Protein AF-0000000069053719 (afdb_homodimer)

InterPro domains:
  IPR019347 Axonemal dynein light chain [PF10211] (59-243)
  IPR019347 Axonemal dynein light chain [PTHR13183] (14-250)

pLDDT: mean 83.42, std 17.86, range [26.47, 97.5]

Radius of gyration: 55.02 Å; Cα contacts (8 Å, |Δi|>4): 361; chains: 2; bounding box: 78×182×108 Å

Solvent-accessible surface area (backbone atoms only — not comparable to full-atom values): 27873 Å² total; per-residue (Å²): 128,55,69,65,55,51,36,51,49,42,64,72,72,52,76,70,50,63,60,39,80,68,40,78,52,70,79,76,65,72,69,57,74,83,62,78,66,74,75,68,74,77,67,84,68,89,60,63,69,61,52,57,54,46,52,54,34,50,51,49,49,41,68,72,48,69,65,49,71,50,76,56,97,91,39,38,34,38,28,42,66,46,88,68,75,65,53,71,68,53,51,52,48,50,53,51,53,49,54,50,50,41,59,74,68,67,43,62,91,70,67,84,37,60,58,44,48,50,53,48,49,35,47,48,50,30,50,39,50,44,42,22,69,76,35,46,68,60,21,48,51,50,51,51,50,50,51,50,51,50,47,36,45,50,40,44,52,49,50,35,53,51,51,53,52,53,44,52,52,53,50,54,51,49,51,50,50,42,50,52,49,51,52,51,38,51,51,40,50,52,51,39,51,51,51,52,50,50,46,52,50,51,52,53,51,50,51,50,51,54,50,50,50,50,50,50,50,52,48,51,53,49,50,53,52,50,51,51,50,50,51,51,50,49,50,52,49,53,49,52,54,53,54,54,65,70,53,63,73,84,117,129,55,70,64,55,52,36,52,50,43,63,73,73,52,76,70,51,63,60,39,78,68,39,78,52,72,78,76,69,70,69,58,79,82,62,80,69,74,75,70,73,78,69,85,69,88,62,64,67,60,53,57,54,46,53,54,33,51,53,50,51,41,67,73,50,67,64,49,70,51,75,58,99,89,39,39,33,38,28,44,68,45,87,70,75,64,52,72,69,54,51,53,50,50,53,50,52,48,54,50,49,42,59,74,68,65,44,62,89,70,68,84,38,61,55,44,49,51,54,49,50,34,48,48,50,30,51,40,51,44,41,25,68,75,35,44,69,59,22,48,51,51,51,53,49,51,50,50,50,51,49,38,46,50,41,43,52,49,52,36,53,50,52,53,52,53,43,52,53,53,50,53,52,50,50,50,51,42,50,51,48,50,51,50,38,53,51,39,50,52,50,39,52,50,50,53,50,50,48,52,51,51,51,53,51,52,53,49,50,54,51,50,50,51,51,50,50,53,48,49,54,49,49,51,51,49,51,52,51,49,52,50,51,49,51,51,49,52,50,54,53,52,55,54,64,70,55,63,73,84,116

Foldseek 3Di:
DDLVVLLVVCVVPDFLFAKDDKDWDDPPPPDPVVPPPVPPDPPVDPCPVVVVLVVLLQVLQCLLPHWDWDDDPNIIITMGGDLDADDPVNLVVSVVVLVVQCVVSVADPDDDHSSNVSSVSSSLSRVLNNVCSVPVVVSNVSSVVVVVVVVVVVVVVVVVVVVVVVVVVVVVVVVVVVVVVVVVVVVVVVVVVVVVVVVVVVVVVVVVVVVVVVVVVVVVVVVVVVVVVVVVVVVVVVVVVVVCVPDPPPD/DDLVVLLVVCVVPDFLFAKDDKDWDDPPPPDDVVPPPVPPDPPVDPCPVVVVLVVLLQVLQCLLPHWDWDDDPRIIITMGGDLDADDPVNLVVSVVVLVVQCVVSVFDPDDDHSNNVSSVSSSLSRVLSNVCSVPVVVSNVSSVVVVVVVVVVVVVVVVVVVVVVVVVVVVVVVVVVVVVVVVVVVVVVVVVVVVVVVVVVVVVVVVVVVVVVVVVVVVVVVVVVVVVVVVVVVVVVVVVVVVCVPDPPPD

Secondary structure (DSSP, 8-state):
--HHHHHHHHHHH---S-BPPPEEE-GGGGTTTTT----------S-HHHHHHHHHHHHHHHHHSPPEEEEETTEEEEE-B------HHHHHHHHHHHHHHHHHTT--SSS--HHHHHHHHHHHHHHHHHHHHH-HHHHHHHHHHHHHHHHHHHHHHHHHHHHHHHHHHHHHHHHHHHHHHHHHHHHHHHHHHHHHHHHHHHHHHHHHHHHHHHHHHHHHHHHHHHHHHHHHHHHHHHHHHHHHHHS----/--HHHHHHHHHHH---S-BPPPEEE-SGGGSSTTT----------S-HHHHHHHHHHHHHHHHHSPPEEEEETTEEEEE-B------HHHHHHHHHHHHHHHHHTT--SSS--HHHHHHHHHHHHHHHHHHHHH-HHHHHHHHHHHHHHHHHHHHHHHHHHHHHHHHHHHHHHHHHHHHHHHHHHHHHHHHHHHHHHHHHHHHHHHHHHHHHHHHHHHHHHHHHHHHHHHHHHHHHHHHHHHHHHHS----

Nearest PDB structures (foldseek):
  8glv-assembly1_La  TM=7.550E-01  e=1.058E-15  Chlamydomonas reinhardtii
  8j07-assembly1_e9  TM=7.300E-01  e=3.451E-15  Homo sapiens
  8glv-assembly1_JF  TM=7.088E-01  e=2.231E-14  Chlamydomonas reinhardtii
  8j07-assembly1_e8  TM=6.381E-01  e=8.246E-15  Homo sapiens
  8glv-assembly1_Kn  TM=6.336E-01  e=1.444E-14  Chlamydomonas reinhardtii

Structure (mmCIF, N/CA/C/O backbone):
data_AF-0000000069053719-model_v1
#
loop_
_entity.id
_entity.type
_entity.pdbx_description
1 polymer 'Uncharacterized protein'
#
loop_
_atom_site.group_PDB
_atom_site.id
_atom_site.type_symbol
_atom_site.label_atom_id
_atom_site.label_alt_id
_atom_site.label_comp_id
_atom_site.label_asym_id
_atom_site.label_entity_id
_atom_site.label_seq_id
_atom_site.pdbx_PDB_ins_code
_atom_site.Cartn_x
_atom_site.Cartn_y
_atom_site.Cartn_z
_atom_site.occupancy
_atom_site.B_iso_or_equiv
_atom_site.auth_seq_id
_atom_site.auth_comp_id
_atom_site.auth_asym_id
_atom_site.auth_atom_id
_atom_site.pdbx_PDB_model_num
ATOM 1 N N . MET A 1 1 ? 10.5 12.672 -16.844 1 67.12 1 MET A N 1
ATOM 2 C CA . MET A 1 1 ? 11.188 12.914 -15.578 1 67.12 1 MET A CA 1
ATOM 3 C C . MET A 1 1 ? 10.539 12.133 -14.445 1 67.12 1 MET A C 1
ATOM 5 O O . MET A 1 1 ? 9.312 12.094 -14.328 1 67.12 1 MET A O 1
ATOM 9 N N . SER A 1 2 ? 11.375 11.398 -13.719 1 76.81 2 SER A N 1
ATOM 10 C CA . SER A 1 2 ? 10.891 10.586 -12.602 1 76.81 2 SER A CA 1
ATOM 11 C C . SER A 1 2 ? 10.297 11.461 -11.5 1 76.81 2 SER A C 1
ATOM 13 O O . SER A 1 2 ? 10.609 12.648 -11.414 1 76.81 2 SER A O 1
ATOM 15 N N . ALA A 1 3 ? 9.219 11 -10.828 1 77.44 3 ALA A N 1
ATOM 16 C CA . ALA A 1 3 ? 8.586 11.719 -9.727 1 77.44 3 ALA A CA 1
ATOM 17 C C . ALA A 1 3 ? 9.633 12.281 -8.766 1 77.44 3 ALA A C 1
ATOM 19 O O . ALA A 1 3 ? 9.508 13.414 -8.297 1 77.44 3 ALA A O 1
ATOM 20 N N . ASP A 1 4 ? 10.695 11.617 -8.633 1 80.12 4 ASP A N 1
ATOM 21 C CA . ASP A 1 4 ? 11.742 12.047 -7.715 1 80.12 4 ASP A CA 1
ATOM 22 C C . ASP A 1 4 ? 12.547 13.203 -8.297 1 80.12 4 ASP A C 1
ATOM 24 O O . ASP A 1 4 ? 12.961 14.109 -7.57 1 80.12 4 ASP A O 1
ATOM 28 N N . GLU A 1 5 ? 12.75 13.117 -9.594 1 82.88 5 GLU A N 1
ATOM 29 C CA . GLU A 1 5 ? 13.492 14.195 -10.25 1 82.88 5 GLU A CA 1
ATOM 30 C C . GLU A 1 5 ? 12.711 15.508 -10.203 1 82.88 5 GLU A C 1
ATOM 32 O O . GLU A 1 5 ? 13.297 16.578 -10.016 1 82.88 5 GLU A O 1
ATOM 37 N N . LYS A 1 6 ? 11.414 15.367 -10.32 1 83.94 6 LYS A N 1
ATOM 38 C CA . LYS A 1 6 ? 10.578 16.562 -10.258 1 83.94 6 LYS A CA 1
ATOM 39 C C . LYS A 1 6 ? 10.602 17.172 -8.867 1 83.94 6 LYS A C 1
ATOM 41 O O . LYS A 1 6 ? 10.641 18.406 -8.727 1 83.94 6 LYS A O 1
ATOM 46 N N . VAL A 1 7 ? 10.594 16.359 -7.883 1 87.38 7 VAL A N 1
ATOM 47 C CA . VAL A 1 7 ? 10.609 16.844 -6.504 1 87.38 7 VAL A CA 1
ATOM 48 C C . VAL A 1 7 ? 11.945 17.531 -6.215 1 87.38 7 VAL A C 1
ATOM 50 O O . VAL A 1 7 ? 11.984 18.562 -5.547 1 87.38 7 VAL A O 1
ATOM 53 N N . LEU A 1 8 ? 12.977 16.938 -6.734 1 85.88 8 LEU A N 1
ATOM 54 C CA . LEU A 1 8 ? 14.297 17.531 -6.535 1 85.88 8 LEU A CA 1
ATOM 55 C C . LEU A 1 8 ? 14.391 18.891 -7.23 1 85.88 8 LEU A C 1
ATOM 57 O O . LEU A 1 8 ? 15.016 19.812 -6.707 1 85.88 8 LEU A O 1
ATOM 61 N N . LEU A 1 9 ? 13.812 18.969 -8.383 1 84.62 9 LEU A N 1
ATOM 62 C CA . LEU A 1 9 ? 13.805 20.234 -9.117 1 84.62 9 LEU A CA 1
ATOM 63 C C . LEU A 1 9 ? 13.055 21.312 -8.344 1 84.62 9 LEU A C 1
ATOM 65 O O . LEU A 1 9 ? 13.508 22.453 -8.258 1 84.62 9 LEU A O 1
ATOM 69 N N . ILE A 1 10 ? 12 20.969 -7.762 1 86.38 10 ILE A N 1
ATOM 70 C CA . ILE A 1 10 ? 11.195 21.922 -7.016 1 86.38 10 ILE A CA 1
ATOM 71 C C . ILE A 1 10 ? 11.938 22.359 -5.758 1 86.38 10 ILE A C 1
ATOM 73 O O . ILE A 1 10 ? 11.922 23.531 -5.391 1 86.38 10 ILE A O 1
ATOM 77 N N . ARG A 1 11 ? 12.555 21.406 -5.098 1 86.56 11 ARG A N 1
ATOM 78 C CA . ARG A 1 11 ? 13.281 21.719 -3.869 1 86.56 11 ARG A CA 1
ATOM 79 C C . ARG A 1 11 ? 14.422 22.688 -4.137 1 86.56 11 ARG A C 1
ATOM 81 O O . ARG A 1 11 ? 14.758 23.516 -3.285 1 86.56 11 ARG A O 1
ATOM 88 N N . SER A 1 12 ? 14.945 22.641 -5.359 1 86.19 12 SER A N 1
ATOM 89 C CA . SER A 1 12 ? 16.078 23.5 -5.703 1 86.19 12 SER A CA 1
ATOM 90 C C . SER A 1 12 ? 15.602 24.859 -6.191 1 86.19 12 SER A C 1
ATOM 92 O O . SER A 1 12 ? 16.266 25.875 -5.961 1 86.19 12 SER A O 1
ATOM 94 N N . LYS A 1 13 ? 14.406 24.953 -6.676 1 86.44 13 LYS A N 1
ATOM 95 C CA . LYS A 1 13 ? 13.977 26.188 -7.332 1 86.44 13 LYS A CA 1
ATOM 96 C C . LYS A 1 13 ? 12.984 26.953 -6.461 1 86.44 13 LYS A C 1
ATOM 98 O O . LYS A 1 13 ? 12.898 28.188 -6.547 1 86.44 13 LYS A O 1
ATOM 103 N N . VAL A 1 14 ? 12.305 26.203 -5.684 1 87.81 14 VAL A N 1
ATOM 104 C CA . VAL A 1 14 ? 11.203 26.859 -4.973 1 87.81 14 VAL A CA 1
ATOM 105 C C . VAL A 1 14 ? 11.414 26.719 -3.467 1 87.81 14 VAL A C 1
ATOM 107 O O . VAL A 1 14 ? 11.727 25.625 -2.975 1 87.81 14 VAL A O 1
ATOM 110 N N . ASN A 1 15 ? 11.406 27.828 -2.742 1 88.81 15 ASN A N 1
ATOM 111 C CA . ASN A 1 15 ? 11.406 27.859 -1.283 1 88.81 15 ASN A CA 1
ATOM 112 C C . ASN A 1 15 ? 10.32 28.781 -0.742 1 88.81 15 ASN A C 1
ATOM 114 O O . ASN A 1 15 ? 10.383 30 -0.925 1 88.81 15 ASN A O 1
ATOM 118 N N . LEU A 1 16 ? 9.344 28.188 -0.037 1 91.44 16 LEU A N 1
ATOM 119 C CA . LEU A 1 16 ? 8.219 28.969 0.472 1 91.44 16 LEU A CA 1
ATOM 120 C C . LEU A 1 16 ? 8.477 29.422 1.905 1 91.44 16 LEU A C 1
ATOM 122 O O . LEU A 1 16 ? 7.766 30.281 2.428 1 91.44 16 LEU A O 1
ATOM 126 N N . VAL A 1 17 ? 9.523 28.875 2.508 1 92.25 17 VAL A N 1
ATOM 127 C CA . VAL A 1 17 ? 9.82 29.219 3.893 1 92.25 17 VAL A CA 1
ATOM 128 C C . VAL A 1 17 ? 10.727 30.453 3.932 1 92.25 17 VAL A C 1
ATOM 130 O O . VAL A 1 17 ? 11.688 30.547 3.164 1 92.25 17 VAL A O 1
ATOM 133 N N . GLN A 1 18 ? 10.391 31.375 4.777 1 91.38 18 GLN A N 1
ATOM 134 C CA . GLN A 1 18 ? 11.156 32.625 4.902 1 91.38 18 GLN A CA 1
ATOM 135 C C . GLN A 1 18 ? 12.406 32.406 5.758 1 91.38 18 GLN A C 1
ATOM 137 O O . GLN A 1 18 ? 12.32 31.875 6.867 1 91.38 18 GLN A O 1
ATOM 142 N N . PHE A 1 19 ? 13.508 32.812 5.227 1 90.31 19 PHE A N 1
ATOM 143 C CA . PHE A 1 19 ? 14.773 32.688 5.941 1 90.31 19 PHE A CA 1
ATOM 144 C C . PHE A 1 19 ? 15.352 34.062 6.246 1 90.31 19 PHE A C 1
ATOM 146 O O . PHE A 1 19 ? 15.023 35.062 5.578 1 90.31 19 PHE A O 1
ATOM 153 N N . GLU A 1 20 ? 16.172 34.094 7.285 1 89.12 20 GLU A N 1
ATOM 154 C CA . GLU A 1 20 ? 16.906 35.312 7.609 1 89.12 20 GLU A CA 1
ATOM 155 C C . GLU A 1 20 ? 18.156 35.469 6.75 1 89.12 20 GLU A C 1
ATOM 157 O O . GLU A 1 20 ? 18.547 34.531 6.059 1 89.12 20 GLU A O 1
ATOM 162 N N . ASN A 1 21 ? 18.609 36.719 6.73 1 88.25 21 ASN A N 1
ATOM 163 C CA . ASN A 1 21 ? 19.859 36.938 6 1 88.25 21 ASN A CA 1
ATOM 164 C C . ASN A 1 21 ? 21 36.125 6.59 1 88.25 21 ASN A C 1
ATOM 166 O O . ASN A 1 21 ? 21.094 35.938 7.805 1 88.25 21 ASN A O 1
ATOM 170 N N . PRO A 1 22 ? 21.812 35.562 5.777 1 89.94 22 PRO A N 1
ATOM 171 C CA . PRO A 1 22 ? 22.922 34.719 6.246 1 89.94 22 PRO A CA 1
ATOM 172 C C . PRO A 1 22 ? 23.891 35.469 7.152 1 89.94 22 PRO A C 1
ATOM 174 O O . PRO A 1 22 ? 24.125 36.688 6.945 1 89.94 22 PRO A O 1
ATOM 177 N N . VAL A 1 23 ? 24.344 34.781 8.164 1 89.19 23 VAL A N 1
ATOM 178 C CA . VAL A 1 23 ? 25.266 35.375 9.125 1 89.19 23 VAL A CA 1
ATOM 179 C C . VAL A 1 23 ? 26.641 34.688 9.016 1 89.19 23 VAL A C 1
ATOM 181 O O . VAL A 1 23 ? 26.719 33.469 8.828 1 89.19 23 VAL A O 1
ATOM 184 N N . LEU A 1 24 ? 27.672 35.469 8.93 1 88.69 24 LEU A N 1
ATOM 185 C CA . LEU A 1 24 ? 29.031 34.938 8.883 1 88.69 24 LEU A CA 1
ATOM 186 C C . LEU A 1 24 ? 29.438 34.344 10.219 1 88.69 24 LEU A C 1
ATOM 188 O O . LEU A 1 24 ? 29.281 34.969 11.266 1 88.69 24 LEU A O 1
ATOM 192 N N . ILE A 1 25 ? 29.703 33.031 10.234 1 82.88 25 ILE A N 1
ATOM 193 C CA . ILE A 1 25 ? 30.156 32.375 11.445 1 82.88 25 ILE A CA 1
ATOM 194 C C . ILE A 1 25 ? 31.688 32.438 11.539 1 82.88 25 ILE A C 1
ATOM 196 O O . ILE A 1 25 ? 32.375 32.031 10.617 1 82.88 25 ILE A O 1
ATOM 200 N N . SER A 1 26 ? 32.406 33.438 12.133 1 68.81 26 SER A N 1
ATOM 201 C CA . SER A 1 26 ? 33.844 33.562 12.328 1 68.81 26 SER A CA 1
ATOM 202 C C . SER A 1 26 ? 34.406 32.375 13.086 1 68.81 26 SER A C 1
ATOM 204 O O . SER A 1 26 ? 33.75 31.828 13.977 1 68.81 26 SER A O 1
ATOM 206 N N . ASN A 1 27 ? 35.25 31.594 12.555 1 55.22 27 ASN A N 1
ATOM 207 C CA . ASN A 1 27 ? 36.031 30.484 13.094 1 55.22 27 ASN A CA 1
ATOM 208 C C . ASN A 1 27 ? 36.562 30.812 14.484 1 55.22 27 ASN A C 1
ATOM 210 O O . ASN A 1 27 ? 37.312 30.016 15.062 1 55.22 27 ASN A O 1
ATOM 214 N N . GLN A 1 28 ? 36.875 32.062 14.961 1 47.19 28 GLN A N 1
ATOM 215 C CA . GLN A 1 28 ? 37.594 32.094 16.234 1 47.19 28 GLN A CA 1
ATOM 216 C C . GLN A 1 28 ? 36.781 31.406 17.328 1 47.19 28 GLN A C 1
ATOM 218 O O . GLN A 1 28 ? 37.344 30.906 18.312 1 47.19 28 GLN A O 1
ATOM 223 N N . ALA A 1 29 ? 35.531 31.844 17.641 1 42.81 29 ALA A N 1
ATOM 224 C CA . ALA A 1 29 ? 34.875 31.484 18.891 1 42.81 29 ALA A CA 1
ATOM 225 C C . ALA A 1 29 ? 34.438 30.016 18.906 1 42.81 29 ALA A C 1
ATOM 227 O O . ALA A 1 29 ? 33.469 29.656 19.547 1 42.81 29 ALA A O 1
ATOM 228 N N . LYS A 1 30 ? 34.844 29.234 17.969 1 42.16 30 LYS A N 1
ATOM 229 C CA . LYS A 1 30 ? 34.375 27.906 18.281 1 42.16 30 LYS A CA 1
ATOM 230 C C . LYS A 1 30 ? 34.688 27.531 19.719 1 42.16 30 LYS A C 1
ATOM 232 O O . LYS A 1 30 ? 34.438 26.391 20.141 1 42.16 30 LYS A O 1
ATOM 237 N N . GLN A 1 31 ? 35.812 28.172 20.188 1 35.41 31 GLN A N 1
ATOM 238 C CA .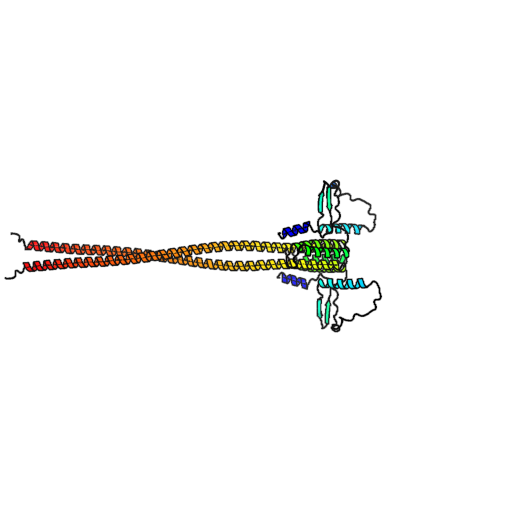 GLN A 1 31 ? 36.125 27.609 21.5 1 35.41 31 GLN A CA 1
ATOM 239 C C . GLN A 1 31 ? 34.938 27.734 22.453 1 35.41 31 GLN A C 1
ATOM 241 O O . GLN A 1 31 ? 34.531 26.75 23.062 1 35.41 31 GLN A O 1
ATOM 246 N N . ASP A 1 32 ? 35.031 28.906 23.406 1 32.91 32 ASP A N 1
ATOM 247 C CA . ASP A 1 32 ? 34.562 29.078 24.781 1 32.91 32 ASP A CA 1
ATOM 248 C C . ASP A 1 32 ? 33.062 29.359 24.828 1 32.91 32 ASP A C 1
ATOM 250 O O . ASP A 1 32 ? 32.562 29.797 25.859 1 32.91 32 ASP A O 1
ATOM 254 N N . THR A 1 33 ? 32.406 29.641 23.75 1 32.53 33 THR A N 1
ATOM 255 C CA . THR A 1 33 ? 31.125 30.25 24.125 1 32.53 33 THR A CA 1
ATOM 256 C C . THR A 1 33 ? 30.281 29.266 24.938 1 32.53 33 THR A C 1
ATOM 258 O O . THR A 1 33 ? 29.062 29.406 25 1 32.53 33 THR A O 1
ATOM 261 N N . TYR A 1 34 ? 30.797 28.094 25.359 1 31.55 34 TYR A N 1
ATOM 262 C CA . TYR A 1 34 ? 29.906 27.625 26.422 1 31.55 34 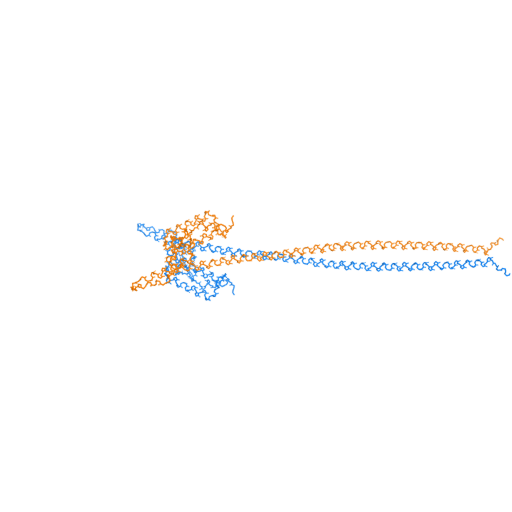TYR A CA 1
ATOM 263 C C . TYR A 1 34 ? 29.828 28.641 27.547 1 31.55 34 TYR A C 1
ATOM 265 O O . TYR A 1 34 ? 28.828 28.688 28.281 1 31.55 34 TYR A O 1
ATOM 273 N N . SER A 1 35 ? 31.078 29.188 28.094 1 28.98 35 SER A N 1
ATOM 274 C CA . SER A 1 35 ? 31.188 29.75 29.438 1 28.98 35 SER A CA 1
ATOM 275 C C . SER A 1 35 ? 30.641 31.172 29.484 1 28.98 35 SER A C 1
ATOM 277 O O . SER A 1 35 ? 30.625 31.797 30.531 1 28.98 35 SER A O 1
ATOM 279 N N . ALA A 1 36 ? 30.859 32.062 28.562 1 29.77 36 ALA A N 1
ATOM 280 C CA . ALA A 1 36 ? 30.719 33.469 29 1 29.77 36 ALA A CA 1
ATOM 281 C C . ALA A 1 36 ? 29.281 33.75 29.438 1 29.77 36 ALA A C 1
ATOM 283 O O . ALA A 1 36 ? 28.391 33.938 28.594 1 29.77 36 ALA A O 1
ATOM 284 N N . LYS A 1 37 ? 28.891 33 30.562 1 30.39 37 LYS A N 1
ATOM 285 C CA . LYS A 1 37 ? 27.906 33.5 31.516 1 30.39 37 LYS A CA 1
ATOM 286 C C . LYS A 1 37 ? 28.188 34.969 31.875 1 30.39 37 LYS A C 1
ATOM 288 O O . LYS A 1 37 ? 29.156 35.25 32.594 1 30.39 37 LYS A O 1
ATOM 293 N N . ASN A 1 38 ? 28.281 35.875 30.953 1 26.56 38 ASN A N 1
ATOM 294 C CA . ASN A 1 38 ? 28.297 37.219 31.5 1 26.56 38 ASN A CA 1
ATOM 295 C C . ASN A 1 38 ? 27.453 37.312 32.781 1 26.56 38 ASN A C 1
ATOM 297 O O . ASN A 1 38 ? 26.281 36.938 32.781 1 26.56 38 ASN A O 1
ATOM 301 N N . ASN A 1 39 ? 28.078 37.281 33.938 1 27.27 39 ASN A N 1
ATOM 302 C CA . ASN A 1 39 ? 27.719 37.656 35.281 1 27.27 39 ASN A CA 1
ATOM 303 C C . ASN A 1 39 ? 26.984 39 35.344 1 27.27 39 ASN A C 1
ATOM 305 O O . ASN A 1 39 ? 27.484 39.969 35.906 1 27.27 39 ASN A O 1
ATOM 309 N N . ALA A 1 40 ? 26.594 39.656 34.25 1 30.06 40 ALA A N 1
ATOM 310 C CA . ALA A 1 40 ? 25.953 40.906 34.656 1 30.06 40 ALA A CA 1
ATOM 311 C C . ALA A 1 40 ? 24.906 40.688 35.719 1 30.06 40 ALA A C 1
ATOM 313 O O . ALA A 1 40 ? 24.312 39.594 35.812 1 30.06 40 ALA A O 1
ATOM 314 N N . HIS A 1 41 ? 25.141 41.344 36.844 1 30.17 41 HIS A N 1
ATOM 315 C CA . HIS A 1 41 ? 24.25 41.469 38 1 30.17 41 HIS A CA 1
ATOM 316 C C . HIS A 1 41 ? 22.781 41.438 37.562 1 30.17 41 HIS A C 1
ATOM 318 O O . HIS A 1 41 ? 22.422 42 36.531 1 30.17 41 HIS A O 1
ATOM 324 N N . PRO A 1 42 ? 22.094 40.469 38.156 1 30.33 42 PRO A N 1
ATOM 325 C CA . PRO A 1 42 ? 20.625 40.375 38.062 1 30.33 42 PRO A CA 1
ATOM 326 C C . PRO A 1 42 ? 19.953 41.719 38.312 1 30.33 42 PRO A C 1
ATOM 328 O O . PRO A 1 42 ? 19.875 42.188 39.469 1 30.33 42 PRO A O 1
ATOM 331 N N . MET A 1 43 ? 20.453 42.844 37.781 1 30.34 43 MET A N 1
ATOM 332 C CA . MET A 1 43 ? 19.406 43.781 38.156 1 30.34 43 MET A CA 1
ATOM 333 C C . MET A 1 43 ? 18.031 43.188 37.969 1 30.34 43 MET A C 1
ATOM 335 O O . MET A 1 43 ? 17.797 42.438 37.031 1 30.34 43 MET A O 1
ATOM 339 N N . GLU A 1 44 ? 17.156 43.094 38.969 1 33.97 44 GLU A N 1
ATOM 340 C CA . GLU A 1 44 ? 15.844 42.562 39.312 1 33.97 44 GLU A CA 1
ATOM 341 C C . GLU A 1 44 ? 14.859 42.719 38.156 1 33.97 44 GLU A C 1
ATOM 343 O O . GLU A 1 44 ? 13.656 42.531 38.312 1 33.97 44 GLU A O 1
ATOM 348 N N . SER A 1 45 ? 15.203 43.562 37.094 1 35.12 45 SER A N 1
ATOM 349 C CA . SER A 1 45 ? 14.031 44 36.344 1 35.12 45 SER A CA 1
ATOM 350 C C . SER A 1 45 ? 13.367 42.844 35.594 1 35.12 45 SER A C 1
ATOM 352 O O . SER A 1 45 ? 14.016 41.844 35.312 1 35.12 45 SER A O 1
ATOM 354 N N . GLY A 1 46 ? 11.984 42.75 35.219 1 38.66 46 GLY A N 1
ATOM 355 C CA . GLY A 1 46 ? 10.883 42 34.625 1 38.66 46 GLY A CA 1
ATOM 356 C C . GLY A 1 46 ? 11.25 41.406 33.281 1 38.66 46 GLY A C 1
ATOM 357 O O . GLY A 1 46 ? 10.383 40.938 32.531 1 38.66 46 GLY A O 1
ATOM 358 N N . ASP A 1 47 ? 12.43 41.5 32.656 1 39 47 ASP A N 1
ATOM 359 C CA . ASP A 1 47 ? 12.883 41.156 31.312 1 39 47 ASP A CA 1
ATOM 360 C C . ASP A 1 47 ? 13.219 39.656 31.203 1 39 47 ASP A C 1
ATOM 362 O O . ASP A 1 47 ? 13.711 39.219 30.172 1 39 47 ASP A O 1
ATOM 366 N N . ASP A 1 48 ? 13.438 38.875 32.094 1 43.62 48 ASP A N 1
ATOM 367 C CA . ASP A 1 48 ? 13.867 37.469 32.031 1 43.62 48 ASP A CA 1
ATOM 368 C C . ASP A 1 48 ? 12.828 36.594 31.297 1 43.62 48 ASP A C 1
ATOM 370 O O . ASP A 1 48 ? 13.164 35.562 30.766 1 43.62 48 ASP A O 1
ATOM 374 N N . VAL A 1 49 ? 11.508 36.75 31.516 1 48.84 49 VAL A N 1
ATOM 375 C CA . VAL A 1 49 ? 10.453 35.969 30.875 1 48.84 49 VAL A CA 1
ATOM 376 C C . VAL A 1 49 ? 10.539 36.125 29.359 1 48.84 49 VAL A C 1
ATOM 378 O O . VAL A 1 49 ? 10.344 35.156 28.609 1 48.84 49 VAL A O 1
ATOM 381 N N . ASP A 1 50 ? 11.008 37.281 28.828 1 52.47 50 ASP A N 1
ATOM 382 C CA . ASP A 1 50 ? 11.062 37.562 27.406 1 52.47 50 ASP A CA 1
ATOM 383 C C . ASP A 1 50 ? 12.195 36.781 26.734 1 52.47 50 ASP A C 1
ATOM 385 O O . ASP A 1 50 ? 12.039 36.281 25.625 1 52.47 50 ASP A O 1
ATOM 389 N N . GLU A 1 51 ? 13.383 36.562 27.453 1 53.25 51 GLU A N 1
ATOM 390 C CA . GLU A 1 51 ? 14.523 35.875 26.875 1 53.25 51 GLU A CA 1
ATOM 391 C C . GLU A 1 51 ? 14.266 34.375 26.766 1 53.25 51 GLU A C 1
ATOM 393 O O . GLU A 1 51 ? 14.625 33.75 25.766 1 53.25 51 GLU A O 1
ATOM 398 N N . CYS A 1 52 ? 13.781 33.688 27.844 1 51.72 52 CYS A N 1
ATOM 399 C CA . CYS A 1 52 ? 13.461 32.25 27.828 1 51.72 52 CYS A CA 1
ATOM 400 C C . CYS A 1 52 ? 12.445 31.922 26.75 1 51.72 52 CYS A C 1
ATOM 402 O O . CYS A 1 52 ? 12.562 30.906 26.062 1 51.72 52 CYS A O 1
ATOM 404 N N . ASP A 1 53 ? 11.578 32.875 26.578 1 66.69 53 ASP A N 1
ATOM 405 C CA . ASP A 1 53 ? 10.531 32.656 25.578 1 66.69 53 ASP A CA 1
ATOM 406 C C . ASP A 1 53 ? 11.102 32.781 24.172 1 66.69 53 ASP A C 1
ATOM 408 O O . ASP A 1 53 ? 10.68 32.062 23.266 1 66.69 53 ASP A O 1
ATOM 412 N N . ARG A 1 54 ? 12.32 33.5 24.141 1 74.81 54 ARG A N 1
ATOM 413 C CA . ARG A 1 54 ? 12.945 33.656 22.844 1 74.81 54 ARG A CA 1
ATOM 414 C C . ARG A 1 54 ? 13.75 32.438 22.453 1 74.81 54 ARG A C 1
ATOM 416 O O . ARG A 1 54 ? 13.742 32 21.297 1 74.81 54 ARG A O 1
ATOM 423 N N . GLN A 1 55 ? 14.445 31.859 23.516 1 79.19 55 GLN A N 1
ATOM 424 C CA . GLN A 1 55 ? 15.219 30.656 23.25 1 79.19 55 GLN A CA 1
ATOM 425 C C . GLN A 1 55 ? 14.312 29.484 22.859 1 79.19 55 GLN A C 1
ATOM 427 O O . GLN A 1 55 ? 14.633 28.719 21.969 1 79.19 55 GLN A O 1
ATOM 432 N N . SER A 1 56 ? 13.266 29.406 23.609 1 84 56 SER A N 1
ATOM 433 C CA . SER A 1 56 ? 12.32 28.344 23.297 1 84 56 SER A CA 1
ATOM 434 C C . SER A 1 56 ? 11.758 28.5 21.891 1 84 56 SER A C 1
ATOM 436 O O . SER A 1 56 ? 11.625 27.516 21.156 1 84 56 SER A O 1
ATOM 438 N N . CYS A 1 57 ? 11.523 29.719 21.547 1 88 57 CYS A N 1
ATOM 439 C CA . CYS A 1 57 ? 11 30 20.203 1 88 57 CYS A CA 1
ATOM 440 C C . CYS A 1 57 ? 12.016 29.625 19.141 1 88 57 CYS A C 1
ATOM 442 O O . CYS A 1 57 ? 11.664 29.016 18.125 1 88 57 CYS A O 1
ATOM 444 N N . ASP A 1 58 ? 13.32 29.938 19.438 1 89.12 58 ASP A N 1
ATOM 445 C CA . ASP A 1 58 ? 14.367 29.641 18.469 1 89.12 58 ASP A CA 1
ATOM 446 C C . ASP A 1 58 ? 14.547 28.125 18.312 1 89.12 58 ASP A C 1
ATOM 448 O O . ASP A 1 58 ? 14.812 27.656 17.203 1 89.12 58 ASP A O 1
ATOM 452 N N . ASP A 1 59 ? 14.43 27.422 19.344 1 90.25 59 ASP A N 1
ATOM 453 C CA . ASP A 1 59 ? 14.539 25.969 19.281 1 90.25 59 ASP A CA 1
ATOM 454 C C . ASP A 1 59 ? 13.414 25.359 18.438 1 90.25 59 ASP A C 1
ATOM 456 O O . ASP A 1 59 ? 13.641 24.438 17.672 1 90.25 59 ASP A O 1
ATOM 460 N N . VAL A 1 60 ? 12.227 25.859 18.609 1 92.44 60 VAL A N 1
ATOM 461 C CA . VAL A 1 60 ? 11.078 25.375 17.859 1 92.44 60 VAL A CA 1
ATOM 462 C C . VAL A 1 60 ? 11.242 25.703 16.375 1 92.44 60 VAL A C 1
ATOM 464 O O . VAL A 1 60 ? 10.969 24.875 15.508 1 92.44 60 VAL A O 1
ATOM 467 N N . LEU A 1 61 ? 11.734 26.938 16.156 1 92.44 61 LEU A N 1
ATOM 468 C CA . LEU A 1 61 ? 11.953 27.359 14.773 1 92.44 61 LEU A CA 1
ATOM 469 C C . LEU A 1 61 ? 12.992 26.469 14.102 1 92.44 61 LEU A C 1
ATOM 471 O O . LEU A 1 61 ? 12.82 26.062 12.945 1 92.44 61 LEU A O 1
ATOM 475 N N . ASN A 1 62 ? 13.984 26.078 14.844 1 91.94 62 ASN A N 1
ATOM 476 C CA . ASN A 1 62 ? 15.047 25.219 14.305 1 91.94 62 ASN A CA 1
ATOM 477 C C . ASN A 1 62 ? 14.555 23.797 14.094 1 91.94 62 ASN A C 1
ATOM 479 O O . ASN A 1 62 ? 15.195 23.016 13.375 1 91.94 62 ASN A O 1
ATOM 483 N N . SER A 1 63 ? 13.531 23.422 14.773 1 92.25 63 SER A N 1
ATOM 484 C CA . SER A 1 63 ? 12.977 22.078 14.609 1 92.25 63 SER A CA 1
ATOM 485 C C . SER A 1 63 ? 12.172 21.969 13.32 1 92.25 63 SER A C 1
ATOM 487 O O . SER A 1 63 ? 11.891 20.859 12.844 1 92.25 63 SER A O 1
ATOM 489 N N . ILE A 1 64 ? 11.719 23.109 12.797 1 92.19 64 ILE A N 1
ATOM 490 C CA . ILE A 1 64 ? 11.016 23.094 11.516 1 92.19 64 ILE A CA 1
ATOM 491 C C . ILE A 1 64 ? 11.992 22.719 10.398 1 92.19 64 ILE A C 1
ATOM 493 O O . ILE A 1 64 ? 11.758 21.75 9.656 1 92.19 64 ILE A O 1
ATOM 497 N N . LEU A 1 65 ? 13.016 23.5 10.258 1 90.31 65 LEU A N 1
ATOM 498 C CA . LEU A 1 65 ? 14.109 23.266 9.328 1 90.31 65 LEU A CA 1
ATOM 499 C C . LEU A 1 65 ? 15.453 23.625 9.961 1 90.31 65 LEU A C 1
ATOM 501 O O . LEU A 1 65 ? 15.602 24.703 10.539 1 90.31 65 LEU A O 1
ATOM 505 N N . PRO A 1 66 ? 16.281 22.75 9.891 1 89.12 66 PRO A N 1
ATOM 506 C CA . PRO A 1 66 ? 17.609 23.078 10.438 1 89.12 66 PRO A CA 1
ATOM 507 C C . PRO A 1 66 ? 18.281 24.234 9.695 1 89.12 66 PRO A C 1
ATOM 509 O O . PRO A 1 66 ? 17.969 24.484 8.523 1 89.12 66 PRO A O 1
ATOM 512 N N . PRO A 1 67 ? 19.156 24.953 10.414 1 90.19 67 PRO A N 1
ATOM 513 C CA . PRO A 1 67 ? 19.844 26.062 9.758 1 90.19 67 PRO A CA 1
ATOM 514 C C . PRO A 1 67 ? 20.719 25.594 8.594 1 90.19 67 PRO A C 1
ATOM 516 O O . PRO A 1 67 ? 21.312 24.516 8.648 1 90.19 67 PRO A O 1
ATOM 519 N N . ARG A 1 68 ? 20.75 26.422 7.566 1 88.12 68 ARG A N 1
ATOM 520 C CA . ARG A 1 68 ? 21.547 26.125 6.387 1 88.12 68 ARG A CA 1
ATOM 521 C C . ARG A 1 68 ? 22.953 26.703 6.523 1 88.12 68 ARG A C 1
ATOM 523 O O . ARG A 1 68 ? 23.125 27.859 6.93 1 88.12 68 ARG A O 1
ATOM 530 N N . GLU A 1 69 ? 23.969 25.844 6.348 1 90.56 69 GLU A N 1
ATOM 531 C CA . GLU A 1 69 ? 25.359 26.281 6.449 1 90.56 69 GLU A CA 1
ATOM 532 C C . GLU A 1 69 ? 26.125 25.984 5.172 1 90.56 69 GLU A C 1
ATOM 534 O O . GLU A 1 69 ? 25.969 24.906 4.586 1 90.56 69 GLU A O 1
ATOM 539 N N . TRP A 1 70 ? 26.766 26.969 4.66 1 89.62 70 TRP A N 1
ATOM 540 C CA . TRP A 1 70 ? 27.609 26.734 3.5 1 89.62 70 TRP A CA 1
ATOM 541 C C . TRP A 1 70 ? 28.891 27.562 3.582 1 89.62 70 TRP A C 1
ATOM 543 O O . TRP A 1 70 ? 28.969 28.516 4.363 1 89.62 70 TRP A O 1
ATOM 553 N N . GLU A 1 71 ? 29.875 27.062 2.932 1 91.12 71 GLU A N 1
ATOM 554 C CA . GLU A 1 71 ? 31.172 27.719 2.924 1 91.12 71 GLU A CA 1
ATOM 555 C C . GLU A 1 71 ? 31.422 28.438 1.599 1 91.12 71 GLU A C 1
ATOM 557 O O . GLU A 1 71 ? 31.219 27.859 0.529 1 91.12 71 GLU A O 1
ATOM 562 N N . LYS A 1 72 ? 31.594 29.719 1.701 1 87.12 72 LYS A N 1
ATOM 563 C CA . LYS A 1 72 ? 31.953 30.5 0.524 1 87.12 72 LYS A CA 1
ATOM 564 C C . LYS A 1 72 ? 33.219 31.328 0.78 1 87.12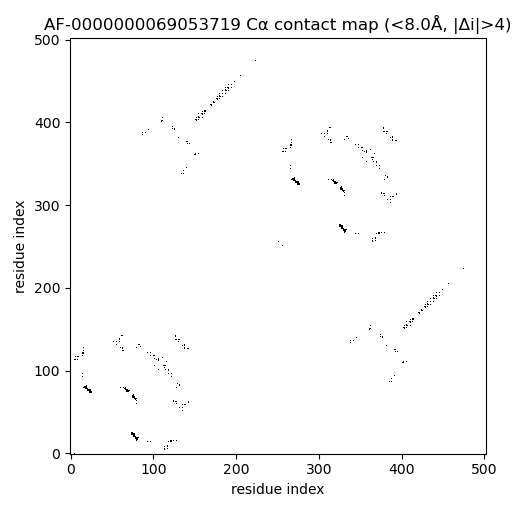 72 LYS A C 1
ATOM 566 O O . LYS A 1 72 ? 33.281 32.094 1.739 1 87.12 72 LYS A O 1
ATOM 571 N N . ASP A 1 73 ? 34.25 31.234 -0.133 1 89.06 73 ASP A N 1
ATOM 572 C CA . ASP A 1 73 ? 35.469 32 -0.102 1 89.06 73 ASP A CA 1
ATOM 573 C C . ASP A 1 73 ? 36.156 31.875 1.253 1 89.06 73 ASP A C 1
ATOM 575 O O . ASP A 1 73 ? 36.625 32.875 1.814 1 89.06 73 ASP A O 1
ATOM 579 N N . GLY A 1 74 ? 36.062 30.734 1.957 1 84.44 74 GLY A N 1
ATOM 580 C CA . GLY A 1 74 ? 36.75 30.453 3.205 1 84.44 74 GLY A CA 1
ATOM 581 C C . GLY A 1 74 ? 35.969 30.875 4.43 1 84.44 74 GLY A C 1
ATOM 582 O O . GLY A 1 74 ? 36.438 30.766 5.559 1 84.44 74 GLY A O 1
ATOM 583 N N . LYS A 1 75 ? 34.844 31.469 4.207 1 89.38 75 LYS A N 1
ATOM 584 C CA . LYS A 1 75 ? 34 31.875 5.332 1 89.38 75 LYS A CA 1
ATOM 585 C C . LYS A 1 75 ? 32.75 31 5.434 1 89.38 75 LYS A C 1
ATOM 587 O O . LYS A 1 75 ? 32.188 30.578 4.414 1 89.38 75 LYS A O 1
ATOM 592 N N . THR A 1 76 ? 32.438 30.703 6.652 1 91.62 76 THR A N 1
ATOM 593 C CA . THR A 1 76 ? 31.266 29.875 6.887 1 91.62 76 THR A CA 1
ATOM 594 C C . THR A 1 76 ? 30.047 30.75 7.129 1 91.62 76 THR A C 1
ATOM 596 O O . THR A 1 76 ? 30.062 31.641 7.984 1 91.62 76 THR A O 1
ATOM 599 N N . PHE A 1 77 ? 29.031 30.531 6.328 1 91.94 77 PHE A N 1
ATOM 600 C CA . PHE A 1 77 ? 27.766 31.266 6.449 1 91.94 77 PHE A CA 1
ATOM 601 C C . PHE A 1 77 ? 26.672 30.375 7.02 1 91.94 77 PHE A C 1
ATOM 603 O O . PHE A 1 77 ? 26.641 29.172 6.758 1 91.94 77 PHE A O 1
ATOM 610 N N . ARG A 1 78 ? 25.922 30.953 7.965 1 91 78 ARG A N 1
ATOM 611 C CA . ARG A 1 78 ? 24.766 30.234 8.523 1 91 78 ARG A CA 1
ATOM 612 C C . ARG A 1 78 ? 23.484 31.016 8.289 1 91 78 ARG A C 1
ATOM 614 O O . ARG A 1 78 ? 23.453 32.25 8.398 1 91 78 ARG A O 1
ATOM 621 N N . GLN A 1 79 ? 22.531 30.359 7.84 1 90.81 79 GLN A N 1
ATOM 622 C CA . GLN A 1 79 ? 21.219 30.953 7.605 1 90.81 79 GLN A CA 1
ATOM 623 C C . GLN A 1 79 ? 20.141 30.234 8.398 1 90.81 79 GLN A C 1
ATOM 625 O O . GLN A 1 79 ? 19.984 29 8.297 1 90.81 79 GLN A O 1
ATOM 630 N N . CYS A 1 80 ? 19.422 31.047 9.273 1 90.12 80 CYS A N 1
ATOM 631 C CA . CYS A 1 80 ? 18.359 30.484 10.086 1 90.12 80 CYS A CA 1
ATOM 632 C C . CYS A 1 80 ? 16.984 30.938 9.578 1 90.12 80 CYS A C 1
ATOM 634 O O . CYS A 1 80 ? 16.906 31.828 8.734 1 90.12 80 CYS A O 1
ATOM 636 N N . ILE A 1 81 ? 16.016 30.297 10.055 1 92.38 81 ILE A N 1
ATOM 637 C CA . ILE A 1 81 ? 14.648 30.656 9.695 1 92.38 81 ILE A CA 1
ATOM 638 C C . ILE A 1 81 ? 14.328 32.062 10.234 1 92.38 81 ILE A C 1
ATOM 640 O O . ILE A 1 81 ? 14.789 32.438 11.312 1 92.38 81 ILE A O 1
ATOM 644 N N . SER A 1 82 ? 13.531 32.781 9.5 1 91.69 82 SER A N 1
ATOM 645 C CA . SER A 1 82 ? 13.219 34.156 9.852 1 91.69 82 SER A CA 1
ATOM 646 C C . SER A 1 82 ? 12.406 34.25 11.133 1 91.69 82 SER A C 1
ATOM 648 O O . SER A 1 82 ? 11.516 33.438 11.367 1 91.69 82 SER A O 1
ATOM 650 N N . ASN A 1 83 ? 12.742 35.219 12.008 1 90.88 83 ASN A N 1
ATOM 651 C CA . ASN A 1 83 ? 11.984 35.438 13.234 1 90.88 83 ASN A CA 1
ATOM 652 C C . ASN A 1 83 ? 11.055 36.656 13.102 1 90.88 83 ASN A C 1
ATOM 654 O O . ASN A 1 83 ? 10.586 37.188 14.109 1 90.88 83 ASN A O 1
ATOM 658 N N . LYS A 1 84 ? 10.82 37.062 11.852 1 90.62 84 LYS A N 1
ATOM 659 C CA . LYS A 1 84 ? 9.922 38.188 11.609 1 90.62 84 LYS A CA 1
ATOM 660 C C . LYS A 1 84 ? 8.469 37.719 11.594 1 90.62 84 LYS A C 1
ATOM 662 O O . LYS A 1 84 ? 8.117 36.781 10.883 1 90.62 84 LYS A O 1
ATOM 667 N N . PRO A 1 85 ? 7.723 38.344 12.461 1 91.25 85 PRO A N 1
ATOM 668 C CA . PRO A 1 85 ? 6.309 37.969 12.461 1 91.25 85 PRO A CA 1
ATOM 669 C C . PRO A 1 85 ? 5.629 38.219 11.117 1 91.25 85 PRO A C 1
ATOM 671 O O . PRO A 1 85 ? 6.098 39.031 10.328 1 91.25 85 PRO A O 1
ATOM 674 N N . ALA A 1 86 ? 4.648 37.469 10.859 1 91.06 86 ALA A N 1
ATOM 675 C CA . ALA A 1 86 ? 3.916 37.562 9.602 1 91.06 86 ALA A CA 1
ATOM 676 C C . ALA A 1 86 ? 2.551 38.188 9.805 1 91.06 86 ALA A C 1
ATOM 678 O O . ALA A 1 86 ? 1.807 37.812 10.711 1 91.06 86 ALA A O 1
ATOM 679 N N . THR A 1 87 ? 2.289 39.188 9 1 91.44 87 THR A N 1
ATOM 680 C CA . THR A 1 87 ? 0.991 39.844 9.031 1 91.44 87 THR A CA 1
ATOM 681 C C . THR A 1 87 ? -0.016 39.125 8.148 1 91.44 87 THR A C 1
ATOM 683 O O . THR A 1 87 ? 0.343 38.156 7.449 1 91.44 87 THR A O 1
ATOM 686 N N . GLU A 1 88 ? -1.257 39.438 8.203 1 92.12 88 GLU A N 1
ATOM 687 C CA . GLU A 1 88 ? -2.324 38.844 7.406 1 92.12 88 GLU A CA 1
ATOM 688 C C . GLU A 1 88 ? -2.049 39 5.914 1 92.12 88 GLU A C 1
ATOM 690 O O . GLU A 1 88 ? -2.342 38.094 5.129 1 92.12 88 GLU A O 1
ATOM 695 N N . ILE A 1 89 ? -1.501 40.156 5.598 1 93.06 89 ILE A N 1
ATOM 696 C CA . ILE A 1 89 ? -1.179 40.438 4.199 1 93.06 89 ILE A CA 1
ATOM 697 C C . ILE A 1 89 ? -0.114 39.438 3.721 1 93.06 89 ILE A C 1
ATOM 699 O O . ILE A 1 89 ? -0.173 38.969 2.59 1 93.06 89 ILE A O 1
ATOM 703 N N . ASN A 1 90 ? 0.894 39.125 4.621 1 93.88 90 ASN A N 1
ATOM 704 C CA . ASN A 1 90 ? 1.934 38.156 4.297 1 93.88 90 ASN A CA 1
ATOM 705 C C . ASN A 1 90 ? 1.347 36.781 4.027 1 93.88 90 ASN A C 1
ATOM 707 O O . ASN A 1 90 ? 1.798 36.062 3.123 1 93.88 90 ASN A O 1
ATOM 711 N N . VAL A 1 91 ? 0.352 36.406 4.781 1 94.69 91 VAL A N 1
ATOM 712 C CA . VAL A 1 91 ? -0.277 35.094 4.633 1 94.69 91 VAL A CA 1
ATOM 713 C C . VAL A 1 91 ? -1.023 35.031 3.303 1 94.69 91 VAL A C 1
ATOM 715 O O . VAL A 1 91 ? -0.98 34.031 2.609 1 94.69 91 VAL A O 1
ATOM 718 N N . LYS A 1 92 ? -1.707 36.062 2.939 1 94.5 92 LYS A N 1
ATOM 719 C CA . LYS A 1 92 ? -2.414 36.094 1.664 1 94.5 92 LYS A CA 1
ATOM 720 C C . LYS A 1 92 ? -1.444 36 0.492 1 94.5 92 LYS A C 1
ATOM 722 O O . LYS A 1 92 ? -1.729 35.312 -0.494 1 94.5 92 LYS A O 1
ATOM 727 N N . LYS A 1 93 ? -0.309 36.656 0.627 1 95.38 93 LYS A N 1
ATOM 728 C CA . LYS A 1 93 ? 0.716 36.594 -0.41 1 95.38 93 LYS A CA 1
ATOM 729 C C . LYS A 1 93 ? 1.26 35.188 -0.542 1 95.38 93 LYS A C 1
ATOM 731 O O . LYS A 1 93 ? 1.539 34.719 -1.649 1 95.38 93 LYS A O 1
ATOM 736 N N . LEU A 1 94 ? 1.512 34.562 0.596 1 95.94 94 LEU A N 1
ATOM 737 C CA . LEU A 1 94 ? 1.958 33.188 0.587 1 95.94 94 LEU A CA 1
ATOM 738 C C . LEU A 1 94 ? 0.956 32.281 -0.143 1 95.94 94 LEU A C 1
ATOM 740 O O . LEU A 1 94 ? 1.344 31.453 -0.957 1 95.94 94 LEU A O 1
ATOM 744 N N . ASN A 1 95 ? -0.357 32.469 0.146 1 95.75 95 ASN A N 1
ATOM 745 C CA . ASN A 1 95 ? -1.404 31.672 -0.487 1 95.75 95 ASN A CA 1
ATOM 746 C C . ASN A 1 95 ? -1.434 31.891 -1.998 1 95.75 95 ASN A C 1
ATOM 748 O O . ASN A 1 95 ? -1.605 30.938 -2.76 1 95.75 95 ASN A O 1
ATOM 752 N N . GLU A 1 96 ? -1.29 33.094 -2.383 1 96.5 96 GLU A N 1
ATOM 753 C CA . GLU A 1 96 ? -1.281 33.406 -3.811 1 96.5 96 GLU A CA 1
ATOM 754 C C . GLU A 1 96 ? -0.069 32.781 -4.5 1 96.5 96 GLU A C 1
ATOM 756 O O . GLU A 1 96 ? -0.189 32.219 -5.586 1 96.5 96 GLU A O 1
ATOM 761 N N . LYS A 1 97 ? 1.086 32.969 -3.891 1 96.38 97 LYS A N 1
ATOM 762 C CA . LYS A 1 97 ? 2.301 32.375 -4.426 1 96.38 97 LYS A CA 1
ATOM 763 C C . LYS A 1 97 ? 2.164 30.859 -4.516 1 96.38 97 LYS A C 1
ATOM 765 O O . LYS A 1 97 ? 2.584 30.25 -5.504 1 96.38 97 LYS A O 1
ATOM 770 N N . PHE A 1 98 ? 1.614 30.297 -3.504 1 96.62 98 PHE A N 1
ATOM 771 C CA . PHE A 1 98 ? 1.388 28.859 -3.445 1 96.62 98 PHE A CA 1
ATOM 772 C C . PHE A 1 98 ? 0.495 28.391 -4.594 1 96.62 98 PHE A C 1
ATOM 774 O O . PHE A 1 98 ? 0.816 27.438 -5.293 1 96.62 98 PHE A O 1
ATOM 781 N N . ASP A 1 99 ? -0.595 29.062 -4.828 1 95.75 99 ASP A N 1
ATOM 782 C CA . ASP A 1 99 ? -1.529 28.719 -5.895 1 95.75 99 ASP A CA 1
ATOM 783 C C . ASP A 1 99 ? -0.879 28.875 -7.27 1 95.75 99 ASP A C 1
ATOM 785 O O . ASP A 1 99 ? -1.118 28.062 -8.172 1 95.75 99 ASP A O 1
ATOM 789 N N . THR A 1 100 ? -0.115 29.891 -7.426 1 96.69 100 THR A N 1
ATOM 790 C CA . THR A 1 100 ? 0.576 30.109 -8.688 1 96.69 100 THR A CA 1
ATOM 791 C C . THR A 1 100 ? 1.577 29 -8.969 1 96.69 100 THR A C 1
ATOM 793 O O . THR A 1 100 ? 1.708 28.547 -10.102 1 96.69 100 THR A O 1
ATOM 796 N N . LEU A 1 101 ? 2.299 28.531 -7.934 1 95.62 101 LEU A N 1
ATOM 797 C CA . LEU A 1 101 ? 3.285 27.469 -8.07 1 95.62 101 LEU A CA 1
ATOM 798 C C . LEU A 1 101 ? 2.609 26.141 -8.43 1 95.62 101 LEU A C 1
ATOM 800 O O . LEU A 1 101 ? 3.139 25.359 -9.227 1 95.62 101 LEU A O 1
ATOM 804 N N . LEU A 1 102 ? 1.432 25.875 -7.828 1 94.88 102 LEU A N 1
ATOM 805 C CA . LEU A 1 102 ? 0.696 24.656 -8.141 1 94.88 102 LEU A CA 1
ATOM 806 C C . LEU A 1 102 ? 0.317 24.609 -9.617 1 94.88 102 LEU A C 1
ATOM 808 O O . LEU A 1 102 ? 0.414 23.562 -10.266 1 94.88 102 LEU A O 1
ATOM 812 N N . LYS A 1 103 ? -0.056 25.766 -10.109 1 95 103 LYS A N 1
ATOM 813 C CA . LYS A 1 103 ? -0.431 25.859 -11.516 1 95 103 LYS A CA 1
ATOM 814 C C . LYS A 1 103 ? 0.797 25.797 -12.422 1 95 103 LYS A C 1
ATOM 816 O O . LYS A 1 103 ? 0.781 25.109 -13.445 1 95 103 LYS A O 1
ATOM 821 N N . GLN A 1 104 ? 1.854 26.438 -12.094 1 94.25 104 GLN A N 1
ATOM 822 C CA . GLN A 1 104 ? 3.082 26.5 -12.883 1 94.25 104 GLN A CA 1
ATOM 823 C C . GLN A 1 104 ? 3.686 25.109 -13.07 1 94.25 104 GLN A C 1
ATOM 825 O O . GLN A 1 104 ? 4.176 24.797 -14.156 1 94.25 104 GLN A O 1
ATOM 830 N N . TYR A 1 105 ? 3.656 24.281 -12.031 1 93.38 105 TYR A N 1
ATOM 831 C CA . TYR A 1 105 ? 4.281 22.969 -12.094 1 93.38 105 TYR A CA 1
ATOM 832 C C . TYR A 1 105 ? 3.25 21.891 -12.414 1 93.38 105 TYR A C 1
ATOM 834 O O . TYR A 1 105 ? 3.533 20.703 -12.289 1 93.38 105 TYR A O 1
ATOM 842 N N . ASN A 1 106 ? 2.068 22.219 -12.805 1 91 106 ASN A N 1
ATOM 843 C CA . ASN A 1 106 ? 1.003 21.312 -13.219 1 91 106 ASN A CA 1
ATOM 844 C C . ASN A 1 106 ? 0.775 20.203 -12.195 1 91 106 ASN A C 1
ATOM 846 O O . ASN A 1 106 ? 0.767 19.016 -12.547 1 91 106 ASN A O 1
ATOM 850 N N . ALA A 1 107 ? 0.556 20.641 -10.906 1 92.56 107 ALA A N 1
ATOM 851 C CA . ALA A 1 107 ? 0.292 19.672 -9.852 1 92.56 107 ALA A CA 1
ATOM 852 C C . ALA A 1 107 ? -1.074 19.016 -10.031 1 92.56 107 ALA A C 1
ATOM 854 O O . ALA A 1 107 ? -2.053 19.688 -10.359 1 92.56 107 ALA A O 1
ATOM 855 N N . LYS A 1 108 ? -1.16 17.766 -9.844 1 90.19 108 LYS A N 1
ATOM 856 C CA . LYS A 1 108 ? -2.418 17.047 -9.984 1 90.19 108 LYS A CA 1
ATOM 857 C C . LYS A 1 108 ? -3.363 17.359 -8.828 1 90.19 108 LYS A C 1
ATOM 859 O O . LYS A 1 108 ? -2.945 17.391 -7.668 1 90.19 108 LYS A O 1
ATOM 864 N N . GLU A 1 109 ? -4.582 17.516 -9.07 1 85 109 GLU A N 1
ATOM 865 C CA . GLU A 1 109 ? -5.555 17.906 -8.047 1 85 109 GLU A CA 1
ATOM 866 C C . GLU A 1 109 ? -6 16.688 -7.227 1 85 109 GLU A C 1
ATOM 868 O O . GLU A 1 109 ? -6.254 16.812 -6.027 1 85 109 GLU A O 1
ATOM 873 N N . VAL A 1 110 ? -6.035 15.602 -7.965 1 86.06 110 VAL A N 1
ATOM 874 C CA . VAL A 1 110 ? -6.543 14.422 -7.273 1 86.06 110 VAL A CA 1
ATOM 875 C C . VAL A 1 110 ? -5.469 13.336 -7.246 1 86.06 110 VAL A C 1
ATOM 877 O O . VAL A 1 110 ? -4.664 13.227 -8.172 1 86.06 110 VAL A O 1
ATOM 880 N N . GLY A 1 111 ? -5.418 12.609 -6.055 1 85.44 111 GLY A N 1
ATOM 881 C CA . GLY A 1 111 ? -4.504 11.484 -5.949 1 85.44 111 GLY A CA 1
ATOM 882 C C . GLY A 1 111 ? -3.146 11.867 -5.395 1 85.44 111 GLY A C 1
ATOM 883 O O . GLY A 1 111 ? -3 12.914 -4.766 1 85.44 111 GLY A O 1
ATOM 884 N N . ILE A 1 112 ? -2.188 10.938 -5.523 1 90.31 112 ILE A N 1
ATOM 885 C CA . ILE A 1 112 ? -0.85 11.109 -4.969 1 90.31 112 ILE A CA 1
ATOM 886 C C . ILE A 1 112 ? 0.028 11.859 -5.965 1 90.31 112 ILE A C 1
ATOM 888 O O . ILE A 1 112 ? 0.177 11.438 -7.117 1 90.31 112 ILE A O 1
ATOM 892 N N . CYS A 1 113 ? 0.453 13 -5.629 1 92.94 113 CYS A N 1
ATOM 893 C CA . CYS A 1 113 ? 1.332 13.828 -6.449 1 92.94 113 CYS A CA 1
ATOM 894 C C . CYS A 1 113 ? 2.518 14.336 -5.637 1 92.94 113 CYS A C 1
ATOM 896 O O . CYS A 1 113 ? 2.357 15.188 -4.766 1 92.94 113 CYS A O 1
ATOM 898 N N . PRO A 1 114 ? 3.723 13.914 -6.02 1 90.88 114 PRO A N 1
ATOM 899 C CA . PRO A 1 114 ? 4.898 14.32 -5.246 1 90.88 114 PRO A CA 1
ATOM 900 C C . PRO A 1 114 ? 5.152 15.828 -5.297 1 90.88 114 PRO A C 1
ATOM 902 O O . PRO A 1 114 ? 5.613 16.406 -4.316 1 90.88 114 PRO A O 1
ATOM 905 N N . ILE A 1 115 ? 4.891 16.422 -6.461 1 92.31 115 ILE A N 1
ATOM 906 C CA . ILE A 1 115 ? 5.078 17.859 -6.586 1 92.31 115 ILE A CA 1
ATOM 907 C C . ILE A 1 115 ? 4.152 18.594 -5.617 1 92.31 115 ILE A C 1
ATOM 909 O O . ILE A 1 115 ? 4.586 19.484 -4.887 1 92.31 115 ILE A O 1
ATOM 913 N N . LYS A 1 116 ? 2.922 18.203 -5.633 1 93.62 116 LYS A N 1
ATOM 914 C CA . LYS A 1 116 ? 1.926 18.797 -4.742 1 93.62 116 LYS A CA 1
ATOM 915 C C . LYS A 1 116 ? 2.301 18.578 -3.279 1 93.62 116 LYS A C 1
ATOM 917 O O . LYS A 1 116 ? 2.18 19.484 -2.459 1 93.62 116 LYS A O 1
ATOM 922 N N . GLN A 1 117 ? 2.775 17.438 -3.012 1 93.44 117 GLN A N 1
ATOM 923 C CA . GLN A 1 117 ? 3.154 17.094 -1.644 1 93.44 117 GLN A CA 1
ATOM 924 C C . GLN A 1 117 ? 4.309 17.969 -1.158 1 93.44 117 GLN A C 1
ATOM 926 O O . GLN A 1 117 ? 4.297 18.438 -0.02 1 93.44 117 GLN A O 1
ATOM 931 N N . GLU A 1 118 ? 5.238 18.125 -2.025 1 94.31 118 GLU A N 1
ATOM 932 C CA . GLU A 1 118 ? 6.391 18.938 -1.652 1 94.31 118 GLU A CA 1
ATOM 933 C C . GLU A 1 118 ? 5.988 20.391 -1.44 1 94.31 118 GLU A C 1
ATOM 935 O O . GLU A 1 118 ? 6.426 21.031 -0.478 1 94.31 118 GLU A O 1
ATOM 940 N N . LEU A 1 119 ? 5.188 20.906 -2.303 1 95.5 119 LEU A N 1
ATOM 941 C CA . LEU A 1 119 ? 4.734 22.297 -2.17 1 95.5 119 LEU A CA 1
ATOM 942 C C . LEU A 1 119 ? 3.92 22.484 -0.895 1 95.5 119 LEU A C 1
ATOM 944 O O . LEU A 1 119 ? 4.09 23.469 -0.185 1 95.5 119 LEU A O 1
ATOM 948 N N . TYR A 1 120 ? 3.074 21.531 -0.603 1 96.19 120 TYR A N 1
ATOM 949 C CA . TYR A 1 120 ? 2.293 21.609 0.626 1 96.19 120 TYR A CA 1
ATOM 950 C C . TYR A 1 120 ? 3.191 21.484 1.852 1 96.19 120 TYR A C 1
ATOM 952 O O . TYR A 1 120 ? 2.943 22.125 2.875 1 96.19 120 TYR A O 1
ATOM 960 N N . ARG A 1 121 ? 4.188 20.672 1.76 1 95.38 121 ARG A N 1
ATOM 961 C CA . ARG A 1 121 ? 5.141 20.531 2.857 1 95.38 121 ARG A CA 1
ATOM 962 C C . ARG A 1 121 ? 5.832 21.859 3.158 1 95.38 121 ARG A C 1
ATOM 964 O O . ARG A 1 121 ? 5.934 22.25 4.316 1 95.38 121 ARG A O 1
ATOM 971 N N . GLN A 1 122 ? 6.301 22.484 2.139 1 95.62 122 GLN A N 1
ATOM 972 C CA . GLN A 1 122 ? 6.965 23.781 2.314 1 95.62 122 GLN A CA 1
ATOM 973 C C . GLN A 1 122 ? 5.996 24.828 2.863 1 95.62 122 GLN A C 1
ATOM 975 O O . GLN A 1 122 ? 6.359 25.609 3.738 1 95.62 122 GLN A O 1
ATOM 980 N N . CYS A 1 123 ? 4.801 24.812 2.283 1 96.94 123 CYS A N 1
ATOM 981 C CA . CYS A 1 123 ? 3.783 25.75 2.748 1 96.94 123 CYS A CA 1
ATOM 982 C C . CYS A 1 123 ? 3.469 25.516 4.223 1 96.94 123 CYS A C 1
ATOM 984 O O . CYS A 1 123 ? 3.354 26.484 4.988 1 96.94 123 CYS A O 1
ATOM 986 N N . PHE A 1 124 ? 3.354 24.281 4.629 1 97.5 124 PHE A N 1
ATOM 987 C CA . PHE A 1 124 ? 3.09 23.922 6.016 1 97.5 124 PHE A CA 1
ATOM 988 C C . PHE A 1 124 ? 4.215 24.406 6.922 1 97.5 124 PHE A C 1
ATOM 990 O O . PHE A 1 124 ? 3.961 24.938 8 1 97.5 124 PHE A O 1
ATOM 997 N N . ASN A 1 125 ? 5.426 24.25 6.527 1 96.94 125 ASN A N 1
ATOM 998 C CA . ASN A 1 125 ? 6.57 24.719 7.301 1 96.94 125 ASN A CA 1
ATOM 999 C C . ASN A 1 125 ? 6.52 26.219 7.523 1 96.94 125 ASN A C 1
ATOM 1001 O O . ASN A 1 125 ? 6.805 26.703 8.625 1 96.94 125 ASN A O 1
ATOM 1005 N N . GLU A 1 126 ? 6.137 26.875 6.477 1 97.44 126 GLU A N 1
ATOM 1006 C CA . GLU A 1 126 ? 6.047 28.328 6.602 1 97.44 126 GLU A CA 1
ATOM 1007 C C . GLU A 1 126 ? 4.926 28.734 7.555 1 97.44 126 GLU A C 1
ATOM 1009 O O . GLU A 1 126 ? 5.09 29.641 8.367 1 97.44 126 GLU A O 1
ATOM 1014 N N . VAL A 1 127 ? 3.816 28.047 7.438 1 97.12 127 VAL A N 1
ATOM 1015 C CA . VAL A 1 127 ? 2.701 28.344 8.328 1 97.12 127 VAL A CA 1
ATOM 1016 C C . VAL A 1 127 ? 3.098 28.047 9.773 1 97.12 127 VAL A C 1
ATOM 1018 O O . VAL A 1 127 ? 2.748 28.797 10.688 1 97.12 127 VAL A O 1
ATOM 1021 N N . ILE A 1 128 ? 3.797 26.969 9.992 1 97.5 128 ILE A N 1
ATOM 1022 C CA . ILE A 1 128 ? 4.262 26.625 11.336 1 97.5 128 ILE A CA 1
ATOM 1023 C C . ILE A 1 128 ? 5.195 27.719 11.852 1 97.5 128 ILE A C 1
ATOM 1025 O O . ILE A 1 128 ? 5.129 28.109 13.023 1 97.5 128 ILE A O 1
ATOM 1029 N N . ARG A 1 129 ? 6.098 28.234 10.977 1 96.69 129 ARG A N 1
ATOM 1030 C CA . ARG A 1 129 ? 6.988 29.312 11.367 1 96.69 129 ARG A CA 1
ATOM 1031 C C . ARG A 1 129 ? 6.199 30.531 11.836 1 96.69 129 ARG A C 1
ATOM 1033 O O . ARG A 1 129 ? 6.508 31.125 12.875 1 96.69 129 ARG A O 1
ATOM 1040 N N . GLN A 1 130 ? 5.16 30.938 11.086 1 96.19 130 GLN A N 1
ATOM 1041 C CA . GLN A 1 130 ? 4.336 32.094 11.406 1 96.19 130 GLN A CA 1
ATOM 1042 C C . GLN A 1 130 ? 3.596 31.891 12.727 1 96.19 130 GLN A C 1
ATOM 1044 O O . GLN A 1 130 ? 3.525 32.812 13.555 1 96.19 130 GLN A O 1
ATOM 1049 N N . VAL A 1 131 ? 3.08 30.672 12.906 1 96.12 131 VAL A N 1
ATOM 1050 C CA . VAL A 1 131 ? 2.309 30.375 14.109 1 96.12 131 VAL A CA 1
ATOM 1051 C C . VAL A 1 131 ? 3.236 30.344 15.32 1 96.12 131 VAL A C 1
ATOM 1053 O O . VAL A 1 131 ? 2.85 30.766 16.422 1 96.12 131 VAL A O 1
ATOM 1056 N N . THR A 1 132 ? 4.43 29.797 15.164 1 95.75 132 THR A N 1
ATOM 1057 C CA . THR A 1 132 ? 5.395 29.703 16.25 1 95.75 132 THR A CA 1
ATOM 1058 C C . THR A 1 132 ? 5.754 31.094 16.781 1 95.75 132 THR A C 1
ATOM 1060 O O . THR A 1 132 ? 5.922 31.281 17.984 1 95.75 132 THR A O 1
ATOM 1063 N N . LEU A 1 133 ? 5.879 32.062 15.867 1 93.75 133 LEU A N 1
ATOM 1064 C CA . LEU A 1 133 ? 6.227 33.438 16.266 1 93.75 133 LEU A CA 1
ATOM 1065 C C . LEU A 1 133 ? 5.086 34.094 17.047 1 93.75 133 LEU A C 1
ATOM 1067 O O . LEU A 1 133 ? 5.32 34.938 17.891 1 93.75 133 LEU A O 1
ATOM 1071 N N . ASN A 1 134 ? 3.863 33.656 16.781 1 91.38 134 ASN A N 1
ATOM 1072 C CA . ASN A 1 134 ? 2.707 34.125 17.531 1 91.38 134 ASN A CA 1
ATOM 1073 C C . ASN A 1 134 ? 2.576 33.438 18.875 1 91.38 134 ASN A C 1
ATOM 1075 O O . ASN A 1 134 ? 2.27 34.062 19.891 1 91.38 134 ASN A O 1
ATOM 1079 N N . CYS A 1 135 ? 2.729 32.156 18.828 1 93.06 135 CYS A N 1
ATOM 1080 C CA . CYS A 1 135 ? 2.635 31.297 20 1 93.06 135 CYS A CA 1
ATOM 1081 C C . CYS A 1 135 ? 3.555 30.094 19.875 1 93.06 135 CYS A C 1
ATOM 1083 O O . CYS A 1 135 ? 3.287 29.188 19.078 1 93.06 135 CYS A O 1
ATOM 1085 N N . THR A 1 136 ? 4.566 30.016 20.703 1 94 136 THR A N 1
ATOM 1086 C CA . THR A 1 136 ? 5.582 28.969 20.625 1 94 136 THR A CA 1
ATOM 1087 C C . THR A 1 136 ? 4.973 27.609 20.922 1 94 136 THR A C 1
ATOM 1089 O O . THR A 1 136 ? 5.332 26.609 20.297 1 94 136 THR A O 1
ATOM 1092 N N . GLU A 1 137 ? 4.066 27.531 21.844 1 94.25 137 GLU A N 1
ATOM 1093 C CA . GLU A 1 137 ? 3.445 26.266 22.219 1 94.25 137 GLU A CA 1
ATOM 1094 C C . GLU A 1 137 ? 2.623 25.703 21.062 1 94.25 137 GLU A C 1
ATOM 1096 O O . GLU A 1 137 ? 2.652 24.484 20.812 1 94.25 137 GLU A O 1
ATOM 1101 N N . ARG A 1 138 ? 1.904 26.547 20.359 1 95.38 138 ARG A N 1
ATOM 1102 C CA . ARG A 1 138 ? 1.127 26.094 19.203 1 95.38 138 ARG A CA 1
ATOM 1103 C C . ARG A 1 138 ? 2.039 25.578 18.094 1 95.38 138 ARG A C 1
ATOM 1105 O O . ARG A 1 138 ? 1.722 24.594 17.438 1 95.38 138 ARG A O 1
ATOM 1112 N N . GLY A 1 139 ? 3.109 26.328 17.906 1 96.56 139 GLY A N 1
ATOM 1113 C CA . GLY A 1 139 ? 4.082 25.875 16.922 1 96.56 139 GLY A CA 1
ATOM 1114 C C . GLY A 1 139 ? 4.652 24.5 17.234 1 96.56 139 GLY A C 1
ATOM 1115 O O . GLY A 1 139 ? 4.797 23.672 16.344 1 96.56 139 GLY A O 1
ATOM 1116 N N . HIS A 1 140 ? 4.941 24.312 18.453 1 95.69 140 HIS A N 1
ATOM 1117 C CA . HIS A 1 140 ? 5.465 23.016 18.891 1 95.69 140 HIS A CA 1
ATOM 1118 C C . HIS A 1 140 ? 4.469 21.891 18.609 1 95.69 140 HIS A C 1
ATOM 1120 O O . HIS A 1 140 ? 4.855 20.828 18.141 1 95.69 140 HIS A O 1
ATOM 1126 N N . MET A 1 141 ? 3.24 22.078 18.844 1 96 141 MET A N 1
ATOM 1127 C CA . MET A 1 141 ? 2.205 21.078 18.594 1 96 141 MET A CA 1
ATOM 1128 C C . MET A 1 141 ? 2.086 20.766 17.109 1 96 141 MET A C 1
ATOM 1130 O O . MET A 1 141 ? 1.942 19.609 16.719 1 96 141 MET A O 1
ATOM 1134 N N . LEU A 1 142 ? 2.146 21.844 16.328 1 97.31 142 LEU A N 1
ATOM 1135 C CA . LEU A 1 142 ? 2.031 21.672 14.891 1 97.31 142 LEU A CA 1
ATOM 1136 C C . LEU A 1 142 ? 3.203 20.859 14.352 1 97.31 142 LEU A C 1
ATOM 1138 O O . LEU A 1 142 ? 3.039 20.078 13.414 1 97.31 142 LEU A O 1
ATOM 1142 N N . ILE A 1 143 ? 4.418 21.062 14.961 1 97.38 143 ILE A N 1
ATOM 1143 C CA . ILE A 1 143 ? 5.586 20.297 14.547 1 97.38 143 ILE A CA 1
ATOM 1144 C C . ILE A 1 143 ? 5.383 18.812 14.883 1 97.38 143 ILE A C 1
ATOM 1146 O O . ILE A 1 143 ? 5.703 17.938 14.078 1 97.38 143 ILE A O 1
ATOM 1150 N N . GLN A 1 144 ? 4.863 18.531 15.992 1 95.69 144 GLN A N 1
ATOM 1151 C CA . GLN A 1 144 ? 4.574 17.156 16.391 1 95.69 144 GLN A CA 1
ATOM 1152 C C . GLN A 1 144 ? 3.564 16.516 15.445 1 95.69 144 GLN A C 1
ATOM 1154 O O . GLN A 1 144 ? 3.736 15.367 15.031 1 95.69 144 GLN A O 1
ATOM 1159 N N . ILE A 1 145 ? 2.506 17.266 15.148 1 96.69 145 ILE A N 1
ATOM 1160 C CA . ILE A 1 145 ? 1.471 16.766 14.242 1 96.69 145 ILE A CA 1
ATOM 1161 C C . ILE A 1 145 ? 2.068 16.5 12.867 1 96.69 145 ILE A C 1
ATOM 1163 O O . ILE A 1 145 ? 1.794 15.477 12.242 1 96.69 145 ILE A O 1
ATOM 1167 N N . ARG A 1 146 ? 2.865 17.469 12.43 1 96.94 146 ARG A N 1
ATOM 1168 C CA . ARG A 1 146 ? 3.52 17.312 11.133 1 96.94 146 ARG A CA 1
ATOM 1169 C C . ARG A 1 146 ? 4.375 16.047 11.094 1 96.94 146 ARG A C 1
ATOM 1171 O O . ARG A 1 146 ? 4.352 15.305 10.117 1 96.94 146 ARG A O 1
ATOM 1178 N N . GLU A 1 147 ? 5.137 15.844 12.156 1 95.38 147 GLU A N 1
ATOM 1179 C CA . GLU A 1 147 ? 6.008 14.672 12.219 1 95.38 147 GLU A CA 1
ATOM 1180 C C . GLU A 1 147 ? 5.199 13.375 12.211 1 95.38 147 GLU A C 1
ATOM 1182 O O . GLU A 1 147 ? 5.562 12.414 11.531 1 95.38 147 GLU A O 1
ATOM 1187 N N . GLU A 1 148 ? 4.156 13.328 12.922 1 95.31 148 GLU A N 1
ATOM 1188 C CA . GLU A 1 148 ? 3.305 12.141 12.953 1 95.31 148 GLU A CA 1
ATOM 1189 C C . GLU A 1 148 ? 2.682 11.875 11.586 1 95.31 148 GLU A C 1
ATOM 1191 O O . GLU A 1 148 ? 2.611 10.727 11.141 1 95.31 148 GLU A O 1
ATOM 1196 N N . ILE A 1 149 ? 2.217 12.906 10.977 1 95.25 149 ILE A N 1
ATOM 1197 C CA . ILE A 1 149 ? 1.604 12.781 9.664 1 95.25 149 ILE A CA 1
ATOM 1198 C C . ILE A 1 149 ? 2.623 12.227 8.672 1 95.25 149 ILE A C 1
ATOM 1200 O O . ILE A 1 149 ? 2.316 11.32 7.895 1 95.25 149 ILE A O 1
ATOM 1204 N N . GLN A 1 150 ? 3.807 12.812 8.719 1 94.88 150 GLN A N 1
ATOM 1205 C CA . GLN A 1 150 ? 4.852 12.352 7.816 1 94.88 150 GLN A CA 1
ATOM 1206 C C . GLN A 1 150 ? 5.211 10.891 8.086 1 94.88 150 GLN A C 1
ATOM 1208 O O . GLN A 1 150 ? 5.398 10.109 7.156 1 94.88 150 GLN A O 1
ATOM 1213 N N . MET A 1 151 ? 5.309 10.523 9.336 1 94.5 151 MET A N 1
ATOM 1214 C CA . MET A 1 151 ? 5.594 9.141 9.711 1 94.5 151 MET A CA 1
ATOM 1215 C C . MET A 1 151 ? 4.523 8.195 9.18 1 94.5 151 MET A C 1
ATOM 1217 O O . MET A 1 151 ? 4.836 7.102 8.703 1 94.5 151 MET A O 1
ATOM 1221 N N . THR A 1 152 ? 3.266 8.625 9.289 1 94.88 152 THR A N 1
ATOM 1222 C CA . THR A 1 152 ? 2.158 7.797 8.82 1 94.88 152 THR A CA 1
ATOM 1223 C C . THR A 1 152 ? 2.215 7.629 7.301 1 94.88 152 THR A C 1
ATOM 1225 O O . THR A 1 152 ? 2.033 6.523 6.785 1 94.88 152 THR A O 1
ATOM 1228 N N . ILE A 1 153 ? 2.436 8.742 6.602 1 94.25 153 ILE A N 1
ATOM 1229 C CA . ILE A 1 153 ? 2.512 8.695 5.145 1 94.25 153 ILE A CA 1
ATOM 1230 C C . ILE A 1 153 ? 3.666 7.797 4.719 1 94.25 153 ILE A C 1
ATOM 1232 O O . ILE A 1 153 ? 3.508 6.949 3.836 1 94.25 153 ILE A O 1
ATOM 1236 N N . ASP A 1 154 ? 4.844 7.93 5.391 1 94.81 154 ASP A N 1
ATOM 1237 C CA . ASP A 1 154 ? 6.008 7.105 5.07 1 94.81 154 ASP A CA 1
ATOM 1238 C C . ASP A 1 154 ? 5.73 5.633 5.375 1 94.81 154 ASP A C 1
ATOM 1240 O O . ASP A 1 154 ? 6.172 4.75 4.637 1 94.81 154 ASP A O 1
ATOM 1244 N N . ALA A 1 155 ? 5.062 5.441 6.477 1 95.19 155 ALA A N 1
ATOM 1245 C CA . ALA A 1 155 ? 4.742 4.066 6.852 1 95.19 155 ALA A CA 1
ATOM 1246 C C . ALA A 1 155 ? 3.834 3.412 5.812 1 95.19 155 ALA A C 1
ATOM 1248 O O . ALA A 1 155 ? 4.059 2.266 5.418 1 95.19 155 ALA A O 1
ATOM 1249 N N . TYR A 1 156 ? 2.844 4.137 5.355 1 93.31 156 TYR A N 1
ATOM 1250 C CA . TYR A 1 156 ? 1.95 3.594 4.336 1 93.31 156 TYR A CA 1
ATOM 1251 C C . TYR A 1 156 ? 2.688 3.379 3.021 1 93.31 156 TYR A C 1
ATOM 1253 O O . TYR A 1 156 ? 2.447 2.393 2.322 1 93.31 156 TYR A O 1
ATOM 1261 N N . LYS A 1 157 ? 3.559 4.312 2.682 1 92.06 157 LYS A N 1
ATOM 1262 C CA . LYS A 1 157 ? 4.371 4.172 1.479 1 92.06 157 LYS A CA 1
ATOM 1263 C C . LYS A 1 157 ? 5.246 2.922 1.552 1 92.06 157 LYS A C 1
ATOM 1265 O O . LYS A 1 157 ? 5.316 2.148 0.594 1 92.06 157 LYS A O 1
ATOM 1270 N N . GLU A 1 158 ? 5.859 2.74 2.658 1 93.31 158 GLU A N 1
ATOM 1271 C CA . GLU A 1 158 ? 6.723 1.582 2.863 1 93.31 158 GLU A CA 1
ATOM 1272 C C . GLU A 1 158 ? 5.922 0.284 2.836 1 93.31 158 GLU A C 1
ATOM 1274 O O . GLU A 1 158 ? 6.375 -0.719 2.279 1 93.31 158 GLU A O 1
ATOM 1279 N N . LEU A 1 159 ? 4.805 0.368 3.504 1 91.62 159 LEU A N 1
ATOM 1280 C CA . LEU A 1 159 ? 3.936 -0.804 3.514 1 91.62 159 LEU A CA 1
ATOM 1281 C C . LEU A 1 159 ? 3.496 -1.167 2.1 1 91.62 159 LEU A C 1
ATOM 1283 O O . LEU A 1 159 ? 3.521 -2.34 1.719 1 91.62 159 LEU A O 1
ATOM 1287 N N . TYR A 1 160 ? 3.09 -0.292 1.279 1 93.12 160 TYR A N 1
ATOM 1288 C CA . TYR A 1 160 ? 2.693 -0.506 -0.108 1 93.12 160 TYR A CA 1
ATOM 1289 C C . TYR A 1 160 ? 3.838 -1.104 -0.917 1 93.12 160 TYR A C 1
ATOM 1291 O O . TYR A 1 160 ? 3.654 -2.098 -1.624 1 93.12 160 TYR A O 1
ATOM 1299 N N . GLU A 1 161 ? 4.988 -0.494 -0.79 1 92.06 161 GLU A N 1
ATOM 1300 C CA . GLU A 1 161 ? 6.16 -0.965 -1.522 1 92.06 161 GLU A CA 1
ATOM 1301 C C . GLU A 1 161 ? 6.535 -2.385 -1.107 1 92.06 161 GLU A C 1
ATOM 1303 O O . GLU A 1 161 ? 6.898 -3.207 -1.951 1 92.06 161 GLU A O 1
ATOM 1308 N N . SER A 1 162 ? 6.508 -2.701 0.148 1 92.25 162 SER A N 1
ATOM 1309 C CA . SER A 1 162 ? 6.836 -4.027 0.662 1 92.25 162 SER A CA 1
ATOM 1310 C C . SER A 1 162 ? 5.859 -5.078 0.147 1 92.25 162 SER A C 1
ATOM 1312 O O . SER A 1 162 ? 6.27 -6.168 -0.261 1 92.25 162 SER A O 1
ATOM 1314 N N . VAL A 1 163 ? 4.613 -4.73 0.199 1 92.94 163 VAL A N 1
ATOM 1315 C CA .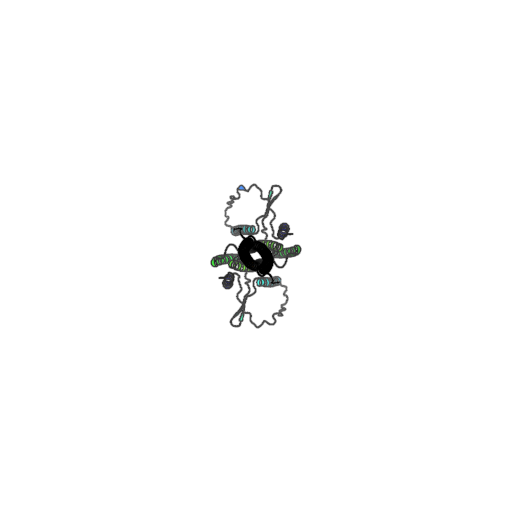 VAL A 1 163 ? 3.58 -5.645 -0.27 1 92.94 163 VAL A CA 1
ATOM 1316 C C . VAL A 1 163 ? 3.754 -5.898 -1.766 1 92.94 163 VAL A C 1
ATOM 1318 O O . VAL A 1 163 ? 3.625 -7.035 -2.227 1 92.94 163 VAL A O 1
ATOM 1321 N N . LEU A 1 164 ? 3.986 -4.91 -2.527 1 90.06 164 LEU A N 1
ATOM 1322 C CA . LEU A 1 164 ? 4.199 -5.027 -3.965 1 90.06 164 LEU A CA 1
ATOM 1323 C C . LEU A 1 164 ? 5.398 -5.918 -4.27 1 90.06 164 LEU A C 1
ATOM 1325 O O . LEU A 1 164 ? 5.32 -6.797 -5.133 1 90.06 164 LEU A O 1
ATOM 1329 N N . ALA A 1 165 ? 6.508 -5.758 -3.555 1 91.44 165 ALA A N 1
ATOM 1330 C CA . ALA A 1 165 ? 7.723 -6.543 -3.76 1 91.44 165 ALA A CA 1
ATOM 1331 C C . ALA A 1 165 ? 7.492 -8.008 -3.41 1 91.44 165 ALA A C 1
ATOM 1333 O O . ALA A 1 165 ? 7.93 -8.906 -4.137 1 91.44 165 ALA A O 1
ATOM 1334 N N . ASN A 1 166 ? 6.863 -8.297 -2.34 1 90.94 166 ASN A N 1
ATOM 1335 C CA . ASN A 1 166 ? 6.535 -9.656 -1.925 1 90.94 166 ASN A CA 1
ATOM 1336 C C . ASN A 1 166 ? 5.598 -10.328 -2.92 1 90.94 166 ASN A C 1
ATOM 1338 O O . ASN A 1 166 ? 5.738 -11.523 -3.201 1 90.94 166 ASN A O 1
ATOM 1342 N N . GLY A 1 167 ? 4.625 -9.531 -3.354 1 88.44 167 GLY A N 1
ATOM 1343 C CA . GLY A 1 167 ? 3.717 -10.062 -4.355 1 88.44 167 GLY A CA 1
ATOM 1344 C C . GLY A 1 167 ? 4.41 -10.445 -5.648 1 88.44 167 GLY A C 1
ATOM 1345 O O . GLY A 1 167 ? 4.184 -11.531 -6.184 1 88.44 167 GLY A O 1
ATOM 1346 N N . ILE A 1 168 ? 5.258 -9.648 -6.137 1 86.94 168 ILE A N 1
ATOM 1347 C CA . ILE A 1 168 ? 5.992 -9.906 -7.371 1 86.94 168 ILE A CA 1
ATOM 1348 C C . ILE A 1 168 ? 6.871 -11.141 -7.199 1 86.94 168 ILE A C 1
ATOM 1350 O O . ILE A 1 168 ? 6.938 -11.992 -8.086 1 86.94 168 ILE A O 1
ATOM 1354 N N . ARG A 1 169 ? 7.543 -11.32 -6.141 1 89.38 169 ARG A N 1
ATOM 1355 C CA . ARG A 1 169 ? 8.383 -12.484 -5.852 1 89.38 169 ARG A CA 1
ATOM 1356 C C . ARG A 1 169 ? 7.566 -13.766 -5.863 1 89.38 169 ARG A C 1
ATOM 1358 O O . ARG A 1 169 ? 7.984 -14.766 -6.453 1 89.38 169 ARG A O 1
ATOM 1365 N N . LYS A 1 170 ? 6.473 -13.742 -5.16 1 88.94 170 LYS A N 1
ATOM 1366 C CA . LYS A 1 170 ? 5.609 -14.922 -5.102 1 88.94 170 LYS A CA 1
ATOM 1367 C C . LYS A 1 170 ? 5.066 -15.273 -6.484 1 88.94 170 LYS A C 1
ATOM 1369 O O . LYS A 1 170 ? 4.984 -16.453 -6.84 1 88.94 170 LYS A O 1
ATOM 1374 N N . LEU A 1 171 ? 4.711 -14.289 -7.25 1 89.62 171 LEU A N 1
ATOM 1375 C CA . LEU A 1 171 ? 4.203 -14.5 -8.602 1 89.62 171 LEU A CA 1
ATOM 1376 C C . LEU A 1 171 ? 5.273 -15.133 -9.492 1 89.62 171 LEU A C 1
ATOM 1378 O O . LEU A 1 171 ? 4.992 -16.062 -10.234 1 89.62 171 LEU A O 1
ATOM 1382 N N . LEU A 1 172 ? 6.461 -14.672 -9.438 1 90.75 172 LEU A N 1
ATOM 1383 C CA . LEU A 1 172 ? 7.559 -15.195 -10.242 1 90.75 172 LEU A CA 1
ATOM 1384 C C . LEU A 1 172 ? 7.859 -16.641 -9.867 1 90.75 172 LEU A C 1
ATOM 1386 O O . LEU A 1 172 ? 8.109 -17.469 -10.75 1 90.75 172 LEU A O 1
ATOM 1390 N N . ARG A 1 173 ? 7.84 -16.906 -8.609 1 91.62 173 ARG A N 1
ATOM 1391 C CA . ARG A 1 173 ? 8.07 -18.281 -8.148 1 91.62 173 ARG A CA 1
ATOM 1392 C C . ARG A 1 173 ? 6.992 -19.219 -8.672 1 91.62 173 ARG A C 1
ATOM 1394 O O . ARG A 1 173 ? 7.297 -20.312 -9.148 1 91.62 173 ARG A O 1
ATOM 1401 N N . ARG A 1 174 ? 5.82 -18.797 -8.602 1 92 174 ARG A N 1
ATOM 1402 C CA . ARG A 1 174 ? 4.719 -19.656 -9.031 1 92 174 ARG A CA 1
ATOM 1403 C C . ARG A 1 174 ? 4.715 -19.812 -10.547 1 92 174 ARG A C 1
ATOM 1405 O O . ARG A 1 174 ? 4.348 -20.875 -11.055 1 92 174 ARG A O 1
ATOM 1412 N N . GLU A 1 175 ? 5.07 -18.719 -11.172 1 90.38 175 GLU A N 1
ATOM 1413 C CA . GLU A 1 175 ? 5.199 -18.812 -12.625 1 90.38 175 GLU A CA 1
ATOM 1414 C C . GLU A 1 175 ? 6.27 -19.828 -13.023 1 90.38 175 GLU A C 1
ATOM 1416 O O . GLU A 1 175 ? 6.113 -20.547 -14.008 1 90.38 175 GLU A O 1
ATOM 1421 N N . HIS A 1 176 ? 7.348 -19.906 -12.289 1 92.56 176 HIS A N 1
ATOM 1422 C CA . HIS A 1 176 ? 8.406 -20.875 -12.539 1 92.56 176 HIS A CA 1
ATOM 1423 C C . HIS A 1 176 ? 7.914 -22.297 -12.289 1 92.56 176 HIS A C 1
ATOM 1425 O O . HIS A 1 176 ? 8.188 -23.203 -13.078 1 92.56 176 HIS A O 1
ATOM 1431 N N . ILE A 1 177 ? 7.203 -22.406 -11.219 1 93.06 177 ILE A N 1
ATOM 1432 C CA . ILE A 1 177 ? 6.664 -23.719 -10.875 1 93.06 177 ILE A CA 1
ATOM 1433 C C . ILE A 1 177 ? 5.676 -24.172 -11.945 1 93.06 177 ILE A C 1
ATOM 1435 O O . ILE A 1 177 ? 5.691 -25.328 -12.367 1 93.06 177 ILE A O 1
ATOM 1439 N N . LYS A 1 178 ? 4.836 -23.312 -12.367 1 91.25 178 LYS A N 1
ATOM 1440 C CA . LYS A 1 178 ? 3.891 -23.594 -13.445 1 91.25 178 LYS A CA 1
ATOM 1441 C C . LYS A 1 178 ? 4.621 -24.016 -14.719 1 91.25 178 LYS A C 1
ATOM 1443 O O . LYS A 1 178 ? 4.219 -24.969 -15.391 1 91.25 178 LYS A O 1
ATOM 1448 N N . SER A 1 179 ? 5.617 -23.312 -15.047 1 93.44 179 SER A N 1
ATOM 1449 C CA . SER A 1 179 ? 6.391 -23.625 -16.25 1 93.44 179 SER A CA 1
ATOM 1450 C C . SER A 1 179 ? 7.043 -25 -16.141 1 93.44 179 SER A C 1
ATOM 1452 O O . SER A 1 179 ? 7.031 -25.766 -17.094 1 93.44 179 SER A O 1
ATOM 1454 N N . ASP A 1 180 ? 7.574 -25.25 -14.961 1 95 180 ASP A N 1
ATOM 1455 C CA . ASP A 1 180 ? 8.195 -26.547 -14.719 1 95 180 ASP A CA 1
ATOM 1456 C C . ASP A 1 180 ? 7.168 -27.672 -14.852 1 95 180 ASP A C 1
ATOM 1458 O O . ASP A 1 180 ? 7.445 -28.703 -15.469 1 95 180 ASP A O 1
ATOM 1462 N N . LEU A 1 181 ? 6.051 -27.406 -14.297 1 95.06 181 LEU A N 1
ATOM 1463 C CA . LEU A 1 181 ? 4.988 -28.391 -14.352 1 95.06 181 LEU A CA 1
ATOM 1464 C C . LEU A 1 181 ? 4.477 -28.578 -15.781 1 95.06 181 LEU A C 1
ATOM 1466 O O . LEU A 1 181 ? 4.156 -29.688 -16.203 1 95.06 181 LEU A O 1
ATOM 1470 N N . SER A 1 182 ? 4.402 -27.516 -16.484 1 94 182 SER A N 1
ATOM 1471 C CA . SER A 1 182 ? 3.975 -27.578 -17.875 1 94 182 SER A CA 1
ATOM 1472 C C . SER A 1 182 ? 4.973 -28.359 -18.734 1 94 182 SER A C 1
ATOM 1474 O O . SER A 1 182 ? 4.578 -29.141 -19.609 1 94 182 SER A O 1
ATOM 1476 N N . ILE A 1 183 ? 6.246 -28.203 -18.453 1 95.56 183 ILE A N 1
ATOM 1477 C CA . ILE A 1 183 ? 7.289 -28.938 -19.172 1 95.56 183 ILE A CA 1
ATOM 1478 C C . ILE A 1 183 ? 7.203 -30.422 -18.828 1 95.56 183 ILE A C 1
ATOM 1480 O O . ILE A 1 183 ? 7.309 -31.266 -19.719 1 95.56 183 ILE A O 1
ATOM 1484 N N . ARG A 1 184 ? 6.973 -30.703 -17.609 1 95.81 184 ARG A N 1
ATOM 1485 C CA . ARG A 1 184 ? 6.844 -32.094 -17.172 1 95.81 184 ARG A CA 1
ATOM 1486 C C . ARG A 1 184 ? 5.633 -32.75 -17.828 1 95.81 184 ARG A C 1
ATOM 1488 O O . ARG A 1 184 ? 5.715 -33.906 -18.266 1 95.81 184 ARG A O 1
ATOM 1495 N N . ALA A 1 185 ? 4.555 -32.094 -17.906 1 94.5 185 ALA A N 1
ATOM 1496 C CA . ALA A 1 185 ? 3.346 -32.625 -18.516 1 94.5 185 ALA A CA 1
ATOM 1497 C C . ALA A 1 185 ? 3.57 -32.906 -20 1 94.5 185 ALA A C 1
ATOM 1499 O O . ALA A 1 185 ? 3.1 -33.906 -20.531 1 94.5 185 ALA A O 1
ATOM 1500 N N . LYS A 1 186 ? 4.297 -32 -20.625 1 95.69 186 LYS A N 1
ATOM 1501 C CA . LYS A 1 186 ? 4.594 -32.219 -22.047 1 95.69 186 LYS A CA 1
ATOM 1502 C C . LYS A 1 186 ? 5.488 -33.438 -22.25 1 95.69 186 LYS A C 1
ATOM 1504 O O . LYS A 1 186 ? 5.289 -34.188 -23.188 1 95.69 186 LYS A O 1
ATOM 1509 N N . GLN A 1 187 ? 6.438 -33.594 -21.344 1 96.38 187 GLN A N 1
ATOM 1510 C CA . GLN A 1 187 ? 7.328 -34.75 -21.391 1 96.38 187 GLN A CA 1
ATOM 1511 C C . GLN A 1 187 ? 6.559 -36.062 -21.188 1 96.38 187 GLN A C 1
ATOM 1513 O O . GLN A 1 187 ? 6.77 -37.031 -21.906 1 96.38 187 GLN A O 1
ATOM 1518 N N . LEU A 1 188 ? 5.641 -36 -20.234 1 96.56 188 LEU A N 1
ATOM 1519 C CA . LEU A 1 188 ? 4.844 -37.188 -19.938 1 96.56 188 LEU A CA 1
ATOM 1520 C C . LEU A 1 188 ? 3.898 -37.5 -21.094 1 96.56 188 LEU A C 1
ATOM 1522 O O . LEU A 1 188 ? 3.68 -38.656 -21.422 1 96.56 188 LEU A O 1
ATOM 1526 N N . THR A 1 189 ? 3.404 -36.469 -21.766 1 95.75 189 THR A N 1
ATOM 1527 C CA . THR A 1 189 ? 2.543 -36.656 -22.938 1 95.75 189 THR A CA 1
ATOM 1528 C C . THR A 1 189 ? 3.322 -37.281 -24.078 1 95.75 189 THR A C 1
ATOM 1530 O O . THR A 1 189 ? 2.828 -38.188 -24.75 1 95.75 189 THR A O 1
ATOM 1533 N N . SER A 1 190 ? 4.555 -36.844 -24.281 1 96.75 190 SER A N 1
ATOM 1534 C CA . SER A 1 190 ? 5.406 -37.406 -25.328 1 96.75 190 SER A CA 1
ATOM 1535 C C . SER A 1 190 ? 5.762 -38.875 -25.016 1 96.75 190 SER A C 1
ATOM 1537 O O . SER A 1 190 ? 5.789 -39.688 -25.922 1 96.75 190 SER A O 1
ATOM 1539 N N . GLU A 1 191 ? 6.023 -39.125 -23.766 1 95.81 191 GLU A N 1
ATOM 1540 C CA . GLU A 1 191 ? 6.32 -40.5 -23.344 1 95.81 191 GLU A CA 1
ATOM 1541 C C . GLU A 1 191 ? 5.125 -41.406 -23.578 1 95.81 191 GLU A C 1
ATOM 1543 O O . GLU A 1 191 ? 5.285 -42.531 -24.047 1 95.81 191 GLU A O 1
ATOM 1548 N N . ASN A 1 192 ? 3.953 -40.875 -23.234 1 95 192 ASN A N 1
ATOM 1549 C CA . ASN A 1 192 ? 2.729 -41.656 -23.469 1 95 192 ASN A CA 1
ATOM 1550 C C . ASN A 1 192 ? 2.514 -41.906 -24.953 1 95 192 ASN A C 1
ATOM 1552 O O . ASN A 1 192 ? 2.123 -43.031 -25.344 1 95 192 ASN A O 1
ATOM 1556 N N . GLU A 1 193 ? 2.781 -40.938 -25.766 1 95.25 193 GLU A N 1
ATOM 1557 C CA . GLU A 1 193 ? 2.637 -41.094 -27.203 1 95.25 193 GLU A CA 1
ATOM 1558 C C . GLU A 1 193 ? 3.631 -42.125 -27.75 1 95.25 193 GLU A C 1
ATOM 1560 O O . GLU A 1 193 ? 3.279 -42.938 -28.594 1 95.25 193 GLU A O 1
ATOM 1565 N N . ASN A 1 194 ? 4.859 -42.125 -27.25 1 96 194 ASN A N 1
ATOM 1566 C CA . ASN A 1 194 ? 5.883 -43.062 -27.688 1 96 194 ASN A CA 1
ATOM 1567 C C . ASN A 1 194 ? 5.531 -44.5 -27.266 1 96 194 ASN A C 1
ATOM 1569 O O . ASN A 1 194 ? 5.734 -45.438 -28.031 1 96 194 ASN A O 1
ATOM 1573 N N . LEU A 1 195 ? 4.988 -44.562 -26.078 1 95.12 195 LEU A N 1
ATOM 1574 C CA . LEU A 1 195 ? 4.598 -45.906 -25.578 1 95.12 195 LEU A CA 1
ATOM 1575 C C . LEU A 1 195 ? 3.426 -46.438 -26.375 1 95.12 195 LEU A C 1
ATOM 1577 O O . LEU A 1 195 ? 3.363 -47.656 -26.641 1 95.12 195 LEU A O 1
ATOM 1581 N N . GLU A 1 196 ? 2.512 -45.531 -26.781 1 94 196 GLU A N 1
ATOM 1582 C CA . GLU A 1 196 ? 1.377 -45.938 -27.594 1 94 196 GLU A CA 1
ATOM 1583 C C . GLU A 1 196 ? 1.833 -46.375 -28.984 1 94 196 GLU A C 1
ATOM 1585 O O . GLU A 1 196 ? 1.297 -47.344 -29.531 1 94 196 GLU A O 1
ATOM 1590 N N . ILE A 1 197 ? 2.875 -45.781 -29.531 1 95.69 197 ILE A N 1
ATOM 1591 C CA . ILE A 1 197 ? 3.432 -46.156 -30.828 1 95.69 197 ILE A CA 1
ATOM 1592 C C . ILE A 1 197 ? 4.133 -47.5 -30.719 1 95.69 197 ILE A C 1
ATOM 1594 O O . ILE A 1 197 ? 3.955 -48.375 -31.578 1 95.69 197 ILE A O 1
ATOM 1598 N N . GLU A 1 198 ? 4.844 -47.719 -29.641 1 93.38 198 GLU A N 1
ATOM 1599 C CA . GLU A 1 198 ? 5.539 -48.969 -29.406 1 93.38 198 GLU A CA 1
ATOM 1600 C C . GLU A 1 198 ? 4.555 -50.125 -29.234 1 93.38 198 GLU A C 1
ATOM 1602 O O . GLU A 1 198 ? 4.77 -51.219 -29.766 1 93.38 198 GLU A O 1
ATOM 1607 N N . LEU A 1 199 ? 3.498 -49.844 -28.547 1 93.75 199 LEU A N 1
ATOM 1608 C CA . LEU A 1 199 ? 2.461 -50.844 -28.344 1 93.75 199 LEU A CA 1
ATOM 1609 C C . LEU A 1 199 ? 1.81 -51.219 -29.672 1 93.75 199 LEU A C 1
ATOM 1611 O O . LEU A 1 199 ? 1.568 -52.406 -29.922 1 93.75 199 LEU A O 1
ATOM 1615 N N . ALA A 1 200 ? 1.597 -50.25 -30.516 1 91.5 200 ALA A N 1
ATOM 1616 C CA . ALA A 1 200 ? 0.993 -50.5 -31.828 1 91.5 200 ALA A CA 1
ATOM 1617 C C . ALA A 1 200 ? 1.932 -51.312 -32.719 1 91.5 200 ALA A C 1
ATOM 1619 O O . ALA A 1 200 ? 1.49 -52.188 -33.469 1 91.5 200 ALA A O 1
ATOM 1620 N N . GLU A 1 201 ? 3.244 -51 -32.594 1 92 201 GLU A N 1
ATOM 1621 C CA . GLU A 1 201 ? 4.246 -51.719 -33.375 1 92 201 GLU A CA 1
ATOM 1622 C C . GLU A 1 201 ? 4.352 -53.188 -32.938 1 92 201 GLU A C 1
ATOM 1624 O O . GLU A 1 201 ? 4.414 -54.094 -33.75 1 92 201 GLU A O 1
ATOM 1629 N N . ILE A 1 202 ? 4.309 -53.406 -31.625 1 88.31 202 ILE A N 1
ATOM 1630 C CA . ILE A 1 202 ? 4.43 -54.75 -31.109 1 88.31 202 ILE A CA 1
ATOM 1631 C C . ILE A 1 202 ? 3.168 -55.531 -31.438 1 88.31 202 ILE A C 1
ATOM 1633 O O . ILE A 1 202 ? 3.244 -56.719 -31.75 1 88.31 202 ILE A O 1
ATOM 1637 N N . TYR A 1 203 ? 2.006 -54.844 -31.438 1 87.31 203 TYR A N 1
ATOM 1638 C CA . TYR A 1 203 ? 0.756 -55.469 -31.828 1 87.31 203 TYR A CA 1
ATOM 1639 C C . TYR A 1 203 ? 0.782 -55.906 -33.281 1 87.31 203 TYR A C 1
ATOM 1641 O O . TYR A 1 203 ? 0.39 -57.031 -33.625 1 87.31 203 TYR A O 1
ATOM 1649 N N . SER A 1 204 ? 1.317 -55.094 -34.188 1 90.75 204 SER A N 1
ATOM 1650 C CA . SER A 1 204 ? 1.396 -55.406 -35.625 1 90.75 204 SER A CA 1
ATOM 1651 C C . SER A 1 204 ? 2.391 -56.5 -35.906 1 90.75 204 SER A C 1
ATOM 1653 O O . SER A 1 204 ? 2.137 -57.375 -36.75 1 90.75 204 SER A O 1
ATOM 1655 N N . MET A 1 205 ? 3.477 -56.469 -35.094 1 86 205 MET A N 1
ATOM 1656 C CA . MET A 1 205 ? 4.5 -57.5 -35.281 1 86 205 MET A CA 1
ATOM 1657 C C . MET A 1 205 ? 3.986 -58.875 -34.812 1 86 205 MET A C 1
ATOM 1659 O O . MET A 1 205 ? 4.238 -59.875 -35.469 1 86 205 MET A O 1
ATOM 1663 N N . THR A 1 206 ? 3.244 -58.844 -33.688 1 85.19 206 THR A N 1
ATOM 1664 C CA . THR A 1 206 ? 2.695 -60.094 -33.188 1 85.19 206 THR A CA 1
ATOM 1665 C C . THR A 1 206 ? 1.626 -60.656 -34.125 1 85.19 206 THR A C 1
ATOM 1667 O O . THR A 1 206 ? 1.556 -61.875 -34.344 1 85.19 206 THR A O 1
ATOM 1670 N N . GLU A 1 207 ? 0.81 -59.781 -34.781 1 85.81 207 GLU A N 1
ATOM 1671 C CA . GLU A 1 207 ? -0.204 -60.188 -35.75 1 85.81 207 GLU A CA 1
ATOM 1672 C C . GLU A 1 207 ? 0.436 -60.781 -37 1 85.81 207 GLU A C 1
ATOM 1674 O O . GLU A 1 207 ? -0.038 -61.812 -37.531 1 85.81 207 GLU A O 1
ATOM 1679 N N . LYS A 1 208 ? 1.551 -60.281 -37.469 1 87.81 208 LYS A N 1
ATOM 1680 C CA . LYS A 1 208 ? 2.264 -60.781 -38.625 1 87.81 208 LYS A CA 1
ATOM 1681 C C . LYS A 1 208 ? 2.908 -62.125 -38.344 1 87.81 208 LYS A C 1
ATOM 1683 O O . LYS A 1 208 ? 2.844 -63.031 -39.188 1 87.81 208 LYS A O 1
ATOM 1688 N N . LEU A 1 209 ? 3.467 -62.25 -37.156 1 84.31 209 LEU A N 1
ATOM 1689 C CA . LEU A 1 209 ? 4.113 -63.5 -36.812 1 84.31 209 LEU A CA 1
ATOM 1690 C C . LEU A 1 209 ? 3.092 -64.625 -36.656 1 84.31 209 LEU A C 1
ATOM 1692 O O . LEU A 1 209 ? 3.354 -65.75 -37.062 1 84.31 209 LEU A O 1
ATOM 1696 N N . GLU A 1 210 ? 1.875 -64.25 -36.062 1 83.25 210 GLU A N 1
ATOM 1697 C CA . GLU A 1 210 ? 0.802 -65.25 -35.969 1 83.25 210 GLU A CA 1
ATOM 1698 C C . GLU A 1 210 ? 0.28 -65.625 -37.312 1 83.25 210 GLU A C 1
ATOM 1700 O O . GLU A 1 210 ? 0.003 -66.812 -37.562 1 83.25 210 GLU A O 1
ATOM 1705 N N . ARG A 1 211 ? 0.319 -64.75 -38.312 1 87.38 211 ARG A N 1
ATOM 1706 C CA . ARG A 1 211 ? -0.126 -65 -39.688 1 87.38 211 ARG A CA 1
ATOM 1707 C C . ARG A 1 211 ? 0.891 -65.875 -40.406 1 87.38 211 ARG A C 1
ATOM 1709 O O . ARG A 1 211 ? 0.521 -66.875 -41.062 1 87.38 211 ARG A O 1
ATOM 1716 N N . ASP A 1 212 ? 2.145 -65.625 -40.219 1 86.62 212 ASP A N 1
ATOM 1717 C CA . ASP A 1 212 ? 3.217 -66.438 -40.844 1 86.62 212 ASP A CA 1
ATOM 1718 C C . ASP A 1 212 ? 3.291 -67.812 -40.281 1 86.62 212 ASP A C 1
ATOM 1720 O O . ASP A 1 212 ? 3.496 -68.812 -41.031 1 86.62 212 ASP A O 1
ATOM 1724 N N . ALA A 1 213 ? 3.064 -67.938 -38.969 1 80.69 213 ALA A N 1
ATOM 1725 C CA . ALA A 1 213 ? 3.1 -69.25 -38.344 1 80.69 213 ALA A CA 1
ATOM 1726 C C . ALA A 1 213 ? 1.912 -70.062 -38.781 1 80.69 213 ALA A C 1
ATOM 1728 O O . ALA A 1 213 ? 2.051 -71.312 -38.969 1 80.69 213 ALA A O 1
ATOM 1729 N N . ALA A 1 214 ? 0.763 -69.5 -39.031 1 82.25 214 ALA A N 1
ATOM 1730 C CA . ALA A 1 214 ? -0.423 -70.188 -39.5 1 82.25 214 ALA A CA 1
ATOM 1731 C C . ALA A 1 214 ? -0.257 -70.688 -40.938 1 82.25 214 ALA A C 1
ATOM 1733 O O . ALA A 1 214 ? -0.634 -71.812 -41.281 1 82.25 214 ALA A O 1
ATOM 1734 N N . GLU A 1 215 ? 0.453 -69.875 -41.688 1 86.81 215 GLU A N 1
ATOM 1735 C CA . GLU A 1 215 ? 0.695 -70.188 -43.062 1 86.81 215 GLU A CA 1
ATOM 1736 C C . GLU A 1 215 ? 1.711 -71.312 -43.188 1 86.81 215 GLU A C 1
ATOM 1738 O O . GLU A 1 215 ? 1.546 -72.25 -44.031 1 86.81 215 GLU A O 1
ATOM 1743 N N . GLN A 1 216 ? 2.713 -71.188 -42.344 1 83.19 216 GLN A N 1
ATOM 1744 C CA . GLN A 1 216 ? 3.73 -72.25 -42.344 1 83.19 216 GLN A CA 1
ATOM 1745 C C . GLN A 1 216 ? 3.158 -73.562 -41.844 1 83.19 216 GLN A C 1
ATOM 1747 O O . GLN A 1 216 ? 3.471 -74.625 -42.375 1 83.19 216 GLN A O 1
ATOM 1752 N N . ARG A 1 217 ? 2.295 -73.5 -40.812 1 81.88 217 ARG A N 1
ATOM 1753 C CA . ARG A 1 217 ? 1.627 -74.688 -40.281 1 81.88 217 ARG A CA 1
ATOM 1754 C C . ARG A 1 217 ? 0.702 -75.312 -41.344 1 81.88 217 ARG A C 1
ATOM 1756 O O . ARG A 1 217 ? 0.696 -76.5 -41.531 1 81.88 217 ARG A O 1
ATOM 1763 N N . ASP A 1 218 ? -0.001 -74.5 -42.094 1 86 218 ASP A N 1
ATOM 1764 C CA . ASP A 1 218 ? -0.907 -75 -43.156 1 86 218 ASP A CA 1
ATOM 1765 C C . ASP A 1 218 ? -0.131 -75.625 -44.312 1 86 218 ASP A C 1
ATOM 1767 O O . ASP A 1 218 ? -0.548 -76.625 -44.875 1 86 218 ASP A O 1
ATOM 1771 N N . ALA A 1 219 ? 1.05 -75.125 -44.594 1 86.56 219 ALA A N 1
ATOM 1772 C CA . ALA A 1 219 ? 1.894 -75.625 -45.656 1 86.56 219 ALA A CA 1
ATOM 1773 C C . ALA A 1 219 ? 2.506 -77 -45.281 1 86.56 219 ALA A C 1
ATOM 1775 O O . ALA A 1 219 ? 2.586 -77.875 -46.125 1 86.56 219 ALA A O 1
ATOM 1776 N N . ALA A 1 220 ? 2.891 -76.938 -44 1 78.62 220 ALA A N 1
ATOM 1777 C CA . ALA A 1 220 ? 3.475 -78.188 -43.5 1 78.62 220 ALA A CA 1
ATOM 1778 C C . ALA A 1 220 ? 2.438 -79.312 -43.469 1 78.62 220 ALA A C 1
ATOM 1780 O O . ALA A 1 220 ? 2.73 -80.438 -43.844 1 78.62 220 ALA A O 1
ATOM 1781 N N . ILE A 1 221 ? 1.202 -78.938 -43.062 1 79.5 221 ILE A N 1
ATOM 1782 C CA . ILE A 1 221 ? 0.104 -79.938 -43.031 1 79.5 221 ILE A CA 1
ATOM 1783 C C . ILE A 1 221 ? -0.228 -80.375 -44.469 1 79.5 221 ILE A C 1
ATOM 1785 O O . ILE A 1 221 ? -0.447 -81.562 -44.719 1 79.5 221 ILE A O 1
ATOM 1789 N N . LYS A 1 222 ? -0.105 -79.438 -45.438 1 85.25 222 LYS A N 1
ATOM 1790 C CA . LYS A 1 222 ? -0.388 -79.812 -46.812 1 85.25 222 LYS A CA 1
ATOM 1791 C C . LYS A 1 222 ? 0.705 -80.688 -47.406 1 85.25 222 LYS A C 1
ATOM 1793 O O . LYS A 1 222 ? 0.412 -81.625 -48.094 1 85.25 222 LYS A O 1
ATOM 1798 N N . ARG A 1 223 ? 1.953 -80.438 -47.031 1 84.88 223 ARG A N 1
ATOM 1799 C CA . ARG A 1 223 ? 3.084 -81.25 -47.5 1 84.88 223 ARG A CA 1
ATOM 1800 C C . ARG A 1 223 ? 3.023 -82.625 -46.938 1 84.88 223 ARG A C 1
ATOM 1802 O O . ARG A 1 223 ? 3.271 -83.625 -47.656 1 84.88 223 ARG A O 1
ATOM 1809 N N . GLN A 1 224 ? 2.707 -82.75 -45.625 1 78.56 224 GLN A N 1
ATOM 1810 C CA . GLN A 1 224 ? 2.58 -84.062 -45 1 78.56 224 GLN A CA 1
ATOM 1811 C C . GLN A 1 224 ? 1.417 -84.875 -45.594 1 78.56 224 GLN A C 1
ATOM 1813 O O . GLN A 1 224 ? 1.516 -86.062 -45.781 1 78.56 224 GLN A O 1
ATOM 1818 N N . ALA A 1 225 ? 0.358 -84.125 -45.938 1 80.94 225 ALA A N 1
ATOM 1819 C CA . ALA A 1 225 ? -0.801 -84.75 -46.531 1 80.94 225 ALA A CA 1
ATOM 1820 C C . ALA A 1 225 ? -0.478 -85.25 -47.938 1 80.94 225 ALA A C 1
ATOM 1822 O O . ALA A 1 225 ? -0.911 -86.375 -48.344 1 80.94 225 ALA A O 1
ATOM 1823 N N . GLU A 1 226 ? 0.382 -84.562 -48.656 1 86.5 226 GLU A N 1
ATOM 1824 C CA . GLU A 1 226 ? 0.803 -84.938 -50 1 86.5 226 GLU A CA 1
ATOM 1825 C C . GLU A 1 226 ? 1.771 -86.125 -49.938 1 86.5 226 GLU A C 1
ATOM 1827 O O . GLU A 1 226 ? 1.672 -87.062 -50.75 1 86.5 226 GLU A O 1
ATOM 1832 N N . GLU A 1 227 ? 2.695 -86.062 -48.969 1 81.19 227 GLU A N 1
ATOM 1833 C CA . GLU A 1 227 ? 3.645 -87.125 -48.812 1 81.19 227 GLU A CA 1
ATOM 1834 C C . GLU A 1 227 ? 2.938 -88.438 -48.375 1 81.19 227 GLU A C 1
ATOM 1836 O O . GLU A 1 227 ? 3.26 -89.5 -48.875 1 81.19 227 GLU A O 1
ATOM 1841 N N . LEU A 1 228 ? 1.974 -88.375 -47.469 1 79.12 228 LEU A N 1
ATOM 1842 C CA . LEU A 1 228 ? 1.182 -89.5 -47.031 1 79.12 228 LEU A CA 1
ATOM 1843 C C . LEU A 1 228 ? 0.358 -90.062 -48.188 1 79.12 228 LEU A C 1
ATOM 1845 O O . LEU A 1 228 ? 0.241 -91.25 -48.344 1 79.12 228 LEU A O 1
ATOM 1849 N N . ALA A 1 229 ? -0.147 -89.188 -49.062 1 83.75 229 ALA A N 1
ATOM 1850 C CA . ALA A 1 229 ? -0.926 -89.625 -50.219 1 83.75 229 ALA A CA 1
ATOM 1851 C C . ALA A 1 229 ? -0.044 -90.312 -51.25 1 83.75 229 ALA A C 1
ATOM 1853 O O . ALA A 1 229 ? -0.459 -91.312 -51.844 1 83.75 229 ALA A O 1
ATOM 1854 N N . SER A 1 230 ? 1.209 -89.938 -51.344 1 85.81 230 SER A N 1
ATOM 1855 C CA . SER A 1 230 ? 2.164 -90.5 -52.25 1 85.81 230 SER A CA 1
ATOM 1856 C C . SER A 1 230 ? 2.574 -91.938 -51.781 1 85.81 230 SER A C 1
ATOM 1858 O O . SER A 1 230 ? 2.66 -92.875 -52.562 1 85.81 230 SER A O 1
ATOM 1860 N N . LEU A 1 231 ? 2.791 -92 -50.469 1 77.19 231 LEU A N 1
ATOM 1861 C CA . LEU A 1 231 ? 3.188 -93.25 -49.875 1 77.19 231 LEU A CA 1
ATOM 1862 C C . LEU A 1 231 ? 2.043 -94.25 -49.938 1 77.19 231 LEU A C 1
ATOM 1864 O O . LEU A 1 231 ? 2.266 -95.438 -50.156 1 77.19 231 LEU A O 1
ATOM 1868 N N . LYS A 1 232 ? 0.833 -93.75 -49.75 1 80.31 232 LYS A N 1
ATOM 1869 C CA . LYS A 1 232 ? -0.336 -94.625 -49.844 1 80.31 232 LYS A CA 1
ATOM 1870 C C . LYS A 1 232 ? -0.536 -95.062 -51.281 1 80.31 232 LYS A C 1
ATOM 1872 O O . LYS A 1 232 ? -0.877 -96.25 -51.5 1 80.31 232 LYS A O 1
ATOM 1877 N N . LYS A 1 233 ? -0.249 -94.25 -52.25 1 84.44 233 LYS A N 1
ATOM 1878 C CA . LYS A 1 233 ? -0.345 -94.625 -53.656 1 84.44 233 LYS A CA 1
ATOM 1879 C C . LYS A 1 233 ? 0.725 -95.625 -54.031 1 84.44 233 LYS A C 1
ATOM 1881 O O . LYS A 1 233 ? 0.453 -96.625 -54.75 1 84.44 233 LYS A O 1
ATOM 1886 N N . SER A 1 234 ? 1.899 -95.5 -53.469 1 80.44 234 SER A N 1
ATOM 1887 C CA . SER A 1 234 ? 2.992 -96.375 -53.719 1 80.44 234 SER A CA 1
ATOM 1888 C C . SER A 1 234 ? 2.711 -97.75 -53.094 1 80.44 234 SER A C 1
ATOM 1890 O O . SER A 1 234 ? 2.986 -98.812 -53.719 1 80.44 234 SER A O 1
ATOM 1892 N N . ASN A 1 235 ? 2.152 -97.812 -51.938 1 75.88 235 ASN A N 1
ATOM 1893 C CA . ASN A 1 235 ? 1.808 -99.062 -51.281 1 75.88 235 ASN A CA 1
ATOM 1894 C C . ASN A 1 235 ? 0.697 -99.75 -52 1 75.88 235 ASN A C 1
ATOM 1896 O O . ASN A 1 235 ? 0.714 -101 -52.094 1 75.88 235 ASN A O 1
ATOM 1900 N N . GLN A 1 236 ? -0.247 -98.938 -52.594 1 80.56 236 GLN A N 1
ATOM 1901 C CA . GLN A 1 236 ? -1.317 -99.562 -53.375 1 80.56 236 GLN A CA 1
ATOM 1902 C C . GLN A 1 236 ? -0.777 -100.188 -54.656 1 80.56 236 GLN A C 1
ATOM 1904 O O . GLN A 1 236 ? -1.208 -101.25 -55.062 1 80.56 236 GLN A O 1
ATOM 1909 N N . LEU A 1 237 ? 0.234 -99.562 -55.156 1 81.81 237 LEU A N 1
ATOM 1910 C CA . LEU A 1 237 ? 0.858 -100.062 -56.375 1 81.81 237 LEU A CA 1
ATOM 1911 C C . LEU A 1 237 ? 1.647 -101.375 -56.094 1 81.81 237 LEU A C 1
ATOM 1913 O O . LEU A 1 237 ? 1.583 -102.312 -56.875 1 81.81 237 LEU A O 1
ATOM 1917 N N . ILE A 1 238 ? 2.326 -101.375 -55 1 76.31 238 ILE A N 1
ATOM 1918 C CA . ILE A 1 238 ? 3.107 -102.562 -54.625 1 76.31 238 ILE A CA 1
ATOM 1919 C C . ILE A 1 238 ? 2.172 -103.75 -54.281 1 76.31 238 ILE A C 1
ATOM 1921 O O . ILE A 1 238 ? 2.459 -104.875 -54.625 1 76.31 238 ILE A O 1
ATOM 1925 N N . LYS A 1 239 ? 1.031 -103.375 -53.719 1 76 239 LYS A N 1
ATOM 1926 C CA . LYS A 1 239 ? 0.044 -104.375 -53.406 1 76 239 LYS A CA 1
ATOM 1927 C C . LYS A 1 239 ? -0.558 -105 -54.656 1 76 239 LYS A C 1
ATOM 1929 O O . LYS A 1 239 ? -0.73 -106.188 -54.781 1 76 239 LYS A O 1
ATOM 1934 N N . ILE A 1 240 ? -0.813 -104.125 -55.656 1 81.25 240 ILE A N 1
ATOM 1935 C CA . ILE A 1 240 ? -1.379 -104.625 -56.938 1 81.25 240 ILE A CA 1
ATOM 1936 C C . ILE A 1 240 ? -0.354 -105.438 -57.688 1 81.25 240 ILE A C 1
ATOM 1938 O O . ILE A 1 240 ? -0.699 -106.5 -58.25 1 81.25 240 ILE A O 1
ATOM 1942 N N . GLN A 1 241 ? 0.861 -105.125 -57.594 1 79.31 241 GLN A N 1
ATOM 1943 C CA . GLN A 1 241 ? 1.92 -105.875 -58.281 1 79.31 241 GLN A CA 1
ATOM 1944 C C . GLN A 1 241 ? 2.141 -107.25 -57.625 1 79.31 241 GLN A C 1
ATOM 1946 O O . GLN A 1 241 ? 2.342 -108.25 -58.312 1 79.31 241 GLN A O 1
ATOM 1951 N N . LEU A 1 242 ? 2.055 -107.312 -56.344 1 75.94 242 LEU A N 1
ATOM 1952 C CA . LEU A 1 242 ? 2.213 -108.562 -55.625 1 75.94 242 LEU A CA 1
ATOM 1953 C C . LEU A 1 242 ? 1.028 -109.5 -55.844 1 75.94 242 LEU A C 1
ATOM 1955 O O . LEU A 1 242 ? 1.204 -110.688 -56 1 75.94 242 LEU A O 1
ATOM 1959 N N . GLU A 1 243 ? -0.128 -108.875 -55.969 1 78.44 243 GLU A N 1
ATOM 1960 C CA . GLU A 1 243 ? -1.318 -109.688 -56.25 1 78.44 243 GLU A CA 1
ATOM 1961 C C . GLU A 1 243 ? -1.284 -110.25 -57.688 1 78.44 243 GLU A C 1
ATOM 1963 O O . GLU A 1 243 ? -1.748 -111.375 -57.938 1 78.44 243 GLU A O 1
ATOM 1968 N N . SER A 1 244 ? -0.649 -109.562 -58.531 1 78.56 244 SER A N 1
ATOM 1969 C CA . SER A 1 244 ? -0.543 -110 -59.906 1 78.56 244 SER A CA 1
ATOM 1970 C C . SER A 1 244 ? 0.483 -111.125 -60.062 1 78.56 244 SER A C 1
ATOM 1972 O O . SER A 1 244 ? 0.353 -111.938 -60.938 1 78.56 244 SER A O 1
ATOM 1974 N N . ILE A 1 245 ? 1.42 -111.25 -59.281 1 68.88 245 ILE A N 1
ATOM 1975 C CA . ILE A 1 245 ? 2.453 -112.312 -59.312 1 68.88 245 ILE A CA 1
ATOM 1976 C C . ILE A 1 245 ? 1.955 -113.562 -58.656 1 68.88 245 ILE A C 1
ATOM 1978 O O . ILE A 1 245 ? 2.207 -114.688 -59.125 1 68.88 245 ILE A O 1
ATOM 1982 N N . ILE A 1 246 ? 1.285 -113.562 -57.781 1 68.44 246 ILE A N 1
ATOM 1983 C CA . ILE A 1 246 ? 0.809 -114.75 -57.062 1 68.44 246 ILE A CA 1
ATOM 1984 C C . ILE A 1 246 ? -0.4 -115.375 -57.75 1 68.44 246 ILE A C 1
ATOM 1986 O O . ILE A 1 246 ? -0.57 -116.562 -57.781 1 68.44 246 ILE A O 1
ATOM 1990 N N . SER A 1 247 ? -1.312 -114.812 -58.281 1 59.28 247 SER A N 1
ATOM 1991 C CA . SER A 1 247 ? -2.424 -115.438 -59 1 59.28 247 SER A CA 1
ATOM 1992 C C . SER A 1 247 ? -2.203 -115.438 -60.5 1 59.28 247 SER A C 1
ATOM 1994 O O . SER A 1 247 ? -2.426 -114.375 -61.156 1 59.28 247 SER A O 1
ATOM 1996 N N . PRO A 1 248 ? -1.291 -116.188 -61.062 1 55.72 248 PRO A N 1
ATOM 1997 C CA . PRO A 1 248 ? -1.224 -116.25 -62.531 1 55.72 248 PRO A CA 1
ATOM 1998 C C . PRO A 1 248 ? -2.602 -116.375 -63.188 1 55.72 248 PRO A C 1
ATOM 2000 O O . PRO A 1 248 ? -3.494 -117.062 -62.625 1 55.72 248 PRO A O 1
ATOM 2003 N N . LYS A 1 249 ? -3.111 -115.375 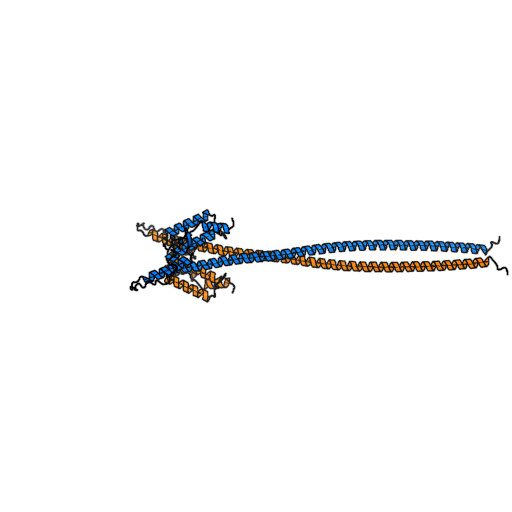-63.812 1 50.06 249 LYS A N 1
A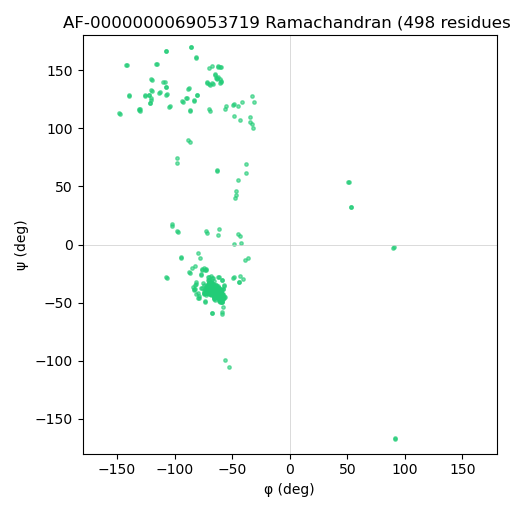TOM 2004 C CA . LYS A 1 249 ? -4.266 -115.688 -64.625 1 50.06 249 LYS A CA 1
ATOM 2005 C C . LYS A 1 249 ? -4.113 -117.125 -65.25 1 50.06 249 LYS A C 1
ATOM 2007 O O . LYS A 1 249 ? -3.062 -117.438 -65.812 1 50.06 249 LYS A O 1
ATOM 2012 N N . ARG A 1 250 ? -4.785 -118.125 -64.812 1 44.91 250 ARG A N 1
ATOM 2013 C CA . ARG A 1 250 ? -5.137 -119.25 -65.688 1 44.91 250 ARG A CA 1
ATOM 2014 C C . ARG A 1 250 ? -5.48 -118.688 -67.062 1 44.91 250 ARG A C 1
ATOM 2016 O O . ARG A 1 250 ? -6.531 -118.062 -67.25 1 44.91 250 ARG A O 1
ATOM 2023 N N . VAL A 1 251 ? -4.496 -118 -67.75 1 33.97 251 VAL A N 1
ATOM 2024 C CA . VAL A 1 251 ? -4.793 -118.375 -69.125 1 33.97 251 VAL A CA 1
ATOM 2025 C C . VAL A 1 251 ? -4.562 -119.875 -69.312 1 33.97 251 VAL A C 1
ATOM 2027 O O . VAL A 1 251 ? -3.564 -120.438 -68.812 1 33.97 251 VAL A O 1
ATOM 2030 N N . MET B 1 1 ? -10.508 -6.25 19.844 1 66.88 1 MET B N 1
ATOM 2031 C CA . MET B 1 1 ? -11.242 -5.156 19.219 1 66.88 1 MET B CA 1
ATOM 2032 C C . MET B 1 1 ? -10.562 -4.707 17.922 1 66.88 1 MET B C 1
ATOM 2034 O O . MET B 1 1 ? -9.336 -4.547 17.891 1 66.88 1 MET B O 1
ATOM 2038 N N . SER B 1 2 ? -11.352 -4.656 16.844 1 76.5 2 SER B N 1
ATOM 2039 C CA . SER B 1 2 ? -10.844 -4.25 15.547 1 76.5 2 SER B CA 1
ATOM 2040 C C . SER B 1 2 ? -10.359 -2.803 15.562 1 76.5 2 SER B C 1
ATOM 2042 O O . SER B 1 2 ? -10.781 -2.016 16.406 1 76.5 2 SER B O 1
ATOM 2044 N N . ALA B 1 3 ? -9.273 -2.473 14.836 1 77.5 3 ALA B N 1
ATOM 2045 C CA . ALA B 1 3 ? -8.75 -1.113 14.742 1 77.5 3 ALA B CA 1
ATOM 2046 C C . ALA B 1 3 ? -9.875 -0.104 14.539 1 77.5 3 ALA B C 1
ATOM 2048 O O . ALA B 1 3 ? -9.867 0.975 15.133 1 77.5 3 ALA B O 1
ATOM 2049 N N . ASP B 1 4 ? -10.891 -0.47 13.883 1 80.31 4 ASP B N 1
ATOM 2050 C CA . ASP B 1 4 ? -12.008 0.432 13.609 1 80.31 4 ASP B CA 1
ATOM 2051 C C . ASP B 1 4 ? -12.883 0.625 14.844 1 80.31 4 ASP B C 1
ATOM 2053 O O . ASP B 1 4 ? -13.391 1.72 15.086 1 80.31 4 ASP B O 1
ATOM 2057 N N . GLU B 1 5 ? -13.039 -0.449 15.586 1 82.81 5 GLU B N 1
ATOM 2058 C CA . GLU B 1 5 ? -13.844 -0.367 16.797 1 82.81 5 GLU B CA 1
ATOM 2059 C C . GLU B 1 5 ? -13.18 0.543 17.828 1 82.81 5 GLU B C 1
ATOM 2061 O O . GLU B 1 5 ? -13.867 1.306 18.531 1 82.81 5 GLU B O 1
ATOM 2066 N N . LYS B 1 6 ? -11.875 0.475 17.859 1 83.94 6 LYS B N 1
ATOM 2067 C CA . LYS B 1 6 ? -11.141 1.326 18.781 1 83.94 6 LYS B CA 1
ATOM 2068 C C . LYS B 1 6 ? -11.273 2.799 18.406 1 83.94 6 LYS B C 1
ATOM 2070 O O . LYS B 1 6 ? -11.422 3.658 19.281 1 83.94 6 LYS B O 1
ATOM 2075 N N . VAL B 1 7 ? -11.242 3.061 17.141 1 87.56 7 VAL B N 1
ATOM 2076 C CA . VAL B 1 7 ? -11.352 4.434 16.672 1 87.56 7 VAL B CA 1
ATOM 2077 C C . VAL B 1 7 ? -12.75 4.973 16.969 1 87.56 7 VAL B C 1
ATOM 2079 O O . VAL B 1 7 ? -12.906 6.129 17.375 1 87.56 7 VAL B O 1
ATOM 2082 N N . LEU B 1 8 ? -13.719 4.109 16.781 1 85.88 8 LEU B N 1
ATOM 2083 C CA . LEU B 1 8 ? -15.086 4.52 17.062 1 85.88 8 LEU B CA 1
ATOM 2084 C C . LEU B 1 8 ? -15.266 4.797 18.562 1 85.88 8 LEU B C 1
ATOM 2086 O O . LEU B 1 8 ? -15.992 5.719 18.938 1 85.88 8 LEU B O 1
ATOM 2090 N N . LEU B 1 9 ? -14.648 3.992 19.359 1 84.81 9 LEU B N 1
ATOM 2091 C CA . LEU B 1 9 ? -14.711 4.184 20.797 1 84.81 9 LEU B CA 1
ATOM 2092 C C . LEU B 1 9 ? -14.086 5.52 21.203 1 84.81 9 LEU B C 1
ATOM 2094 O O . LEU B 1 9 ? -14.648 6.246 22.031 1 84.81 9 LEU B O 1
ATOM 2098 N N . ILE B 1 10 ? -13.039 5.859 20.609 1 86.12 10 ILE B N 1
ATOM 2099 C CA . ILE B 1 10 ? -12.352 7.105 20.938 1 86.12 10 ILE B CA 1
ATOM 2100 C C . ILE B 1 10 ? -13.188 8.289 20.469 1 86.12 10 ILE B C 1
ATOM 2102 O O . ILE B 1 10 ? -13.289 9.305 21.172 1 86.12 10 ILE B O 1
ATOM 2106 N N . ARG B 1 11 ? -13.742 8.172 19.281 1 86.5 11 ARG B N 1
ATOM 2107 C CA . ARG B 1 11 ? -14.539 9.266 18.75 1 86.5 11 ARG B CA 1
ATOM 2108 C C . ARG B 1 11 ? -15.75 9.555 19.625 1 86.5 11 ARG B C 1
ATOM 2110 O O . ARG B 1 11 ? -16.188 10.695 19.734 1 86.5 11 ARG B O 1
ATOM 2117 N N . SER B 1 12 ? -16.219 8.516 20.312 1 86.19 12 SER B N 1
ATOM 2118 C CA . SER B 1 12 ? -17.406 8.672 21.156 1 86.19 12 SER B CA 1
ATOM 2119 C C . SER B 1 12 ? -17.031 9.172 22.547 1 86.19 12 SER B C 1
ATOM 2121 O O . SER B 1 12 ? -17.797 9.922 23.172 1 86.19 12 SER B O 1
ATOM 2123 N N . LYS B 1 13 ? -15.836 8.945 22.969 1 86.44 13 LYS B N 1
ATOM 2124 C CA . LYS B 1 13 ? -15.484 9.227 24.359 1 86.44 13 LYS B CA 1
ATOM 2125 C C . LYS B 1 13 ? -14.609 10.469 24.469 1 86.44 13 LYS B C 1
ATOM 2127 O O . LYS B 1 13 ? -14.625 11.164 25.484 1 86.44 13 LYS B O 1
ATOM 2132 N N . VAL B 1 14 ? -13.898 10.68 23.438 1 87.88 14 VAL B N 1
ATOM 2133 C CA . VAL B 1 14 ? -12.891 11.727 23.547 1 87.88 14 VAL B CA 1
ATOM 2134 C C . VAL B 1 14 ? -13.141 12.805 22.5 1 87.88 14 VAL B C 1
ATOM 2136 O O . VAL B 1 14 ? -13.383 12.5 21.328 1 87.88 14 VAL B O 1
ATOM 2139 N N . ASN B 1 15 ? -13.273 14.055 22.922 1 88.75 15 ASN B N 1
ATOM 2140 C CA . ASN B 1 15 ? -13.328 15.211 22.031 1 88.75 15 ASN B CA 1
ATOM 2141 C C . ASN B 1 15 ? -12.352 16.297 22.469 1 88.75 15 ASN B C 1
ATOM 2143 O O . ASN B 1 15 ? -12.516 16.891 23.547 1 88.75 15 ASN B O 1
ATOM 2147 N N . LEU B 1 16 ? -11.367 16.578 21.609 1 91.31 16 LEU B N 1
ATOM 2148 C CA . LEU B 1 16 ? -10.336 17.547 21.953 1 91.31 16 LEU B CA 1
ATOM 2149 C C . LEU B 1 16 ? -10.688 18.938 21.422 1 91.31 16 LEU B C 1
ATOM 2151 O O . LEU B 1 16 ? -10.062 19.922 21.781 1 91.31 16 LEU B O 1
ATOM 2155 N N . VAL B 1 17 ? -11.695 18.969 20.562 1 92.19 17 VAL B N 1
ATOM 2156 C CA . VAL B 1 17 ? -12.086 20.25 19.969 1 92.19 17 VAL B CA 1
ATOM 2157 C C . VAL B 1 17 ? -13.086 20.953 20.875 1 92.19 17 VAL B C 1
ATOM 2159 O O . VAL B 1 17 ? -14.023 20.328 21.391 1 92.19 17 VAL B O 1
ATOM 2162 N N . GLN B 1 18 ? -12.883 22.219 21.094 1 91.31 18 GLN B N 1
ATOM 2163 C CA . GLN B 1 18 ? -13.758 23.016 21.953 1 91.31 18 GLN B CA 1
ATOM 2164 C C . GLN B 1 18 ? -15.008 23.453 21.203 1 91.31 18 GLN B C 1
ATOM 2166 O O . GLN B 1 18 ? -14.93 24 20.109 1 91.31 18 GLN B O 1
ATOM 2171 N N . PHE B 1 19 ? -16.109 23.188 21.812 1 90.31 19 PHE B N 1
ATOM 2172 C CA . PHE B 1 19 ? -17.391 23.562 21.219 1 90.31 19 PHE B CA 1
ATOM 2173 C C . PHE B 1 19 ? -18.109 24.594 22.078 1 90.31 19 PHE B C 1
ATOM 2175 O O . PHE B 1 19 ? -17.844 24.703 23.281 1 90.31 19 PHE B O 1
ATOM 2182 N N . GLU B 1 20 ? -18.969 25.359 21.422 1 89.06 20 GLU B N 1
ATOM 2183 C CA . GLU B 1 20 ? -19.828 26.312 22.141 1 89.06 20 GLU B CA 1
ATOM 2184 C C . GLU B 1 20 ? -21.047 25.609 22.734 1 89.06 20 GLU B C 1
ATOM 2186 O O . GLU B 1 20 ? -21.328 24.453 22.406 1 89.06 20 GLU B O 1
ATOM 2191 N N . ASN B 1 21 ? -21.609 26.312 23.719 1 88.19 21 ASN B N 1
ATOM 2192 C CA . ASN B 1 21 ? -22.828 25.766 24.281 1 88.19 21 ASN B CA 1
ATOM 2193 C C . ASN B 1 21 ? -23.922 25.625 23.219 1 88.19 21 ASN B C 1
ATOM 2195 O O . ASN B 1 21 ? -24.047 26.469 22.328 1 88.19 21 ASN B O 1
ATOM 2199 N N . PRO B 1 22 ? -24.656 24.578 23.25 1 89.81 22 PRO B N 1
ATOM 2200 C CA . PRO B 1 22 ? -25.703 24.344 22.25 1 89.81 22 PRO B CA 1
ATOM 2201 C C . PRO B 1 22 ? -26.766 25.438 22.25 1 89.81 22 PRO B C 1
ATOM 2203 O O . PRO B 1 22 ? -27.094 25.984 23.297 1 89.81 22 PRO B O 1
ATOM 2206 N N . VAL B 1 23 ? -27.203 25.75 21.062 1 89 23 VAL B N 1
ATOM 2207 C CA . VAL B 1 23 ? -28.219 26.797 20.875 1 89 23 VAL B CA 1
ATOM 2208 C C . VAL B 1 23 ? -29.5 26.172 20.359 1 89 23 VAL B C 1
ATOM 2210 O O . VAL B 1 23 ? -29.469 25.266 19.516 1 89 23 VAL B O 1
ATOM 2213 N N . LEU B 1 24 ? -30.594 26.484 20.969 1 88.31 24 LEU B N 1
ATOM 2214 C CA . LEU B 1 24 ? -31.906 26.016 20.531 1 88.31 24 LEU B CA 1
ATOM 2215 C C . LEU B 1 24 ? -32.312 26.656 19.203 1 88.31 24 LEU B C 1
ATOM 2217 O O . LEU B 1 24 ? -32.25 27.891 19.062 1 88.31 24 LEU B O 1
ATOM 2221 N N . ILE B 1 25 ? -32.438 25.844 18.172 1 82.62 25 ILE B N 1
ATOM 2222 C CA . ILE B 1 25 ? -32.906 26.344 16.875 1 82.62 25 ILE B CA 1
ATOM 2223 C C . ILE B 1 25 ? -34.438 26.328 16.812 1 82.62 25 ILE B C 1
ATOM 2225 O O . ILE B 1 25 ? -35.062 25.281 17.016 1 82.62 25 ILE B O 1
ATOM 2229 N N . SER B 1 26 ? -35.25 27.344 17.219 1 68.62 26 SER B N 1
ATOM 2230 C CA . SER B 1 26 ? -36.719 27.438 17.125 1 68.62 26 SER B CA 1
ATOM 2231 C C . SER B 1 26 ? -37.188 27.25 15.688 1 68.62 26 SER B C 1
ATOM 2233 O O . SER B 1 26 ? -36.531 27.688 14.742 1 68.62 26 SER B O 1
ATOM 2235 N N . ASN B 1 27 ? -37.969 26.281 15.375 1 55.31 27 ASN B N 1
ATOM 2236 C CA . ASN B 1 27 ? -38.656 25.969 14.133 1 55.31 27 ASN B CA 1
ATOM 2237 C C . ASN B 1 27 ? -39.281 27.203 13.5 1 55.31 27 ASN B C 1
ATOM 2239 O O . ASN B 1 27 ? -39.969 27.109 12.5 1 55.31 27 ASN B O 1
ATOM 2243 N N . GLN B 1 28 ? -39.688 28.297 14.195 1 47.59 28 GLN B N 1
ATOM 2244 C CA . GLN B 1 28 ? -40.469 29.25 13.406 1 47.59 28 GLN B CA 1
ATOM 2245 C C . GLN B 1 28 ? -39.688 29.75 12.203 1 47.59 28 GLN B C 1
ATOM 2247 O O . GLN B 1 28 ? -40.25 30.047 11.156 1 47.59 28 GLN B O 1
ATOM 2252 N N . ALA B 1 29 ? -38.5 30.406 12.383 1 42.84 29 ALA B N 1
ATOM 2253 C CA . ALA B 1 29 ? -37.906 31.234 11.328 1 42.84 29 ALA B CA 1
ATOM 2254 C C . ALA B 1 29 ? -37.344 30.375 10.219 1 42.84 29 ALA B C 1
ATOM 2256 O O . ALA B 1 29 ? -36.125 30.406 9.977 1 42.84 29 ALA B O 1
ATOM 2257 N N . LYS B 1 30 ? -37.625 29.125 10.18 1 42.28 30 LYS B N 1
ATOM 2258 C CA . LYS B 1 30 ? -37 28.609 8.969 1 42.28 30 LYS B CA 1
ATOM 2259 C C . LYS B 1 30 ? -37.312 29.484 7.766 1 42.28 30 LYS B C 1
ATOM 2261 O O . LYS B 1 30 ? -36.969 29.141 6.629 1 42.28 30 LYS B O 1
ATOM 2266 N N . GLN B 1 31 ? -38.562 30.156 7.922 1 35.59 31 GLN B N 1
ATOM 2267 C CA . GLN B 1 31 ? -38.875 30.797 6.648 1 35.59 31 GLN B CA 1
ATOM 2268 C C . GLN B 1 31 ? -37.719 31.672 6.172 1 35.59 31 GLN B C 1
ATOM 2270 O O . GLN B 1 31 ? -37.281 31.547 5.031 1 35.59 31 GLN B O 1
ATOM 2275 N N . ASP B 1 32 ? -37.969 33.188 6.336 1 33.53 32 ASP B N 1
ATOM 2276 C CA . ASP B 1 32 ? -37.625 34.375 5.582 1 33.53 32 ASP B CA 1
ATOM 2277 C C . ASP B 1 32 ? -36.156 34.781 5.863 1 33.53 32 ASP B C 1
ATOM 2279 O O . ASP B 1 32 ? -35.781 35.906 5.574 1 33.53 32 ASP B O 1
ATOM 2283 N N . THR B 1 33 ? -35.469 34.188 6.77 1 32.25 33 THR B N 1
ATOM 2284 C CA . THR B 1 33 ? -34.25 35 7.043 1 32.25 33 THR B CA 1
ATOM 2285 C C . THR B 1 33 ? -33.406 35.094 5.797 1 32.25 33 THR B C 1
ATOM 2287 O O . THR B 1 33 ? -32.156 35.188 5.898 1 32.25 33 THR B O 1
ATOM 2290 N N . TYR B 1 34 ? -33.906 34.719 4.582 1 32 34 TYR B N 1
ATOM 2291 C CA . TYR B 1 34 ? -33.062 35.375 3.586 1 32 34 TYR B CA 1
ATOM 2292 C C . TYR B 1 34 ? -33.062 36.875 3.766 1 32 34 TYR B C 1
ATOM 2294 O O . TYR B 1 34 ? -32.094 37.562 3.441 1 32 34 TYR B O 1
ATOM 2302 N N . SER B 1 35 ? -34.344 37.594 3.812 1 29.2 35 SER B N 1
ATOM 2303 C CA . SER B 1 35 ? -34.594 39 3.469 1 29.2 35 SER B CA 1
ATOM 2304 C C . SER B 1 35 ? -34.156 39.906 4.598 1 29.2 35 SER B C 1
ATOM 2306 O O . SER B 1 35 ? -34.281 41.125 4.48 1 29.2 35 SER B O 1
ATOM 2308 N N . ALA B 1 36 ? -34.375 39.719 5.855 1 30.92 36 ALA B N 1
ATOM 2309 C CA . ALA B 1 36 ? -34.375 40.906 6.707 1 30.92 36 ALA B CA 1
ATOM 2310 C C . ALA B 1 36 ? -33 41.562 6.711 1 30.92 36 ALA B C 1
ATOM 2312 O O . ALA B 1 36 ? -32.094 41.125 7.41 1 30.92 36 ALA B O 1
ATOM 2313 N N . LYS B 1 37 ? -32.625 42.031 5.41 1 32.12 37 LYS B N 1
ATOM 2314 C CA . LYS B 1 37 ? -31.797 43.219 5.219 1 32.12 37 LYS B CA 1
ATOM 2315 C C . LYS B 1 37 ? -32.281 44.375 6.07 1 32.12 37 LYS B C 1
ATOM 2317 O O . LYS B 1 37 ? -33.281 45.031 5.727 1 32.12 37 LYS B O 1
ATOM 2322 N N . ASN B 1 38 ? -32.594 44.25 7.332 1 26.47 38 ASN B N 1
ATOM 2323 C CA . ASN B 1 38 ? -32.812 45.531 7.984 1 26.47 38 ASN B CA 1
ATOM 2324 C C . ASN B 1 38 ? -31.891 46.594 7.422 1 26.47 38 ASN B C 1
ATOM 2326 O O . ASN B 1 38 ? -30.688 46.375 7.258 1 26.47 38 ASN B O 1
ATOM 2330 N N . ASN B 1 39 ? -32.438 47.562 6.668 1 27.17 39 ASN B N 1
ATOM 2331 C CA . ASN B 1 39 ? -32.062 48.906 6.18 1 27.17 39 ASN B CA 1
ATOM 2332 C C . ASN B 1 39 ? -31.438 49.75 7.277 1 27.17 39 ASN B C 1
ATOM 2334 O O . ASN B 1 39 ? -32.031 50.75 7.715 1 27.17 39 ASN B O 1
ATOM 2338 N N . ALA B 1 40 ? -31.078 49.312 8.492 1 30.2 40 ALA B N 1
ATOM 2339 C CA . ALA B 1 40 ? -30.531 50.406 9.297 1 30.2 40 ALA B CA 1
ATOM 2340 C C . ALA B 1 40 ? -29.5 51.188 8.5 1 30.2 40 ALA B C 1
ATOM 2342 O O . ALA B 1 40 ? -28.828 50.656 7.629 1 30.2 40 ALA B O 1
ATOM 2343 N N . HIS B 1 41 ? -29.812 52.469 8.359 1 30.22 41 HIS B N 1
ATOM 2344 C CA . HIS B 1 41 ? -28.969 53.5 7.801 1 30.22 41 HIS B CA 1
ATOM 2345 C C . HIS B 1 41 ? -27.5 53.25 8.086 1 30.22 41 HIS B C 1
ATOM 2347 O O . HIS B 1 41 ? -27.141 52.719 9.148 1 30.22 41 HIS B O 1
ATOM 2353 N N . PRO B 1 42 ? -26.734 53.281 6.961 1 30.3 42 PRO B N 1
ATOM 2354 C CA . PRO B 1 42 ? -25.266 53.25 6.984 1 30.3 42 PRO B CA 1
ATOM 2355 C C . PRO B 1 42 ? -24.688 54.25 8.008 1 30.3 42 PRO B C 1
ATOM 2357 O O . PRO B 1 42 ? -24.625 55.438 7.742 1 30.3 42 PRO B O 1
ATOM 2360 N N . MET B 1 43 ? -25.266 54.406 9.195 1 30.17 43 MET B N 1
ATOM 2361 C CA . MET B 1 43 ? -24.312 55.344 9.789 1 30.17 43 MET B CA 1
ATOM 2362 C C . MET B 1 43 ? -22.875 54.906 9.516 1 30.17 43 MET B C 1
ATOM 2364 O O . MET B 1 43 ? -22.578 53.719 9.555 1 30.17 43 MET B O 1
ATOM 2368 N N . GLU B 1 44 ? -22.031 55.656 8.836 1 34 44 GLU B N 1
ATOM 2369 C CA . GLU B 1 44 ? -20.688 55.719 8.25 1 34 44 GLU B CA 1
ATOM 2370 C C . GLU B 1 44 ? -19.672 55 9.133 1 34 44 GLU B C 1
ATOM 2372 O O . GLU B 1 44 ? -18.469 55.094 8.914 1 34 44 GLU B O 1
ATOM 2377 N N . SER B 1 45 ? -20.047 54.625 10.43 1 35.41 45 SER B N 1
ATOM 2378 C CA . SER B 1 45 ? -18.891 54.438 11.297 1 35.41 45 SER B CA 1
ATOM 2379 C C . SER B 1 45 ? -18.109 53.188 10.883 1 35.41 45 SER B C 1
ATOM 2381 O O . SER B 1 45 ? -18.625 52.312 10.211 1 35.41 45 SER B O 1
ATOM 2383 N N . GLY B 1 46 ? -16.688 52.969 11.062 1 38.75 46 GLY B N 1
ATOM 2384 C CA . GLY B 1 46 ? -15.508 52.125 10.922 1 38.75 46 GLY B CA 1
ATOM 2385 C C . GLY B 1 46 ? -15.758 50.688 11.273 1 38.75 46 GLY B C 1
ATOM 2386 O O . GLY B 1 46 ? -14.812 49.875 11.391 1 38.75 46 GLY B O 1
ATOM 2387 N N . ASP B 1 47 ? -16.906 50.125 11.664 1 38.91 47 ASP B N 1
ATOM 2388 C CA . ASP B 1 47 ? -17.266 48.844 12.219 1 38.91 47 ASP B CA 1
ATOM 2389 C C . ASP B 1 47 ? -17.469 47.812 11.109 1 38.91 47 ASP B C 1
ATOM 2391 O O . ASP B 1 47 ? -17.891 46.656 11.375 1 38.91 47 ASP B O 1
ATOM 2395 N N . ASP B 1 48 ? -17.688 47.969 9.922 1 43.53 48 ASP B N 1
ATOM 2396 C CA . ASP B 1 48 ? -18 47.031 8.852 1 43.53 48 ASP B CA 1
ATOM 2397 C C . ASP B 1 48 ? -16.859 46.031 8.664 1 43.53 48 ASP B C 1
ATOM 2399 O O . ASP B 1 48 ? -17.078 44.906 8.156 1 43.53 48 ASP B O 1
ATOM 2403 N N . VAL B 1 49 ? -15.578 46.375 8.703 1 49.16 49 VAL B N 1
ATOM 2404 C CA . VAL B 1 49 ? -14.43 45.5 8.531 1 49.16 49 VAL B CA 1
ATOM 2405 C C . VAL B 1 49 ? -14.461 44.406 9.586 1 49.16 49 VAL B C 1
ATOM 2407 O O . VAL B 1 49 ? -14.148 43.25 9.297 1 49.16 49 VAL B O 1
ATOM 2410 N N . ASP B 1 50 ? -15.016 44.656 10.812 1 52.38 50 ASP B N 1
ATOM 2411 C CA . ASP B 1 50 ? -15.031 43.688 11.906 1 52.38 50 ASP B CA 1
ATOM 2412 C C . ASP B 1 50 ? -16.062 42.594 11.664 1 52.38 50 ASP B C 1
ATOM 2414 O O . ASP B 1 50 ? -15.812 41.438 11.969 1 52.38 50 ASP B O 1
ATOM 2418 N N . GLU B 1 51 ? -17.25 42.906 10.992 1 53.47 51 GLU B N 1
ATOM 2419 C CA . GLU B 1 51 ? -18.312 41.938 10.758 1 53.47 51 GLU B CA 1
ATOM 2420 C C . GLU B 1 51 ? -17.906 40.938 9.656 1 53.47 51 GLU B C 1
ATOM 2422 O O . GLU B 1 51 ? -18.172 39.75 9.766 1 53.47 51 GLU B O 1
ATOM 2427 N N . CYS B 1 52 ? -17.406 41.406 8.477 1 51.47 52 CYS B N 1
ATOM 2428 C CA . CYS B 1 52 ? -16.969 40.562 7.379 1 51.47 52 CYS B CA 1
ATOM 2429 C C . CYS B 1 52 ? -15.875 39.594 7.836 1 51.47 52 CYS B C 1
ATOM 2431 O O . CYS B 1 52 ? -15.875 38.438 7.457 1 51.47 52 CYS B O 1
ATOM 2433 N N . ASP B 1 53 ? -15.094 40.125 8.711 1 66.44 53 ASP B N 1
ATOM 2434 C CA . ASP B 1 53 ? -14 39.312 9.211 1 66.44 53 ASP B CA 1
ATOM 2435 C C . ASP B 1 53 ? -14.508 38.219 10.148 1 66.44 53 ASP B C 1
ATOM 2437 O O . ASP B 1 53 ? -13.984 37.094 10.156 1 66.44 53 ASP B O 1
ATOM 2441 N N . ARG B 1 54 ? -15.789 38.531 10.68 1 74.62 54 ARG B N 1
ATOM 2442 C CA . ARG B 1 54 ? -16.359 37.562 11.586 1 74.62 54 ARG B CA 1
ATOM 2443 C C . ARG B 1 54 ? -17.047 36.438 10.812 1 74.62 54 ARG B C 1
ATOM 2445 O O . ARG B 1 54 ? -16.938 35.25 11.188 1 74.62 54 ARG B O 1
ATOM 2452 N N . GLN B 1 55 ? -17.734 36.844 9.688 1 78.88 55 GLN B N 1
ATOM 2453 C CA . GLN B 1 55 ? -18.391 35.844 8.875 1 78.88 55 GLN B CA 1
ATOM 2454 C C . GLN B 1 55 ? -17.359 34.906 8.234 1 78.88 55 GLN B C 1
ATOM 2456 O O . GLN B 1 55 ? -17.578 33.688 8.172 1 78.88 55 GLN B O 1
ATOM 2461 N N . SER B 1 56 ? -16.344 35.5 7.758 1 83.94 56 SER B N 1
ATOM 2462 C CA . SER B 1 56 ? -15.297 34.688 7.156 1 83.94 56 SER B CA 1
ATOM 2463 C C . SER B 1 56 ? -14.688 33.719 8.172 1 83.94 56 SER B C 1
ATOM 2465 O O . SER B 1 56 ? -14.445 32.562 7.859 1 83.94 56 SER B O 1
ATOM 2467 N N . CYS B 1 57 ? -14.555 34.25 9.359 1 88.12 57 CYS B N 1
ATOM 2468 C CA . CYS B 1 57 ? -14 33.406 10.422 1 88.12 57 CYS B CA 1
ATOM 2469 C C . CYS B 1 57 ? -14.938 32.25 10.75 1 88.12 57 CYS B C 1
ATOM 2471 O O . CYS B 1 57 ? -14.492 31.125 10.906 1 88.12 57 CYS B O 1
ATOM 2473 N N . ASP B 1 58 ? -16.266 32.562 10.75 1 89.12 58 ASP B N 1
ATOM 2474 C CA . ASP B 1 58 ? -17.25 31.547 11.07 1 89.12 58 ASP B CA 1
ATOM 2475 C C . ASP B 1 58 ? -17.297 30.469 9.984 1 89.12 58 ASP B C 1
ATOM 2477 O O . ASP B 1 58 ? -17.469 29.281 10.273 1 89.12 58 ASP B O 1
ATOM 2481 N N . ASP B 1 59 ? -17.172 30.859 8.789 1 90.25 59 ASP B N 1
ATOM 2482 C CA . ASP B 1 59 ? -17.141 29.906 7.684 1 90.25 59 ASP B CA 1
ATOM 2483 C C . ASP B 1 59 ? -15.938 28.969 7.781 1 90.25 59 ASP B C 1
ATOM 2485 O O . ASP B 1 59 ? -16.047 27.781 7.52 1 90.25 59 ASP B O 1
ATOM 2489 N N . VAL B 1 60 ? -14.797 29.516 8.109 1 92.5 60 VAL B N 1
ATOM 2490 C CA . VAL B 1 60 ? -13.578 28.719 8.242 1 92.5 60 VAL B CA 1
ATOM 2491 C C . VAL B 1 60 ? -13.719 27.75 9.414 1 92.5 60 VAL B C 1
ATOM 2493 O O . VAL B 1 60 ? -13.336 26.578 9.312 1 92.5 60 VAL B O 1
ATOM 2496 N N . LEU B 1 61 ? -14.305 28.297 10.5 1 92.44 61 LEU B N 1
ATOM 2497 C CA . LEU B 1 61 ? -14.5 27.453 11.672 1 92.44 61 LEU B CA 1
ATOM 2498 C C . LEU B 1 61 ? -15.43 26.281 11.352 1 92.44 61 LEU B C 1
ATOM 2500 O O . LEU B 1 61 ? -15.172 25.156 11.758 1 92.44 61 LEU B O 1
ATOM 2504 N N . ASN B 1 62 ? -16.422 26.547 10.531 1 91.81 62 ASN B N 1
ATOM 2505 C CA . ASN B 1 62 ? -17.375 25.5 10.156 1 91.81 62 ASN B CA 1
ATOM 2506 C C . ASN B 1 62 ? -16.75 24.5 9.188 1 91.81 62 ASN B C 1
ATOM 2508 O O . ASN B 1 62 ? -17.281 23.406 9.008 1 91.81 62 ASN B O 1
ATOM 2512 N N . SER B 1 63 ? -15.734 24.891 8.523 1 92.19 63 SER B N 1
ATOM 2513 C CA . SER B 1 63 ? -15.055 23.984 7.594 1 92.19 63 SER B CA 1
ATOM 2514 C C . SER B 1 63 ? -14.188 22.984 8.344 1 92.19 63 SER B C 1
ATOM 2516 O O . SER B 1 63 ? -13.797 21.953 7.781 1 92.19 63 SER B O 1
ATOM 2518 N N . ILE B 1 64 ? -13.812 23.312 9.578 1 92.12 64 ILE B N 1
ATOM 2519 C CA . ILE B 1 64 ? -13.062 22.359 10.383 1 92.12 64 ILE B CA 1
ATOM 2520 C C . ILE B 1 64 ? -13.953 21.172 10.734 1 92.12 64 ILE B C 1
ATOM 2522 O O . ILE B 1 64 ? -13.602 20.016 10.445 1 92.12 64 ILE B O 1
ATOM 2526 N N . LEU B 1 65 ? -15.039 21.438 11.398 1 90.38 65 LEU B N 1
ATOM 2527 C CA . LEU B 1 65 ? -16.062 20.469 11.734 1 90.38 65 LEU B CA 1
ATOM 2528 C C . LEU B 1 65 ? -17.453 21.078 11.57 1 90.38 65 LEU B C 1
ATOM 2530 O O . LEU B 1 65 ? -17.734 22.172 12.062 1 90.38 65 LEU B O 1
ATOM 2534 N N . PRO B 1 66 ? -18.203 20.422 10.891 1 89.19 66 PRO B N 1
ATOM 2535 C CA . PRO B 1 66 ? -19.562 20.938 10.758 1 89.19 66 PRO B CA 1
ATOM 2536 C C . PRO B 1 66 ? -20.312 21 12.086 1 89.19 66 PRO B C 1
ATOM 2538 O O . PRO B 1 66 ? -19.969 20.25 13.016 1 89.19 66 PRO B O 1
ATOM 2541 N N . PRO B 1 67 ? -21.281 21.922 12.164 1 90.06 67 PRO B N 1
ATOM 2542 C CA . PRO B 1 67 ? -22.031 22.031 13.414 1 90.06 67 PRO B CA 1
ATOM 2543 C C . PRO B 1 67 ? -22.828 20.766 13.734 1 90.06 67 PRO B C 1
ATOM 2545 O O . PRO B 1 67 ? -23.312 20.094 12.828 1 90.06 67 PRO B O 1
ATOM 2548 N N . ARG B 1 68 ? -22.875 20.438 15.023 1 88.12 68 ARG B N 1
ATOM 2549 C CA . ARG B 1 68 ? -23.594 19.266 15.484 1 88.12 68 ARG B CA 1
ATOM 2550 C C . ARG B 1 68 ? -25.047 19.609 15.797 1 88.12 68 ARG B C 1
ATOM 2552 O O . ARG B 1 68 ? -25.328 20.609 16.453 1 88.12 68 ARG B O 1
ATOM 2559 N N . GLU B 1 69 ? -25.953 18.859 15.18 1 90.56 69 GLU B N 1
ATOM 2560 C CA . GLU B 1 69 ? -27.391 19.094 15.398 1 90.56 69 GLU B CA 1
ATOM 2561 C C . GLU B 1 69 ? -28.078 17.844 15.914 1 90.56 69 GLU B C 1
ATOM 2563 O O . GLU B 1 69 ? -27.797 16.734 15.438 1 90.56 69 GLU B O 1
ATOM 2568 N N . TRP B 1 70 ? -28.781 18 16.969 1 89.5 70 TRP B N 1
ATOM 2569 C CA . TRP B 1 70 ? -29.547 16.859 17.469 1 89.5 70 TRP B CA 1
ATOM 2570 C C . TRP B 1 70 ? -30.906 17.328 18.016 1 89.5 70 TRP B C 1
ATOM 2572 O O . TRP B 1 70 ? -31.094 18.516 18.266 1 89.5 70 TRP B O 1
ATOM 2582 N N . GLU B 1 71 ? -31.828 16.438 18 1 91 71 GLU B N 1
ATOM 2583 C CA . GLU B 1 71 ? -33.188 16.719 18.453 1 91 71 GLU B CA 1
ATOM 2584 C C . GLU B 1 71 ? -33.438 16.094 19.828 1 91 71 GLU B C 1
ATOM 2586 O O . GLU B 1 71 ? -33.125 14.922 20.047 1 91 71 GLU B O 1
ATOM 2591 N N . LYS B 1 72 ? -33.719 16.938 20.766 1 87.19 72 LYS B N 1
ATOM 2592 C CA . LYS B 1 72 ? -34.094 16.469 22.094 1 87.19 72 LYS B CA 1
ATOM 2593 C C . LYS B 1 72 ? -35.438 17.078 22.531 1 87.19 72 LYS B C 1
ATOM 2595 O O . LYS B 1 72 ? -35.594 18.297 22.547 1 87.19 72 LYS B O 1
ATOM 2600 N N . ASP B 1 73 ? -36.406 16.219 22.969 1 88.75 73 ASP B N 1
ATOM 2601 C CA . ASP B 1 73 ? -37.719 16.609 23.5 1 88.75 73 ASP B CA 1
ATOM 2602 C C . ASP B 1 73 ? -38.438 17.531 22.531 1 88.75 73 ASP B C 1
ATOM 2604 O O . ASP B 1 73 ? -39.031 18.547 22.953 1 88.75 73 ASP B O 1
ATOM 2608 N N . GLY B 1 74 ? -38.25 17.391 21.188 1 83.94 74 GLY B N 1
ATOM 2609 C CA . GLY B 1 74 ? -38.969 18.141 20.172 1 83.94 74 GLY B CA 1
ATOM 2610 C C . GLY B 1 74 ? -38.281 19.422 19.781 1 83.94 74 GLY B C 1
ATOM 2611 O O . GLY B 1 74 ? -38.781 20.188 18.969 1 83.94 74 GLY B O 1
ATOM 2612 N N . LYS B 1 75 ? -37.188 19.703 20.422 1 89.56 75 LYS B N 1
ATOM 2613 C CA . LYS B 1 75 ? -36.438 20.906 20.078 1 89.56 75 LYS B CA 1
ATOM 2614 C C . LYS B 1 75 ? -35.125 20.562 19.391 1 89.56 75 LYS B C 1
ATOM 2616 O O . LYS B 1 75 ? -34.5 19.547 19.719 1 89.56 75 LYS B O 1
ATOM 2621 N N . THR B 1 76 ? -34.844 21.359 18.422 1 91.44 76 THR B N 1
ATOM 2622 C CA . THR B 1 76 ? -33.625 21.141 17.672 1 91.44 76 THR B CA 1
ATOM 2623 C C . THR B 1 76 ? -32.469 21.969 18.266 1 91.44 76 THR B C 1
ATOM 2625 O O . THR B 1 76 ? -32.594 23.188 18.438 1 91.44 76 THR B O 1
ATOM 2628 N N . PHE B 1 77 ? -31.406 21.297 18.641 1 91.88 77 PHE B N 1
ATOM 2629 C CA . PHE B 1 77 ? -30.234 21.953 19.203 1 91.88 77 PHE B CA 1
ATOM 2630 C C . PHE B 1 77 ? -29.078 21.953 18.203 1 91.88 77 PHE B C 1
ATOM 2632 O O . PHE B 1 77 ? -28.938 21.016 17.422 1 91.88 77 PHE B O 1
ATOM 2639 N N . ARG B 1 78 ? -28.422 23.109 18.094 1 90.88 78 ARG B N 1
ATOM 2640 C CA . ARG B 1 78 ? -27.234 23.203 17.234 1 90.88 78 ARG B CA 1
ATOM 2641 C C . ARG B 1 78 ? -26.016 23.609 18.047 1 90.88 78 ARG B C 1
ATOM 2643 O O . ARG B 1 78 ? -26.109 24.453 18.953 1 90.88 78 ARG B O 1
ATOM 2650 N N . GLN B 1 79 ? -24.984 22.922 17.859 1 90.75 79 GLN B N 1
ATOM 2651 C CA . GLN B 1 79 ? -23.734 23.219 18.531 1 90.75 79 GLN B CA 1
ATOM 2652 C C . GLN B 1 79 ? -22.609 23.5 17.516 1 90.75 79 GLN B C 1
ATOM 2654 O O . GLN B 1 79 ? -22.359 22.688 16.625 1 90.75 79 GLN B O 1
ATOM 2659 N N . CYS B 1 80 ? -22.016 24.75 17.656 1 90 80 CYS B N 1
ATOM 2660 C CA . CYS B 1 80 ? -20.938 25.141 16.75 1 90 80 CYS B CA 1
ATOM 2661 C C . CYS B 1 80 ? -19.594 25.141 17.484 1 90 80 CYS B C 1
ATOM 2663 O O . CYS B 1 80 ? -19.562 25.031 18.703 1 90 80 CYS B O 1
ATOM 2665 N N . ILE B 1 81 ? -18.594 25.203 16.734 1 92.19 81 ILE B N 1
ATOM 2666 C CA . ILE B 1 81 ? -17.25 25.266 17.297 1 92.19 81 ILE B CA 1
ATOM 2667 C C . ILE B 1 81 ? -17.078 26.562 18.078 1 92.19 81 ILE B C 1
ATOM 2669 O O . ILE B 1 81 ? -17.609 27.609 17.672 1 92.19 81 ILE B O 1
ATOM 2673 N N . SER B 1 82 ? -16.312 26.516 19.125 1 91.56 82 SER B N 1
ATOM 2674 C CA . SER B 1 82 ? -16.141 27.656 20 1 91.56 82 SER B CA 1
ATOM 2675 C C . SER B 1 82 ? -15.391 28.781 19.297 1 91.56 82 SER B C 1
ATOM 2677 O O . SER B 1 82 ? -14.438 28.547 18.562 1 91.56 82 SER B O 1
ATOM 2679 N N . ASN B 1 83 ? -15.828 30.047 19.5 1 90.88 83 ASN B N 1
ATOM 2680 C CA . ASN B 1 83 ? -15.148 31.219 18.953 1 90.88 83 ASN B CA 1
ATOM 2681 C C . ASN B 1 83 ? -14.328 31.922 20.016 1 90.88 83 ASN B C 1
ATOM 2683 O O . ASN B 1 83 ? -13.945 33.094 19.844 1 90.88 83 ASN B O 1
ATOM 2687 N N . LYS B 1 84 ? -14.086 31.219 21.141 1 90.56 84 LYS B N 1
ATOM 2688 C CA . LYS B 1 84 ? -13.281 31.812 22.203 1 90.56 84 LYS B CA 1
ATOM 2689 C C . LYS B 1 84 ? -11.789 31.641 21.922 1 90.56 84 LYS B C 1
ATOM 2691 O O . LYS B 1 84 ? -11.328 30.531 21.641 1 90.56 84 LYS B O 1
ATOM 2696 N N . PRO B 1 85 ? -11.133 32.75 21.906 1 91.12 85 PRO B N 1
ATOM 2697 C CA . PRO B 1 85 ? -9.695 32.625 21.672 1 91.12 85 PRO B CA 1
ATOM 2698 C C . PRO B 1 85 ? -8.984 31.797 22.734 1 91.12 85 PRO B C 1
ATOM 2700 O O . PRO B 1 85 ? -9.492 31.656 23.844 1 91.12 85 PRO B O 1
ATOM 2703 N N . ALA B 1 86 ? -7.938 31.219 22.344 1 91 86 ALA B N 1
ATOM 2704 C CA . ALA B 1 86 ? -7.164 30.344 23.219 1 91 86 ALA B CA 1
ATOM 2705 C C . ALA B 1 86 ? -5.867 31.031 23.656 1 91 86 ALA B C 1
ATOM 2707 O O . ALA B 1 86 ? -5.133 31.578 22.828 1 91 86 ALA B O 1
ATOM 2708 N N . THR B 1 87 ? -5.66 31.016 24.938 1 91.5 87 THR B N 1
ATOM 2709 C CA . THR B 1 87 ? -4.426 31.562 25.5 1 91.5 87 THR B CA 1
ATOM 2710 C C . THR B 1 87 ? -3.324 30.516 25.5 1 91.5 87 THR B C 1
ATOM 2712 O O . THR B 1 87 ? -3.57 29.344 25.188 1 91.5 87 THR B O 1
ATOM 2715 N N . GLU B 1 88 ? -2.117 30.859 25.766 1 92.19 88 GLU B N 1
ATOM 2716 C CA . GLU B 1 88 ? -0.971 29.953 25.844 1 92.19 88 GLU B CA 1
ATOM 2717 C C . GLU B 1 88 ? -1.194 28.859 26.875 1 92.19 88 GLU B C 1
ATOM 2719 O O . GLU B 1 88 ? -0.792 27.719 26.672 1 92.19 88 GLU B O 1
ATOM 2724 N N . ILE B 1 89 ? -1.834 29.281 27.969 1 93.12 89 ILE B N 1
ATOM 2725 C CA . ILE B 1 89 ? -2.119 28.312 29.031 1 93.12 89 ILE B CA 1
ATOM 2726 C C . ILE B 1 89 ? -3.072 27.25 28.5 1 93.12 89 ILE B C 1
ATOM 2728 O O . ILE B 1 89 ? -2.92 26.062 28.812 1 93.12 89 ILE B O 1
ATOM 2732 N N . ASN B 1 90 ? -4.078 27.672 27.656 1 93.94 90 ASN B N 1
ATOM 2733 C CA . ASN B 1 90 ? -5.016 26.734 27.047 1 93.94 90 ASN B CA 1
ATOM 2734 C C . ASN B 1 90 ? -4.305 25.719 26.156 1 93.94 90 ASN B C 1
ATOM 2736 O O . ASN B 1 90 ? -4.656 24.531 26.141 1 93.94 90 ASN B O 1
ATOM 2740 N N . VAL B 1 91 ? -3.318 26.172 25.453 1 94.75 91 VAL B N 1
ATOM 2741 C CA . VAL B 1 91 ? -2.574 25.312 24.547 1 94.75 91 VAL B CA 1
ATOM 2742 C C . VAL B 1 91 ? -1.769 24.281 25.344 1 94.75 91 VAL B C 1
ATOM 2744 O O . VAL B 1 91 ? -1.698 23.109 24.984 1 94.75 91 VAL B O 1
ATOM 2747 N N . LYS B 1 92 ? -1.151 24.688 26.406 1 94.56 92 LYS B N 1
ATOM 2748 C CA . LYS B 1 92 ? -0.398 23.781 27.266 1 94.56 92 LYS B CA 1
ATOM 2749 C C . LYS B 1 92 ? -1.306 22.719 27.859 1 94.56 92 LYS B C 1
ATOM 2751 O O . LYS B 1 92 ? -0.92 21.547 27.953 1 94.56 92 LYS B O 1
ATOM 2756 N N . LYS B 1 93 ? -2.506 23.125 28.25 1 95.44 93 LYS B N 1
ATOM 2757 C CA . LYS B 1 93 ? -3.475 22.188 28.781 1 95.44 93 LYS B CA 1
ATOM 2758 C C . LYS B 1 93 ? -3.887 21.156 27.734 1 95.44 93 LYS B C 1
ATOM 2760 O O . LYS B 1 93 ? -4.078 19.984 28.047 1 95.44 93 LYS B O 1
ATOM 2765 N N . LEU B 1 94 ? -4.133 21.656 26.547 1 95.94 94 LEU B N 1
ATOM 2766 C CA . LEU B 1 94 ? -4.457 20.766 25.438 1 95.94 94 LEU B CA 1
ATOM 2767 C C . LEU B 1 94 ? -3.352 19.734 25.234 1 95.94 94 LEU B C 1
ATOM 2769 O O . LEU B 1 94 ? -3.631 18.531 25.062 1 95.94 94 LEU B O 1
ATOM 2773 N N . ASN B 1 95 ? -2.076 20.172 25.25 1 95.75 95 ASN B N 1
ATOM 2774 C CA . ASN B 1 95 ? -0.939 19.281 25.062 1 95.75 95 ASN B CA 1
ATOM 2775 C C . ASN B 1 95 ? -0.865 18.234 26.172 1 95.75 95 ASN B C 1
ATOM 2777 O O . ASN B 1 95 ? -0.58 17.062 25.906 1 95.75 95 ASN B O 1
ATOM 2781 N N . GLU B 1 96 ? -1.101 18.672 27.359 1 96.5 96 GLU B N 1
ATOM 2782 C CA . GLU B 1 96 ? -1.076 17.734 28.484 1 96.5 96 GLU B CA 1
ATOM 2783 C C . GLU B 1 96 ? -2.199 16.719 28.375 1 96.5 96 GLU B C 1
ATOM 2785 O O . GLU B 1 96 ? -1.983 15.523 28.609 1 96.5 96 GLU B O 1
ATOM 2790 N N . LYS B 1 97 ? -3.389 17.203 28.094 1 96.44 97 LYS B N 1
ATOM 2791 C CA . LYS B 1 97 ? -4.523 16.312 27.906 1 96.44 97 LYS B CA 1
ATOM 2792 C C . LYS B 1 97 ? -4.25 15.312 26.766 1 96.44 97 LYS B C 1
ATOM 2794 O O . LYS B 1 97 ? -4.574 14.133 26.891 1 96.44 97 LYS B O 1
ATOM 2799 N N . PHE B 1 98 ? -3.697 15.805 25.734 1 96.62 98 PHE B N 1
ATOM 2800 C CA . PHE B 1 98 ? -3.348 14.984 24.578 1 96.62 98 PHE B CA 1
ATOM 2801 C C . PHE B 1 98 ? -2.369 13.883 24.969 1 96.62 98 PHE B C 1
ATOM 2803 O O . PHE B 1 98 ? -2.576 12.719 24.641 1 96.62 98 PHE B O 1
ATOM 2810 N N . ASP B 1 99 ? -1.331 14.211 25.672 1 95.81 99 ASP B N 1
ATOM 2811 C CA . ASP B 1 99 ? -0.327 13.242 26.109 1 95.81 99 ASP B CA 1
ATOM 2812 C C . ASP B 1 99 ? -0.93 12.203 27.047 1 95.81 99 ASP B C 1
ATOM 2814 O O . ASP B 1 99 ? -0.584 11.023 26.984 1 95.81 99 ASP B O 1
ATOM 2818 N N . THR B 1 100 ? -1.772 12.633 27.906 1 96.75 100 THR B N 1
ATOM 2819 C CA . THR B 1 100 ? -2.428 11.727 28.844 1 96.75 100 THR B CA 1
ATOM 2820 C C . THR B 1 100 ? -3.316 10.734 28.094 1 96.75 100 THR B C 1
ATOM 2822 O O . THR B 1 100 ? -3.359 9.547 28.438 1 96.75 100 THR B O 1
ATOM 2825 N N . LEU B 1 101 ? -4.043 11.195 27.062 1 95.69 101 LEU B N 1
ATOM 2826 C CA . LEU B 1 101 ? -4.926 10.344 26.266 1 95.69 101 LEU B CA 1
ATOM 2827 C C . LEU B 1 101 ? -4.125 9.312 25.484 1 95.69 101 LEU B C 1
ATOM 2829 O O . LEU B 1 101 ? -4.551 8.164 25.344 1 95.69 101 LEU B O 1
ATOM 2833 N N . LEU B 1 102 ? -2.953 9.719 24.938 1 95 102 LEU B N 1
ATOM 2834 C CA . LEU B 1 102 ? -2.104 8.789 24.219 1 95 102 LEU B CA 1
ATOM 2835 C C . LEU B 1 102 ? -1.661 7.637 25.109 1 95 102 LEU B C 1
ATOM 2837 O O . LEU B 1 102 ? -1.641 6.48 24.688 1 95 102 LEU B O 1
ATOM 2841 N N . LYS B 1 103 ? -1.369 7.996 26.344 1 95 103 LYS B N 1
ATOM 2842 C CA . LYS B 1 103 ? -0.944 6.984 27.312 1 95 103 LYS B CA 1
ATOM 2843 C C . LYS B 1 103 ? -2.123 6.125 27.766 1 95 103 LYS B C 1
ATOM 2845 O O . LYS B 1 103 ? -2.004 4.902 27.859 1 95 103 LYS B O 1
ATOM 2850 N N . GLN B 1 104 ? -3.25 6.688 28.016 1 94.25 104 GLN B N 1
ATOM 2851 C CA . GLN B 1 104 ? -4.445 6.004 28.5 1 94.25 104 GLN B CA 1
ATOM 2852 C C . GLN B 1 104 ? -4.914 4.945 27.5 1 94.25 104 GLN B C 1
ATOM 2854 O O . GLN B 1 104 ? -5.328 3.854 27.891 1 94.25 104 GLN B O 1
ATOM 2859 N N . TYR B 1 105 ? -4.859 5.254 26.219 1 93.44 105 TYR B N 1
ATOM 2860 C CA . TYR B 1 105 ? -5.363 4.336 25.188 1 93.44 105 TYR B CA 1
ATOM 2861 C C . TYR B 1 105 ? -4.227 3.518 24.594 1 93.44 105 TYR B C 1
ATOM 2863 O O . TYR B 1 105 ? -4.406 2.855 23.562 1 93.44 105 TYR B O 1
ATOM 2871 N N . ASN B 1 106 ? -3.062 3.51 25.125 1 91 106 ASN B N 1
ATOM 2872 C CA . ASN B 1 106 ? -1.902 2.723 24.719 1 91 106 ASN B CA 1
ATOM 2873 C C . ASN B 1 106 ? -1.621 2.867 23.234 1 91 106 ASN B C 1
ATOM 2875 O O . ASN B 1 106 ? -1.491 1.869 22.516 1 91 106 ASN B O 1
ATOM 2879 N N . ALA B 1 107 ? -1.494 4.16 22.797 1 92.69 107 ALA B N 1
ATOM 2880 C CA . ALA B 1 107 ? -1.194 4.414 21.391 1 92.69 107 ALA B CA 1
ATOM 2881 C C . ALA B 1 107 ? 0.232 3.996 21.047 1 92.69 107 ALA B C 1
ATOM 2883 O O . ALA B 1 107 ? 1.16 4.238 21.812 1 92.69 107 ALA B O 1
ATOM 2884 N N . LYS B 1 108 ? 0.427 3.391 19.953 1 90.38 108 LYS B N 1
ATOM 2885 C CA . LYS B 1 108 ? 1.75 2.955 19.516 1 90.38 108 LYS B CA 1
ATOM 2886 C C . LYS B 1 108 ? 2.611 4.145 19.094 1 90.38 108 LYS B C 1
ATOM 2888 O O . LYS B 1 108 ? 2.141 5.039 18.391 1 90.38 108 LYS B O 1
ATOM 2893 N N . GLU B 1 109 ? 3.82 4.164 19.422 1 85.06 109 GLU B N 1
ATOM 2894 C CA . GLU B 1 109 ? 4.703 5.293 19.141 1 85.06 109 GLU B CA 1
ATOM 2895 C C . GLU B 1 109 ? 5.223 5.242 17.703 1 85.06 109 GLU B C 1
ATOM 2897 O O . GLU B 1 109 ? 5.418 6.285 17.078 1 85.06 109 GLU B O 1
ATOM 2902 N N . VAL B 1 110 ? 5.375 3.992 17.281 1 86.12 110 VAL B N 1
ATOM 2903 C CA . VAL B 1 110 ? 5.953 3.865 15.953 1 86.12 110 VAL B CA 1
ATOM 2904 C C . VAL B 1 110 ? 4.984 3.123 15.031 1 86.12 110 VAL B C 1
ATOM 2906 O O . VAL B 1 110 ? 4.238 2.254 15.484 1 86.12 110 VAL B O 1
ATOM 2909 N N . GLY B 1 111 ? 4.949 3.598 13.734 1 85.56 111 GLY B N 1
ATOM 2910 C CA . GLY B 1 111 ? 4.141 2.914 12.742 1 85.56 111 GLY B CA 1
ATOM 2911 C C . GLY B 1 111 ? 2.729 3.461 12.641 1 85.56 111 GLY B C 1
ATOM 2912 O O . GLY B 1 111 ? 2.465 4.59 13.055 1 85.56 111 GLY B O 1
ATOM 2913 N N . ILE B 1 112 ? 1.86 2.697 11.961 1 90.5 112 ILE B N 1
ATOM 2914 C CA . ILE B 1 112 ? 0.489 3.117 11.695 1 90.5 112 ILE B CA 1
ATOM 2915 C C . ILE B 1 112 ? -0.407 2.723 12.867 1 90.5 112 ILE B C 1
ATOM 2917 O O . ILE B 1 112 ? -0.476 1.549 13.234 1 90.5 112 ILE B O 1
ATOM 2921 N N . CYS B 1 113 ? -0.938 3.641 13.531 1 93.12 113 CYS B N 1
ATOM 2922 C CA . CYS B 1 113 ? -1.852 3.426 14.648 1 93.12 113 CYS B CA 1
ATOM 2923 C C . CYS B 1 113 ? -3.109 4.27 14.492 1 93.12 113 CYS B C 1
ATOM 2925 O O . CYS B 1 113 ? -3.062 5.496 14.625 1 93.12 113 CYS B O 1
ATOM 2927 N N . PRO B 1 114 ? -4.258 3.613 14.352 1 91 114 PRO B N 1
ATOM 2928 C CA . PRO B 1 114 ? -5.496 4.367 14.141 1 91 114 PRO B CA 1
ATOM 2929 C C . PRO B 1 114 ? -5.879 5.227 15.344 1 91 114 PRO B C 1
ATOM 2931 O O . PRO B 1 114 ? -6.434 6.312 15.18 1 91 114 PRO B O 1
ATOM 2934 N N . ILE B 1 115 ? -5.633 4.699 16.547 1 92.38 115 ILE B N 1
ATOM 2935 C CA . ILE B 1 115 ? -5.938 5.469 17.734 1 92.38 115 ILE B CA 1
ATOM 2936 C C . ILE B 1 115 ? -5.121 6.758 17.75 1 92.38 115 ILE B C 1
ATOM 2938 O O . ILE B 1 115 ? -5.66 7.844 17.984 1 92.38 115 ILE B O 1
ATOM 2942 N N . LYS B 1 116 ? -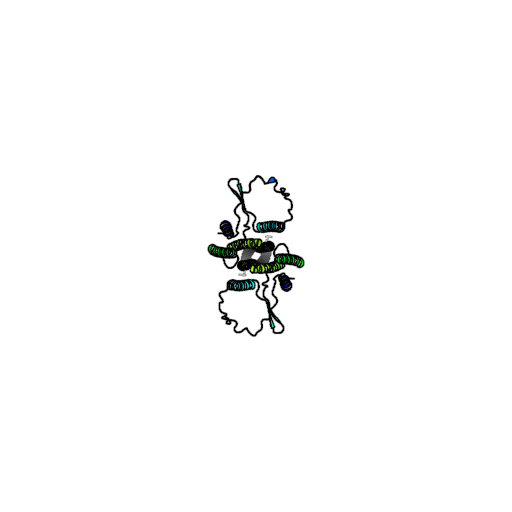3.857 6.613 17.5 1 93.75 116 LYS B N 1
ATOM 2943 C CA . LYS B 1 116 ? -2.955 7.762 17.453 1 93.75 116 LYS B CA 1
ATOM 2944 C C . LYS B 1 116 ? -3.371 8.742 16.359 1 93.75 116 LYS B C 1
ATOM 2946 O O . LYS B 1 116 ? -3.363 9.961 16.578 1 93.75 116 LYS B O 1
ATOM 2951 N N . GLN B 1 117 ? -3.752 8.203 15.281 1 93.5 117 GLN B N 1
ATOM 2952 C CA . GLN B 1 117 ? -4.156 9.031 14.156 1 93.5 117 GLN B CA 1
ATOM 2953 C C . GLN B 1 117 ? -5.402 9.852 14.484 1 93.5 117 GLN B C 1
ATOM 2955 O O . GLN B 1 117 ? -5.484 11.031 14.156 1 93.5 117 GLN B O 1
ATOM 2960 N N . GLU B 1 118 ? -6.309 9.188 15.117 1 94.44 118 GLU B N 1
ATOM 2961 C CA . GLU B 1 118 ? -7.543 9.875 15.477 1 94.44 118 GLU B CA 1
ATOM 2962 C C . GLU B 1 118 ? -7.281 10.969 16.5 1 94.44 118 GLU B C 1
ATOM 2964 O O . GLU B 1 118 ? -7.812 12.078 16.391 1 94.44 118 GLU B O 1
ATOM 2969 N N . LEU B 1 119 ? -6.488 10.688 17.469 1 95.56 119 LEU B N 1
ATOM 2970 C CA . LEU B 1 119 ? -6.164 11.68 18.5 1 95.56 119 LEU B CA 1
ATOM 2971 C C . LEU B 1 119 ? -5.426 12.859 17.891 1 95.56 119 LEU B C 1
ATOM 2973 O O . LEU B 1 119 ? -5.707 14.016 18.219 1 95.56 119 LEU B O 1
ATOM 2977 N N . TYR B 1 120 ? -4.508 12.586 17 1 96.25 120 TYR B N 1
ATOM 2978 C CA . TYR B 1 120 ? -3.787 13.656 16.328 1 96.25 120 TYR B CA 1
ATOM 2979 C C . TYR B 1 120 ? -4.723 14.469 15.43 1 96.25 120 TYR B C 1
ATOM 2981 O O . TYR B 1 120 ? -4.574 15.688 15.312 1 96.25 120 TYR B O 1
ATOM 2989 N N . ARG B 1 121 ? -5.648 13.82 14.812 1 95.31 121 ARG B N 1
ATOM 2990 C CA . ARG B 1 121 ? -6.633 14.508 13.977 1 95.31 121 ARG B CA 1
ATOM 2991 C C . ARG B 1 121 ? -7.445 15.5 14.805 1 95.31 121 ARG B C 1
ATOM 2993 O O . ARG B 1 121 ? -7.633 16.656 14.398 1 95.31 121 ARG B O 1
ATOM 3000 N N . GLN B 1 122 ? -7.922 15.055 15.914 1 95.62 122 GLN B N 1
ATOM 3001 C CA . GLN B 1 122 ? -8.703 15.922 16.781 1 95.62 122 GLN B CA 1
ATOM 3002 C C . GLN B 1 122 ? -7.852 17.078 17.312 1 95.62 122 GLN B C 1
ATOM 3004 O O . GLN B 1 122 ? -8.312 18.219 17.375 1 95.62 122 GLN B O 1
ATOM 3009 N N . CYS B 1 123 ? -6.637 16.719 17.719 1 96.88 123 CYS B N 1
ATOM 3010 C CA . CYS B 1 123 ? -5.723 17.75 18.203 1 96.88 123 CYS B CA 1
ATOM 3011 C C . CYS B 1 123 ? -5.449 18.781 17.125 1 96.88 123 CYS B C 1
ATOM 3013 O O . CYS B 1 123 ? -5.449 19.984 17.406 1 96.88 123 CYS B O 1
ATOM 3015 N N . PHE B 1 124 ? -5.246 18.344 15.898 1 97.5 124 PHE B N 1
ATOM 3016 C CA . PHE B 1 124 ? -5.008 19.25 14.766 1 97.5 124 PHE B CA 1
ATOM 3017 C C . PHE B 1 124 ? -6.207 20.156 14.539 1 97.5 124 PHE B C 1
ATOM 3019 O O . PHE B 1 124 ? -6.047 21.359 14.305 1 97.5 124 PHE B O 1
ATOM 3026 N N . ASN B 1 125 ? -7.383 19.656 14.625 1 96.94 125 ASN B N 1
ATOM 3027 C CA . ASN B 1 125 ? -8.594 20.453 14.461 1 96.94 125 ASN B CA 1
ATOM 3028 C C . ASN B 1 125 ? -8.68 21.547 15.508 1 96.94 125 ASN B C 1
ATOM 3030 O O . ASN B 1 125 ? -9.055 22.688 15.195 1 96.94 125 ASN B O 1
ATOM 3034 N N . GLU B 1 126 ? -8.32 21.156 16.672 1 97.44 126 GLU B N 1
ATOM 3035 C CA . GLU B 1 126 ? -8.359 22.156 17.734 1 97.44 126 GLU B CA 1
ATOM 3036 C C . GLU B 1 126 ? -7.32 23.25 17.516 1 97.44 126 GLU B C 1
ATOM 3038 O O . GLU B 1 126 ? -7.594 24.422 17.719 1 97.44 126 GLU B O 1
ATOM 3043 N N . VAL B 1 127 ? -6.148 22.828 17.094 1 97.19 127 VAL B N 1
ATOM 3044 C CA . VAL B 1 127 ? -5.102 23.812 16.828 1 97.19 127 VAL B CA 1
ATOM 3045 C C . VAL B 1 127 ? -5.531 24.734 15.688 1 97.19 127 VAL B C 1
ATOM 3047 O O . VAL B 1 127 ? -5.289 25.938 15.727 1 97.19 127 VAL B O 1
ATOM 3050 N N . ILE B 1 128 ? -6.152 24.172 14.672 1 97.5 128 ILE B N 1
ATOM 3051 C CA . ILE B 1 128 ? -6.645 24.984 13.555 1 97.5 128 ILE B CA 1
ATOM 3052 C C . ILE B 1 128 ? -7.688 25.969 14.062 1 97.5 128 ILE B C 1
ATOM 3054 O O . ILE B 1 128 ? -7.703 27.141 13.641 1 97.5 128 ILE B O 1
ATOM 3058 N N . ARG B 1 129 ? -8.594 25.516 14.953 1 96.69 129 ARG B N 1
ATOM 3059 C CA . ARG B 1 129 ? -9.586 26.406 15.531 1 96.69 129 ARG B CA 1
ATOM 3060 C C . ARG B 1 129 ? -8.93 27.594 16.234 1 96.69 129 ARG B C 1
ATOM 3062 O O . ARG B 1 129 ? -9.328 28.75 16.031 1 96.69 129 ARG B O 1
ATOM 3069 N N . GLN B 1 130 ? -7.898 27.359 17.047 1 96.25 130 GLN B N 1
ATOM 3070 C CA . GLN B 1 130 ? -7.191 28.391 17.781 1 96.25 130 GLN B CA 1
ATOM 3071 C C . GLN B 1 130 ? -6.492 29.359 16.844 1 96.25 130 GLN B C 1
ATOM 3073 O O . GLN B 1 130 ? -6.535 30.578 17.062 1 96.25 130 GLN B O 1
ATOM 3078 N N . VAL B 1 131 ? -5.879 28.797 15.797 1 96.12 131 VAL B N 1
ATOM 3079 C CA . VAL B 1 131 ? -5.137 29.625 14.852 1 96.12 131 VAL B CA 1
ATOM 3080 C C . VAL B 1 131 ? -6.105 30.484 14.039 1 96.12 131 VAL B C 1
ATOM 3082 O O . VAL B 1 131 ? -5.809 31.625 13.703 1 96.12 131 VAL B O 1
ATOM 3085 N N . THR B 1 132 ? -7.238 29.922 13.656 1 95.75 132 THR B N 1
ATOM 3086 C CA . THR B 1 132 ? -8.234 30.625 12.867 1 95.75 132 THR B CA 1
ATOM 3087 C C . THR B 1 132 ? -8.734 31.859 13.609 1 95.75 132 THR B C 1
ATOM 3089 O O . THR B 1 132 ? -8.969 32.906 13 1 95.75 132 THR B O 1
ATOM 3092 N N . LEU B 1 133 ? -8.906 31.734 14.938 1 93.75 133 LEU B N 1
ATOM 3093 C CA . LEU B 1 133 ? -9.383 32.844 15.75 1 93.75 133 LEU B CA 1
ATOM 3094 C C . LEU B 1 133 ? -8.344 33.969 15.812 1 93.75 133 LEU B C 1
ATOM 3096 O O . LEU B 1 133 ? -8.688 35.125 15.945 1 93.75 133 LEU B O 1
ATOM 3100 N N . ASN B 1 134 ? -7.078 33.625 15.695 1 91.38 134 ASN B N 1
ATOM 3101 C CA . ASN B 1 134 ? -6.004 34.594 15.656 1 91.38 134 ASN B CA 1
ATOM 3102 C C . ASN B 1 134 ? -5.867 35.219 14.273 1 91.38 134 ASN B C 1
ATOM 3104 O O . ASN B 1 134 ? -5.66 36.438 14.156 1 91.38 134 ASN B O 1
ATOM 3108 N N . CYS B 1 135 ? -5.898 34.406 13.305 1 93.06 135 CYS B N 1
ATOM 3109 C CA . CYS B 1 135 ? -5.781 34.781 11.906 1 93.06 135 CYS B CA 1
ATOM 3110 C C . CYS B 1 135 ? -6.586 33.875 11 1 93.06 135 CYS B C 1
ATOM 3112 O O . CYS B 1 135 ? -6.207 32.719 10.789 1 93.06 135 CYS B O 1
ATOM 3114 N N . THR B 1 136 ? -7.629 34.375 10.383 1 94 136 THR B N 1
ATOM 3115 C CA . THR B 1 136 ? -8.547 33.594 9.57 1 94 136 THR B CA 1
ATOM 3116 C C . THR B 1 136 ? -7.836 33.031 8.336 1 94 136 THR B C 1
ATOM 3118 O O . THR B 1 136 ? -8.078 31.891 7.934 1 94 136 THR B O 1
ATOM 3121 N N . GLU B 1 137 ? -6.969 33.781 7.758 1 94.25 137 GLU B N 1
ATOM 3122 C CA . GLU B 1 137 ? -6.258 33.375 6.559 1 94.25 137 GLU B CA 1
ATOM 3123 C C . GLU B 1 137 ? -5.34 32.188 6.859 1 94.25 137 GLU B C 1
ATOM 3125 O O . GLU B 1 137 ? -5.254 31.234 6.066 1 94.25 137 GLU B O 1
ATOM 3130 N N . ARG B 1 138 ? -4.664 32.188 7.984 1 95.38 138 ARG B N 1
ATOM 3131 C CA . ARG B 1 138 ? -3.801 31.094 8.383 1 95.38 138 ARG B CA 1
ATOM 3132 C C . ARG B 1 138 ? -4.613 29.828 8.633 1 95.38 138 ARG B C 1
ATOM 3134 O O . ARG B 1 138 ? -4.184 28.734 8.273 1 95.38 138 ARG B O 1
ATOM 3141 N N . GLY B 1 139 ? -5.734 30.047 9.289 1 96.56 139 GLY B N 1
ATOM 3142 C CA . GLY B 1 139 ? -6.621 28.906 9.5 1 96.56 139 GLY B CA 1
ATOM 3143 C C . GLY B 1 139 ? -7.086 28.266 8.211 1 96.56 139 GLY B C 1
ATOM 3144 O O . GLY B 1 139 ? -7.121 27.031 8.102 1 96.56 139 GLY B O 1
ATOM 3145 N N . HIS B 1 140 ? -7.418 29.078 7.293 1 95.62 140 HIS B N 1
ATOM 3146 C CA . HIS B 1 140 ? -7.844 28.562 5.992 1 95.62 140 HIS B CA 1
ATOM 3147 C C . HIS B 1 140 ? -6.742 27.75 5.332 1 95.62 140 HIS B C 1
ATOM 3149 O O . HIS B 1 140 ? -7.012 26.688 4.766 1 95.62 140 HIS B O 1
ATOM 3155 N N . MET B 1 141 ? -5.539 28.156 5.375 1 96.06 141 MET B N 1
ATOM 3156 C CA . MET B 1 141 ? -4.414 27.438 4.785 1 96.06 141 MET B CA 1
ATOM 3157 C C . MET B 1 141 ? -4.207 26.094 5.473 1 96.06 141 MET B C 1
ATOM 3159 O O . MET B 1 141 ? -3.945 25.078 4.812 1 96.06 141 MET B O 1
ATOM 3163 N N . LEU B 1 142 ? -4.324 26.141 6.801 1 97.38 142 LEU B N 1
ATOM 3164 C CA . LEU B 1 142 ? -4.137 24.906 7.559 1 97.38 142 LEU B CA 1
ATOM 3165 C C . LEU B 1 142 ? -5.211 23.875 7.211 1 97.38 142 LEU B C 1
ATOM 3167 O O . LEU B 1 142 ? -4.938 22.672 7.18 1 97.38 142 LEU B O 1
ATOM 3171 N N . ILE B 1 143 ? -6.461 24.375 6.93 1 97.38 143 ILE B N 1
ATOM 3172 C CA . ILE B 1 143 ? -7.539 23.484 6.539 1 97.38 143 ILE B CA 1
ATOM 3173 C C . ILE B 1 143 ? -7.223 22.859 5.18 1 97.38 143 ILE B C 1
ATOM 3175 O O . ILE B 1 143 ? -7.434 21.656 4.977 1 97.38 143 ILE B O 1
ATOM 3179 N N . GLN B 1 144 ? -6.734 23.594 4.297 1 95.69 144 GLN B N 1
ATOM 3180 C CA . GLN B 1 144 ? -6.34 23.094 2.986 1 95.69 144 GLN B CA 1
ATOM 3181 C C . GLN B 1 144 ? -5.242 22.047 3.105 1 95.69 144 GLN B C 1
ATOM 3183 O O . GLN B 1 144 ? -5.297 21 2.451 1 95.69 144 GLN B O 1
ATOM 3188 N N . ILE B 1 145 ? -4.238 22.344 3.924 1 96.69 145 ILE B N 1
ATOM 3189 C CA . ILE B 1 145 ? -3.129 21.422 4.137 1 96.69 145 ILE B CA 1
ATOM 3190 C C . ILE B 1 145 ? -3.643 20.125 4.766 1 96.69 145 ILE B C 1
ATOM 3192 O O . ILE B 1 145 ? -3.252 19.031 4.352 1 96.69 145 ILE B O 1
ATOM 3196 N N . ARG B 1 146 ? -4.496 20.312 5.75 1 97 146 ARG B N 1
ATOM 3197 C CA . ARG B 1 146 ? -5.078 19.156 6.402 1 97 146 ARG B CA 1
ATOM 3198 C C . ARG B 1 146 ? -5.82 18.281 5.395 1 97 146 ARG B C 1
ATOM 3200 O O . ARG B 1 146 ? -5.691 17.047 5.418 1 97 146 ARG B O 1
ATOM 3207 N N . GLU B 1 147 ? -6.605 18.891 4.543 1 95.31 147 GLU B N 1
ATOM 3208 C CA . GLU B 1 147 ? -7.375 18.156 3.549 1 95.31 147 GLU B CA 1
ATOM 3209 C C . GLU B 1 147 ? -6.457 17.422 2.572 1 95.31 147 GLU B C 1
ATOM 3211 O O . GLU B 1 147 ? -6.703 16.266 2.223 1 95.31 147 GLU B O 1
ATOM 3216 N N . GLU B 1 148 ? -5.445 18.047 2.143 1 95.19 148 GLU B N 1
ATOM 3217 C CA . GLU B 1 148 ? -4.496 17.422 1.229 1 95.19 148 GLU B CA 1
ATOM 3218 C C . GLU B 1 148 ? -3.791 16.234 1.888 1 95.19 148 GLU B C 1
ATOM 3220 O O . GLU B 1 148 ? -3.6 15.188 1.261 1 95.19 148 GLU B O 1
ATOM 3225 N N . ILE B 1 149 ? -3.395 16.438 3.102 1 95.19 149 ILE B N 1
ATOM 3226 C CA . ILE B 1 149 ? -2.717 15.375 3.842 1 95.19 149 ILE B CA 1
ATOM 3227 C C . ILE B 1 149 ? -3.641 14.164 3.98 1 95.19 149 ILE B C 1
ATOM 3229 O O . ILE B 1 149 ? -3.223 13.031 3.76 1 95.19 149 ILE B O 1
ATOM 3233 N N . GLN B 1 150 ? -4.871 14.469 4.352 1 94.81 150 GLN B N 1
ATOM 3234 C CA . GLN B 1 150 ? -5.832 13.383 4.504 1 94.81 150 GLN B CA 1
ATOM 3235 C C . GLN B 1 150 ? -6.074 12.664 3.176 1 94.81 150 GLN B C 1
ATOM 3237 O O . GLN B 1 150 ? -6.152 11.438 3.131 1 94.81 150 GLN B O 1
ATOM 3242 N N . MET B 1 151 ? -6.199 13.406 2.119 1 94.5 151 MET B N 1
ATOM 3243 C CA . MET B 1 151 ? -6.383 12.828 0.79 1 94.5 151 MET B CA 1
ATOM 3244 C C . MET B 1 151 ? -5.211 11.922 0.423 1 94.5 151 MET B C 1
ATOM 3246 O O . MET B 1 151 ? -5.406 10.852 -0.155 1 94.5 151 MET B O 1
ATOM 3250 N N . THR B 1 152 ? -3.998 12.383 0.743 1 94.88 152 THR B N 1
ATOM 3251 C CA . THR B 1 152 ? -2.805 11.609 0.432 1 94.88 152 THR B CA 1
ATOM 3252 C C . THR B 1 152 ? -2.777 10.305 1.235 1 94.88 152 THR B C 1
ATOM 3254 O O . THR B 1 152 ? -2.475 9.242 0.694 1 94.88 152 THR B O 1
ATOM 3257 N N . ILE B 1 153 ? -3.064 10.43 2.539 1 94.25 153 ILE B N 1
ATOM 3258 C CA . ILE B 1 153 ? -3.072 9.25 3.4 1 94.25 153 ILE B CA 1
ATOM 3259 C C . ILE B 1 153 ? -4.125 8.258 2.91 1 94.25 153 ILE B C 1
ATOM 3261 O O . ILE B 1 153 ? -3.854 7.059 2.795 1 94.25 153 ILE B O 1
ATOM 3265 N N . ASP B 1 154 ? -5.348 8.766 2.549 1 94.88 154 ASP B N 1
ATOM 3266 C CA . ASP B 1 154 ? -6.414 7.902 2.049 1 94.88 154 ASP B CA 1
ATOM 3267 C C . ASP B 1 154 ? -6.027 7.262 0.719 1 94.88 154 ASP B C 1
ATOM 3269 O O . ASP B 1 154 ? -6.355 6.102 0.464 1 94.88 154 ASP B O 1
ATOM 3273 N N . ALA B 1 155 ? -5.391 8.062 -0.091 1 95.19 155 ALA B N 1
ATOM 3274 C CA . ALA B 1 155 ? -4.965 7.535 -1.388 1 95.19 155 ALA B CA 1
ATOM 3275 C C . ALA B 1 155 ? -3.959 6.402 -1.218 1 95.19 155 ALA B C 1
ATOM 3277 O O . ALA B 1 155 ? -4.062 5.367 -1.881 1 95.19 155 ALA B O 1
ATOM 3278 N N . TYR B 1 156 ? -3.016 6.582 -0.32 1 93.31 156 TYR B N 1
ATOM 3279 C CA . TYR B 1 156 ? -2.033 5.531 -0.077 1 93.31 156 TYR B CA 1
ATOM 3280 C C . TYR B 1 156 ? -2.691 4.301 0.537 1 93.31 156 TYR B C 1
ATOM 3282 O O . TYR B 1 156 ? -2.334 3.168 0.207 1 93.31 156 TYR B O 1
ATOM 3290 N N . LYS B 1 157 ? -3.625 4.539 1.441 1 92.25 157 LYS B N 1
ATOM 3291 C CA . LYS B 1 157 ? -4.371 3.434 2.037 1 92.25 157 LYS B CA 1
ATOM 3292 C C . LYS B 1 157 ? -5.129 2.646 0.973 1 92.25 157 LYS B C 1
ATOM 3294 O O . LYS B 1 157 ? -5.086 1.414 0.956 1 92.25 157 LYS B O 1
ATOM 3299 N N . GLU B 1 158 ? -5.773 3.35 0.116 1 93.38 158 GLU B N 1
ATOM 3300 C CA . GLU B 1 158 ? -6.539 2.721 -0.957 1 93.38 158 GLU B CA 1
ATOM 3301 C C . GLU B 1 158 ? -5.621 1.975 -1.923 1 93.38 158 GLU B C 1
ATOM 3303 O O . GLU B 1 158 ? -5.957 0.882 -2.385 1 93.38 158 GLU B O 1
ATOM 3308 N N . LEU B 1 159 ? -4.547 2.639 -2.227 1 91.56 159 LEU B N 1
ATOM 3309 C CA . LEU B 1 159 ? -3.578 2.006 -3.115 1 91.56 159 LEU B CA 1
ATOM 3310 C C . LEU B 1 159 ? -3.049 0.712 -2.506 1 91.56 159 LEU B C 1
ATOM 3312 O O . LEU B 1 159 ? -2.951 -0.307 -3.193 1 91.56 159 LEU B O 1
ATOM 3316 N N . TYR B 1 160 ? -2.695 0.649 -1.29 1 93.06 160 TYR B N 1
ATOM 3317 C CA . TYR B 1 160 ? -2.225 -0.536 -0.582 1 93.06 160 TYR B CA 1
ATOM 3318 C C . TYR B 1 160 ? -3.277 -1.638 -0.601 1 93.06 160 TYR B C 1
ATOM 3320 O O . TYR B 1 160 ? -2.977 -2.787 -0.936 1 93.06 160 TYR B O 1
ATOM 3328 N N . GLU B 1 161 ? -4.473 -1.257 -0.26 1 91.94 161 GLU B N 1
ATOM 3329 C CA . GLU B 1 161 ? -5.566 -2.223 -0.227 1 91.94 161 GLU B CA 1
ATOM 3330 C C . GLU B 1 161 ? -5.832 -2.805 -1.613 1 91.94 161 GLU B C 1
ATOM 3332 O O . GLU B 1 161 ? -6.082 -4.004 -1.752 1 91.94 161 GLU B O 1
ATOM 3337 N N . SER B 1 162 ? -5.824 -2.02 -2.635 1 92.31 162 SER B N 1
ATOM 3338 C CA . SER B 1 162 ? -6.055 -2.461 -4.008 1 92.31 162 SER B CA 1
ATOM 3339 C C . SER B 1 162 ? -4.965 -3.424 -4.469 1 92.31 162 SER B C 1
ATOM 3341 O O . SER B 1 162 ? -5.254 -4.445 -5.094 1 92.31 162 SER B O 1
ATOM 3343 N N . VAL B 1 163 ? -3.754 -3.059 -4.176 1 92.88 163 VAL B N 1
ATOM 3344 C CA . VAL B 1 163 ? -2.621 -3.898 -4.551 1 92.88 163 VAL B CA 1
ATOM 3345 C C . VAL B 1 163 ? -2.717 -5.246 -3.838 1 92.88 163 VAL B C 1
ATOM 3347 O O . VAL B 1 163 ? -2.475 -6.293 -4.441 1 92.88 163 VAL B O 1
ATOM 3350 N N . LEU B 1 164 ? -3.014 -5.258 -2.598 1 90.12 164 LEU B N 1
ATOM 3351 C CA . LEU B 1 164 ? -3.16 -6.477 -1.809 1 90.12 164 LEU B CA 1
ATOM 3352 C C . LEU B 1 164 ? -4.262 -7.363 -2.377 1 90.12 164 LEU B C 1
ATOM 3354 O O . LEU B 1 164 ? -4.074 -8.57 -2.531 1 90.12 164 LEU B O 1
ATOM 3358 N N . ALA B 1 165 ? -5.406 -6.805 -2.738 1 91.5 165 ALA B N 1
ATOM 3359 C CA . ALA B 1 165 ? -6.535 -7.551 -3.283 1 91.5 165 ALA B CA 1
ATOM 3360 C C . ALA B 1 165 ? -6.191 -8.156 -4.641 1 91.5 165 ALA B C 1
ATOM 3362 O O . ALA B 1 165 ? -6.52 -9.312 -4.914 1 91.5 165 ALA B O 1
ATOM 3363 N N . ASN B 1 166 ? -5.586 -7.422 -5.508 1 90.94 166 ASN B N 1
ATOM 3364 C CA . ASN B 1 166 ? -5.156 -7.902 -6.816 1 90.94 166 ASN B CA 1
ATOM 3365 C C . ASN B 1 166 ? -4.125 -9.023 -6.691 1 90.94 166 ASN B C 1
ATOM 3367 O O . ASN B 1 166 ? -4.152 -9.984 -7.461 1 90.94 166 ASN B O 1
ATOM 3371 N N . GLY B 1 167 ? -3.217 -8.789 -5.742 1 88.44 167 GLY B N 1
ATOM 3372 C CA . GLY B 1 167 ? -2.225 -9.828 -5.504 1 88.44 167 GLY B CA 1
ATOM 3373 C C . GLY B 1 167 ? -2.834 -11.133 -5.043 1 88.44 167 GLY B C 1
ATOM 3374 O O . GLY B 1 167 ? -2.494 -12.203 -5.562 1 88.44 167 GLY B O 1
ATOM 3375 N N . ILE B 1 168 ? -3.727 -11.102 -4.156 1 86.88 168 ILE B N 1
ATOM 3376 C CA . ILE B 1 168 ? -4.391 -12.289 -3.631 1 86.88 168 ILE B CA 1
ATOM 3377 C C . ILE B 1 168 ? -5.164 -12.984 -4.75 1 86.88 168 ILE B C 1
ATOM 3379 O O . ILE B 1 168 ? -5.121 -14.211 -4.875 1 86.88 168 ILE B O 1
ATOM 3383 N N . ARG B 1 169 ? -5.855 -12.32 -5.578 1 89.44 169 ARG B N 1
ATOM 3384 C CA . ARG B 1 169 ? -6.609 -12.875 -6.699 1 89.44 169 ARG B CA 1
ATOM 3385 C C . ARG B 1 169 ? -5.684 -13.602 -7.672 1 89.44 169 ARG B C 1
ATOM 3387 O O . ARG B 1 169 ? -5.992 -14.711 -8.117 1 89.44 169 ARG B O 1
ATOM 3394 N N . LYS B 1 170 ? -4.621 -12.945 -8.039 1 88.75 170 LYS B N 1
ATOM 3395 C CA . LYS B 1 170 ? -3.664 -13.539 -8.961 1 88.75 170 LYS B CA 1
ATOM 3396 C C . LYS B 1 170 ? -3.039 -14.797 -8.367 1 88.75 170 LYS B C 1
ATOM 3398 O O . LYS B 1 170 ? -2.844 -15.797 -9.07 1 88.75 170 LYS B O 1
ATOM 3403 N N . LEU B 1 171 ? -2.734 -14.781 -7.109 1 89.69 171 LEU B N 1
ATOM 3404 C CA . LEU B 1 171 ? -2.156 -15.93 -6.422 1 89.69 171 LEU B CA 1
ATOM 3405 C C . LEU B 1 171 ? -3.131 -17.109 -6.41 1 89.69 171 LEU B C 1
ATOM 3407 O O . LEU B 1 171 ? -2.74 -18.234 -6.676 1 89.69 171 LEU B O 1
ATOM 3411 N N . LEU B 1 172 ? -4.352 -16.875 -6.125 1 90.69 172 LEU B N 1
ATOM 3412 C CA . LEU B 1 172 ? -5.367 -17.922 -6.086 1 90.69 172 LEU B CA 1
ATOM 3413 C C . LEU B 1 172 ? -5.562 -18.531 -7.465 1 90.69 172 LEU B C 1
ATOM 3415 O O . LEU B 1 172 ? -5.707 -19.75 -7.59 1 90.69 172 LEU B O 1
ATOM 3419 N N . ARG B 1 173 ? -5.566 -17.719 -8.453 1 91.69 173 ARG B N 1
ATOM 3420 C CA . ARG B 1 173 ? -5.703 -18.203 -9.82 1 91.69 173 ARG B CA 1
ATOM 3421 C C . ARG B 1 173 ? -4.531 -19.094 -10.203 1 91.69 173 ARG B C 1
ATOM 3423 O O . ARG B 1 173 ? -4.723 -20.172 -10.781 1 91.69 173 ARG B O 1
ATOM 3430 N N . ARG B 1 174 ? -3.396 -18.688 -9.867 1 92.06 174 ARG B N 1
ATOM 3431 C CA . ARG B 1 174 ? -2.209 -19.453 -10.227 1 92.06 174 ARG B CA 1
ATOM 3432 C C . ARG B 1 174 ? -2.125 -20.734 -9.422 1 92.06 174 ARG B C 1
ATOM 3434 O O . ARG B 1 174 ? -1.649 -21.766 -9.922 1 92.06 174 ARG B O 1
ATOM 3441 N N . GLU B 1 175 ? -2.543 -20.594 -8.203 1 90.5 175 GLU B N 1
ATOM 3442 C CA . GLU B 1 175 ? -2.596 -21.812 -7.387 1 90.5 175 GLU B CA 1
ATOM 3443 C C . GLU B 1 175 ? -3.561 -22.828 -7.977 1 90.5 175 GLU B C 1
ATOM 3445 O O . GLU B 1 175 ? -3.303 -24.031 -7.93 1 90.5 175 GLU B O 1
ATOM 3450 N N . HIS B 1 176 ? -4.66 -22.391 -8.531 1 92.5 176 HIS B N 1
ATOM 3451 C CA . HIS B 1 176 ? -5.617 -23.281 -9.18 1 92.5 176 HIS B CA 1
ATOM 3452 C C . HIS B 1 176 ? -5.023 -23.906 -10.438 1 92.5 176 HIS B C 1
ATOM 3454 O O . HIS B 1 176 ? -5.184 -25.109 -10.672 1 92.5 176 HIS B O 1
ATOM 3460 N N . ILE B 1 177 ? -4.359 -23.078 -11.164 1 93.12 177 ILE B N 1
ATOM 3461 C CA . ILE B 1 177 ? -3.729 -23.562 -12.391 1 93.12 177 ILE B CA 1
ATOM 3462 C C . ILE B 1 177 ? -2.66 -24.594 -12.039 1 93.12 177 ILE B C 1
ATOM 3464 O O . ILE B 1 177 ? -2.559 -25.641 -12.695 1 93.12 177 ILE B O 1
ATOM 3468 N N . LYS B 1 178 ? -1.869 -24.328 -11.07 1 91.31 178 LYS B N 1
ATOM 3469 C CA . LYS B 1 178 ? -0.859 -25.266 -10.594 1 91.31 178 LYS B CA 1
ATOM 3470 C C . LYS B 1 178 ? -1.494 -26.594 -10.164 1 91.31 178 LYS B C 1
ATOM 3472 O O . LYS B 1 178 ? -0.985 -27.672 -10.484 1 91.31 178 LYS B O 1
ATOM 3477 N N . SER B 1 179 ? -2.537 -26.5 -9.445 1 93.5 179 SER B N 1
ATOM 3478 C CA . SER B 1 179 ? -3.232 -27.688 -8.984 1 93.5 179 SER B CA 1
ATOM 3479 C C . SER B 1 179 ? -3.77 -28.5 -10.156 1 93.5 179 SER B C 1
ATOM 3481 O O . SER B 1 179 ? -3.654 -29.734 -10.172 1 93.5 179 SER B O 1
ATOM 3483 N N . ASP B 1 180 ? -4.328 -27.797 -11.102 1 95 180 ASP B N 1
ATOM 3484 C CA . ASP B 1 180 ? -4.84 -28.453 -12.297 1 95 180 ASP B CA 1
ATOM 3485 C C . ASP B 1 180 ? -3.721 -29.156 -13.055 1 95 180 ASP B C 1
ATOM 3487 O O . ASP B 1 180 ? -3.883 -30.297 -13.5 1 95 180 ASP B O 1
ATOM 3491 N N . LEU B 1 181 ? -2.662 -28.453 -13.141 1 95.12 181 LEU B N 1
ATOM 3492 C CA . LEU B 1 181 ? -1.517 -29.016 -13.852 1 95.12 181 LEU B CA 1
ATOM 3493 C C . LEU B 1 181 ? -0.938 -30.203 -13.086 1 95.12 181 LEU B C 1
ATOM 3495 O O . LEU B 1 181 ? -0.508 -31.188 -13.688 1 95.12 181 LEU B O 1
ATOM 3499 N N . SER B 1 182 ? -0.922 -30.109 -11.82 1 94.06 182 SER B N 1
ATOM 3500 C CA . SER B 1 182 ? -0.437 -31.203 -10.992 1 94.06 182 SER B CA 1
ATOM 3501 C C . SER B 1 182 ? -1.329 -32.438 -11.125 1 94.06 182 SER B C 1
ATOM 3503 O O . SER B 1 182 ? -0.836 -33.562 -11.18 1 94.06 182 SER B O 1
ATOM 3505 N N . ILE B 1 183 ? -2.617 -32.219 -11.219 1 95.56 183 ILE B N 1
ATOM 3506 C CA . ILE B 1 183 ? -3.566 -33.312 -11.398 1 95.56 183 ILE B CA 1
ATOM 3507 C C . ILE B 1 183 ? -3.371 -33.969 -12.773 1 95.56 183 ILE B C 1
ATOM 3509 O O . ILE B 1 183 ? -3.369 -35.188 -12.898 1 95.56 183 ILE B O 1
ATOM 3513 N N . ARG B 1 184 ? -3.17 -33.156 -13.734 1 95.81 184 ARG B N 1
ATOM 3514 C CA . ARG B 1 184 ? -2.941 -33.656 -15.086 1 95.81 184 ARG B CA 1
ATOM 3515 C C . ARG B 1 184 ? -1.655 -34.469 -15.164 1 95.81 184 ARG B C 1
ATOM 3517 O O . ARG B 1 184 ? -1.621 -35.531 -15.797 1 95.81 184 ARG B O 1
ATOM 3524 N N . ALA B 1 185 ? -0.638 -34.031 -14.539 1 94.5 185 ALA B N 1
ATOM 3525 C CA . ALA B 1 185 ? 0.636 -34.75 -14.523 1 94.5 185 ALA B CA 1
ATOM 3526 C C . ALA B 1 185 ? 0.495 -36.094 -13.844 1 94.5 185 ALA B C 1
ATOM 3528 O O . ALA B 1 185 ? 1.067 -37.094 -14.297 1 94.5 185 ALA B O 1
ATOM 3529 N N . LYS B 1 186 ? -0.275 -36.094 -12.781 1 95.69 186 LYS B N 1
ATOM 3530 C CA . LYS B 1 186 ? -0.495 -37.375 -12.086 1 95.69 186 LYS B CA 1
ATOM 3531 C C . LYS B 1 186 ? -1.274 -38.344 -12.953 1 95.69 186 LYS B C 1
ATOM 3533 O O . LYS B 1 186 ? -0.977 -39.531 -12.969 1 95.69 186 LYS B O 1
ATOM 3538 N N . GLN B 1 187 ? -2.234 -37.812 -13.703 1 96.38 187 GLN B N 1
ATOM 3539 C CA . GLN B 1 187 ? -3.021 -38.625 -14.609 1 96.38 187 GLN B CA 1
ATOM 3540 C C . GLN B 1 187 ? -2.154 -39.188 -15.727 1 96.38 187 GLN B C 1
ATOM 3542 O O . GLN B 1 187 ? -2.254 -40.375 -16.062 1 96.38 187 GLN B O 1
ATOM 3547 N N . LEU B 1 188 ? -1.282 -38.344 -16.234 1 96.56 188 LEU B N 1
ATOM 3548 C CA . LEU B 1 188 ? -0.404 -38.781 -17.312 1 96.56 188 LEU B CA 1
ATOM 3549 C C . LEU B 1 188 ? 0.61 -39.781 -16.812 1 96.56 188 LEU B C 1
ATOM 3551 O O . LEU B 1 188 ? 0.94 -40.75 -17.531 1 96.56 188 LEU B O 1
ATOM 3555 N N . THR B 1 189 ? 1.054 -39.625 -15.578 1 95.81 189 THR B N 1
ATOM 3556 C CA . THR B 1 189 ? 1.976 -40.594 -14.977 1 95.81 189 THR B CA 1
ATOM 3557 C C . THR B 1 189 ? 1.301 -41.938 -14.789 1 95.81 189 THR B C 1
ATOM 3559 O O . THR B 1 189 ? 1.896 -43 -15.078 1 95.81 189 THR B O 1
ATOM 3562 N N . SER B 1 190 ? 0.028 -41.938 -14.367 1 96.75 190 SER B N 1
ATOM 3563 C CA . SER B 1 190 ? -0.728 -43.188 -14.211 1 96.75 190 SER B CA 1
ATOM 3564 C C . SER B 1 190 ? -0.978 -43.844 -15.555 1 96.75 190 SER B C 1
ATOM 3566 O O . SER B 1 190 ? -0.893 -45.062 -15.664 1 96.75 190 SER B O 1
ATOM 3568 N N . GLU B 1 191 ? -1.258 -43.062 -16.547 1 95.62 191 GLU B N 1
ATOM 3569 C CA . GLU B 1 191 ? -1.456 -43.562 -17.906 1 95.62 191 GLU B CA 1
ATOM 3570 C C . GLU B 1 191 ? -0.181 -44.219 -18.438 1 95.62 191 GLU B C 1
ATOM 3572 O O . GLU B 1 191 ? -0.228 -45.281 -19.031 1 95.62 191 GLU B O 1
ATOM 3577 N N . ASN B 1 192 ? 0.923 -43.531 -18.188 1 95.06 192 ASN B N 1
ATOM 3578 C CA . ASN B 1 192 ? 2.215 -44.094 -18.594 1 95.06 192 ASN B CA 1
ATOM 3579 C C . ASN B 1 192 ? 2.514 -45.406 -17.891 1 95.06 192 ASN B C 1
ATOM 3581 O O . ASN B 1 192 ? 3.008 -46.344 -18.516 1 95.06 192 ASN B O 1
ATOM 3585 N N . GLU B 1 193 ? 2.195 -45.438 -16.625 1 95.31 193 GLU B N 1
ATOM 3586 C CA . GLU B 1 193 ? 2.412 -46.688 -15.859 1 95.31 193 GLU B CA 1
ATOM 3587 C C . GLU B 1 193 ? 1.53 -47.812 -16.359 1 95.31 193 GLU B C 1
ATOM 3589 O O . GLU B 1 193 ? 1.984 -48.938 -16.484 1 95.31 193 GLU B O 1
ATOM 3594 N N . ASN B 1 194 ? 0.291 -47.531 -16.734 1 96 194 ASN B N 1
ATOM 3595 C CA . ASN B 1 194 ? -0.631 -48.531 -17.266 1 96 194 ASN B CA 1
ATOM 3596 C C . ASN B 1 194 ? -0.182 -49.031 -18.641 1 96 194 ASN B C 1
ATOM 3598 O O . ASN B 1 194 ? -0.269 -50.219 -18.922 1 96 194 ASN B O 1
ATOM 3602 N N . LEU B 1 195 ? 0.303 -48.125 -19.391 1 95.12 195 LEU B N 1
ATOM 3603 C CA . LEU B 1 195 ? 0.779 -48.5 -20.719 1 95.12 195 LEU B CA 1
ATOM 3604 C C . LEU B 1 195 ? 2.027 -49.375 -20.625 1 95.12 195 LEU B C 1
ATOM 3606 O O . LEU B 1 195 ? 2.201 -50.312 -21.406 1 95.12 195 LEU B O 1
ATOM 3610 N N . GLU B 1 196 ? 2.891 -49.031 -19.625 1 94 196 GLU B N 1
ATOM 3611 C CA . GLU B 1 196 ? 4.09 -49.812 -19.391 1 94 196 GLU B CA 1
ATOM 3612 C C . GLU B 1 196 ? 3.732 -51.219 -18.922 1 94 196 GLU B C 1
ATOM 3614 O O . GLU B 1 196 ? 4.371 -52.219 -19.312 1 94 196 GLU B O 1
ATOM 3619 N N . ILE B 1 197 ? 2.65 -51.375 -18.141 1 95.75 197 ILE B N 1
ATOM 3620 C CA . ILE B 1 197 ? 2.182 -52.688 -17.656 1 95.75 197 ILE B CA 1
ATOM 3621 C C . ILE B 1 197 ? 1.591 -53.469 -18.828 1 95.75 197 ILE B C 1
ATOM 3623 O O . ILE B 1 197 ? 1.88 -54.656 -18.969 1 95.75 197 ILE B O 1
ATOM 3627 N N . GLU B 1 198 ? 0.856 -52.812 -19.672 1 93.31 198 GLU B N 1
ATOM 3628 C CA . GLU B 1 198 ? 0.259 -53.469 -20.828 1 93.31 198 GLU B CA 1
ATOM 3629 C C . GLU B 1 198 ? 1.33 -53.938 -21.812 1 93.31 198 GLU B C 1
ATOM 3631 O O . GLU B 1 198 ? 1.23 -55.031 -22.359 1 93.31 198 GLU B O 1
ATOM 3636 N N . LEU B 1 199 ? 2.322 -53.125 -21.969 1 93.69 199 LEU B N 1
ATOM 3637 C CA . LEU B 1 199 ? 3.43 -53.5 -22.844 1 93.69 199 LEU B CA 1
ATOM 3638 C C . LEU B 1 199 ? 4.168 -54.719 -22.312 1 93.69 199 LEU B C 1
ATOM 3640 O O . LEU B 1 199 ? 4.512 -55.625 -23.078 1 93.69 199 LEU B O 1
ATOM 3644 N N . ALA B 1 200 ? 4.328 -54.781 -21.016 1 91.31 200 ALA B N 1
ATOM 3645 C CA . ALA B 1 200 ? 5.008 -55.906 -20.375 1 91.31 200 ALA B CA 1
ATOM 3646 C C . ALA B 1 200 ? 4.18 -57.188 -20.5 1 91.31 200 ALA B C 1
ATOM 3648 O O . ALA B 1 200 ? 4.723 -58.25 -20.719 1 91.31 200 ALA B O 1
ATOM 3649 N N . GLU B 1 201 ? 2.834 -57 -20.406 1 92.06 201 GLU B N 1
ATOM 3650 C CA . GLU B 1 201 ? 1.93 -58.156 -20.531 1 92.06 201 GLU B CA 1
ATOM 3651 C C 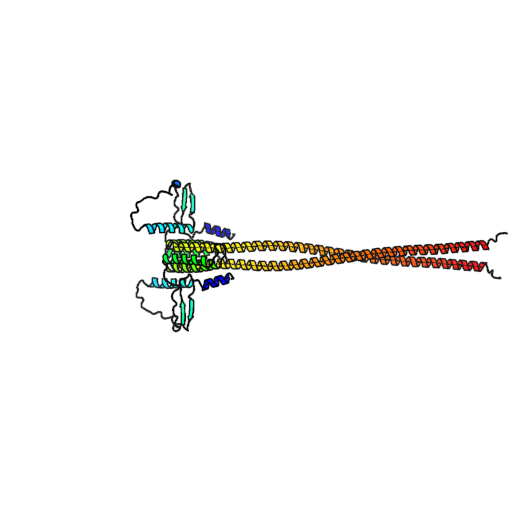. GLU B 1 201 ? 1.927 -58.688 -21.969 1 92.06 201 GLU B C 1
ATOM 3653 O O . GLU B 1 201 ? 1.979 -59.906 -22.156 1 92.06 201 GLU B O 1
ATOM 3658 N N . ILE B 1 202 ? 1.933 -57.812 -22.922 1 88.31 202 ILE B N 1
ATOM 3659 C CA . ILE B 1 202 ? 1.9 -58.219 -24.312 1 88.31 202 ILE B CA 1
ATOM 3660 C C . ILE B 1 202 ? 3.236 -58.844 -24.688 1 88.31 202 ILE B C 1
ATOM 3662 O O . ILE B 1 202 ? 3.273 -59.844 -25.438 1 88.31 202 ILE B O 1
ATOM 3666 N N . TYR B 1 203 ? 4.324 -58.312 -24.078 1 87.12 203 TYR B N 1
ATOM 3667 C CA . TYR B 1 203 ? 5.641 -58.906 -24.312 1 87.12 203 TYR B CA 1
ATOM 3668 C C . TYR B 1 203 ? 5.719 -60.312 -23.75 1 87.12 203 TYR B C 1
ATOM 3670 O O . TYR B 1 203 ? 6.219 -61.219 -24.406 1 87.12 203 TYR B O 1
ATOM 3678 N N . SER B 1 204 ? 5.152 -60.594 -22.594 1 90.75 204 SER B N 1
ATOM 3679 C CA . SER B 1 204 ? 5.164 -61.906 -21.938 1 90.75 204 SER B CA 1
ATOM 3680 C C . SER B 1 204 ? 4.277 -62.906 -22.688 1 90.75 204 SER B C 1
ATOM 3682 O O . SER B 1 204 ? 4.641 -64.062 -22.844 1 90.75 204 SER B O 1
ATOM 3684 N N . MET B 1 205 ? 3.162 -62.344 -23.188 1 85.94 205 MET B N 1
ATOM 3685 C CA . MET B 1 205 ? 2.234 -63.188 -23.938 1 85.94 205 MET B CA 1
ATOM 3686 C C . MET B 1 205 ? 2.834 -63.625 -25.281 1 85.94 205 MET B C 1
ATOM 3688 O O . MET B 1 205 ? 2.693 -64.75 -25.688 1 85.94 205 MET B O 1
ATOM 3692 N N . THR B 1 206 ? 3.521 -62.688 -25.906 1 85.31 206 THR B N 1
ATOM 3693 C CA . THR B 1 206 ? 4.141 -62.969 -27.203 1 85.31 206 THR B CA 1
ATOM 3694 C C . THR B 1 206 ? 5.297 -63.969 -27.031 1 85.31 206 THR B C 1
ATOM 3696 O O . THR B 1 206 ? 5.477 -64.875 -27.844 1 85.31 206 THR B O 1
ATOM 3699 N N . GLU B 1 207 ? 6.074 -63.875 -25.906 1 85.69 207 GLU B N 1
ATOM 3700 C CA . GLU B 1 207 ? 7.168 -64.812 -25.625 1 85.69 207 GLU B CA 1
ATOM 3701 C C . GLU B 1 207 ? 6.641 -66.188 -25.344 1 85.69 207 GLU B C 1
ATOM 3703 O O . GLU B 1 207 ? 7.223 -67.188 -25.797 1 85.69 207 GLU B O 1
ATOM 3708 N N . LYS B 1 208 ? 5.504 -66.375 -24.688 1 87.62 208 LYS B N 1
ATOM 3709 C CA . LYS B 1 208 ? 4.895 -67.625 -24.375 1 87.62 208 LYS B CA 1
ATOM 3710 C C . LYS B 1 208 ? 4.348 -68.312 -25.641 1 87.62 208 LYS B C 1
ATOM 3712 O O . LYS B 1 208 ? 4.527 -69.5 -25.844 1 87.62 208 LYS B O 1
ATOM 3717 N N . LEU B 1 209 ? 3.75 -67.5 -26.484 1 84.25 209 LEU B N 1
ATOM 3718 C CA . LEU B 1 209 ? 3.188 -68 -27.719 1 84.25 209 LEU B CA 1
ATOM 3719 C C . LEU B 1 209 ? 4.289 -68.5 -28.656 1 84.25 209 LEU B C 1
ATOM 3721 O O . LEU B 1 209 ? 4.141 -69.562 -29.312 1 84.25 209 LEU B O 1
ATOM 3725 N N . GLU B 1 210 ? 5.426 -67.688 -28.672 1 83.12 210 GLU B N 1
ATOM 3726 C CA . GLU B 1 210 ? 6.566 -68.125 -29.5 1 83.12 210 GLU B CA 1
ATOM 3727 C C . GLU B 1 210 ? 7.188 -69.438 -28.969 1 83.12 210 GLU B C 1
ATOM 3729 O O . GLU B 1 210 ? 7.57 -70.312 -29.75 1 83.12 210 GLU B O 1
ATOM 3734 N N . ARG B 1 211 ? 7.129 -69.625 -27.641 1 87.19 211 ARG B N 1
ATOM 3735 C CA . ARG B 1 211 ? 7.664 -70.875 -27.031 1 87.19 211 ARG B CA 1
ATOM 3736 C C . ARG B 1 211 ? 6.758 -72.062 -27.297 1 87.19 211 ARG B C 1
ATOM 3738 O O . ARG B 1 211 ? 7.238 -73.125 -27.641 1 87.19 211 ARG B O 1
ATOM 3745 N N . ASP B 1 212 ? 5.48 -71.875 -27.266 1 86.62 212 ASP B N 1
ATOM 3746 C CA . ASP B 1 212 ? 4.508 -72.938 -27.516 1 86.62 212 ASP B CA 1
ATOM 3747 C C . ASP B 1 212 ? 4.52 -73.375 -28.969 1 86.62 212 ASP B C 1
ATOM 3749 O O . ASP B 1 212 ? 4.426 -74.562 -29.281 1 86.62 212 ASP B O 1
ATOM 3753 N N . ALA B 1 213 ? 4.68 -72.375 -29.828 1 80.44 213 ALA B N 1
ATOM 3754 C CA . ALA B 1 213 ? 4.719 -72.625 -31.266 1 80.44 213 ALA B CA 1
ATOM 3755 C C . ALA B 1 213 ? 5.992 -73.438 -31.625 1 80.44 213 ALA B C 1
ATOM 3757 O O . ALA B 1 213 ? 5.961 -74.312 -32.469 1 80.44 213 ALA B O 1
ATOM 3758 N N . ALA B 1 214 ? 7.098 -73.125 -30.953 1 82.19 214 ALA B N 1
ATOM 3759 C CA . ALA B 1 214 ? 8.359 -73.812 -31.203 1 82.19 214 ALA B CA 1
ATOM 3760 C C . ALA B 1 214 ? 8.305 -75.25 -30.688 1 82.19 214 ALA B C 1
ATOM 3762 O O . ALA B 1 214 ? 8.781 -76.188 -31.344 1 82.19 214 ALA B O 1
ATOM 3763 N N . GLU B 1 215 ? 7.578 -75.438 -29.609 1 86.56 215 GLU B N 1
ATOM 3764 C CA . GLU B 1 215 ? 7.434 -76.75 -29.031 1 86.56 215 GLU B CA 1
ATOM 3765 C C . GLU B 1 215 ? 6.52 -77.625 -29.875 1 86.56 215 GLU B C 1
ATOM 3767 O O . GLU B 1 215 ? 6.797 -78.812 -30.078 1 86.56 215 GLU B O 1
ATOM 3772 N N . GLN B 1 216 ? 5.473 -76.938 -30.359 1 83 216 GLN B N 1
ATOM 3773 C CA . GLN B 1 216 ? 4.547 -77.688 -31.219 1 83 216 GLN B CA 1
ATOM 3774 C C . GLN B 1 216 ? 5.199 -78.062 -32.562 1 83 216 GLN B C 1
ATOM 3776 O O . GLN B 1 216 ? 5 -79.188 -33.062 1 83 216 GLN B O 1
ATOM 3781 N N . ARG B 1 217 ? 5.984 -77.125 -33.094 1 82.06 217 ARG B N 1
ATOM 3782 C CA . ARG B 1 217 ? 6.723 -77.375 -34.312 1 82.06 217 ARG B CA 1
ATOM 3783 C C . ARG B 1 217 ? 7.746 -78.5 -34.125 1 82.06 217 ARG B C 1
ATOM 3785 O O . ARG B 1 217 ? 7.859 -79.438 -34.969 1 82.06 217 ARG B O 1
ATOM 3792 N N . ASP B 1 218 ? 8.43 -78.562 -33 1 85.81 218 ASP B N 1
ATOM 3793 C CA . ASP B 1 218 ? 9.414 -79.562 -32.719 1 85.81 218 ASP B CA 1
ATOM 3794 C C . ASP B 1 218 ? 8.75 -80.938 -32.5 1 85.81 218 ASP B C 1
ATOM 3796 O O . ASP B 1 218 ? 9.273 -81.938 -32.969 1 85.81 218 ASP B O 1
ATOM 3800 N N . ALA B 1 219 ? 7.539 -81 -32 1 86.44 219 ALA B N 1
ATOM 3801 C CA . ALA B 1 219 ? 6.793 -82.188 -31.781 1 86.44 219 ALA B CA 1
ATOM 3802 C C . ALA B 1 219 ? 6.273 -82.75 -33.094 1 86.44 219 ALA B C 1
ATOM 3804 O O . ALA B 1 219 ? 6.305 -84 -33.312 1 86.44 219 ALA B O 1
ATOM 3805 N N . ALA B 1 220 ? 5.848 -81.812 -33.906 1 78.62 220 ALA B N 1
ATOM 3806 C CA . ALA B 1 220 ? 5.34 -82.188 -35.188 1 78.62 220 ALA B CA 1
ATOM 3807 C C . ALA B 1 220 ? 6.465 -82.75 -36.062 1 78.62 220 ALA B C 1
ATOM 3809 O O . ALA B 1 220 ? 6.281 -83.812 -36.75 1 78.62 220 ALA B O 1
ATOM 3810 N N . ILE B 1 221 ? 7.629 -82.125 -35.969 1 79.31 221 ILE B N 1
ATOM 3811 C CA . ILE B 1 221 ? 8.797 -82.562 -36.719 1 79.31 221 ILE B CA 1
ATOM 3812 C C . ILE B 1 221 ? 9.234 -83.938 -36.188 1 79.31 221 ILE B C 1
ATOM 3814 O O . ILE B 1 221 ? 9.555 -84.875 -36.969 1 79.31 221 ILE B O 1
ATOM 3818 N N . LYS B 1 222 ? 9.086 -84.188 -34.875 1 85.06 222 LYS B N 1
ATOM 3819 C CA . LYS B 1 222 ? 9.461 -85.438 -34.281 1 85.06 222 LYS B CA 1
ATOM 3820 C C . LYS B 1 222 ? 8.477 -86.562 -34.656 1 85.06 222 LYS B C 1
ATOM 3822 O O . LYS B 1 222 ? 8.875 -87.688 -35 1 85.06 222 LYS B O 1
ATOM 3827 N N . ARG B 1 223 ? 7.191 -86.25 -34.719 1 84.69 223 ARG B N 1
ATOM 3828 C CA . ARG B 1 223 ? 6.152 -87.188 -35.125 1 84.69 223 ARG B CA 1
ATOM 3829 C C . ARG B 1 223 ? 6.301 -87.625 -36.562 1 84.69 223 ARG B C 1
ATOM 3831 O O . ARG B 1 223 ? 6.168 -88.75 -36.906 1 84.69 223 ARG B O 1
ATOM 3838 N N . GLN B 1 224 ? 6.566 -86.625 -37.469 1 78.62 224 GLN B N 1
ATOM 3839 C CA . GLN B 1 224 ? 6.766 -86.875 -38.875 1 78.62 224 GLN B CA 1
ATOM 3840 C C . GLN B 1 224 ? 8.016 -87.75 -39.094 1 78.62 224 GLN B C 1
ATOM 3842 O O . GLN B 1 224 ? 8.023 -88.625 -39.938 1 78.62 224 GLN B O 1
ATOM 3847 N N . ALA B 1 225 ? 9.016 -87.438 -38.25 1 80.75 225 ALA B N 1
ATOM 3848 C CA . ALA B 1 225 ? 10.25 -88.25 -38.375 1 80.75 225 ALA B CA 1
ATOM 3849 C C . ALA B 1 225 ? 10.031 -89.688 -37.938 1 80.75 225 ALA B C 1
ATOM 3851 O O . ALA B 1 225 ? 10.562 -90.625 -38.531 1 80.75 225 ALA B O 1
ATOM 3852 N N . GLU B 1 226 ? 9.148 -89.875 -36.938 1 86.44 226 GLU B N 1
ATOM 3853 C CA . GLU B 1 226 ? 8.828 -91.188 -36.469 1 86.44 226 GLU B CA 1
ATOM 3854 C C . GLU B 1 226 ? 7.953 -91.938 -37.469 1 86.44 226 GLU B C 1
ATOM 3856 O O . GLU B 1 226 ? 8.156 -93.125 -37.688 1 86.44 226 GLU B O 1
ATOM 3861 N N . GLU B 1 227 ? 6.988 -91.25 -38.031 1 80.94 227 GLU B N 1
ATOM 3862 C CA . GLU B 1 227 ? 6.121 -91.875 -39.031 1 80.94 227 GLU B CA 1
ATOM 3863 C C . GLU B 1 227 ? 6.91 -92.25 -40.281 1 80.94 227 GLU B C 1
ATOM 3865 O O . GLU B 1 227 ? 6.699 -93.312 -40.844 1 80.94 227 GLU B O 1
ATOM 3870 N N . LEU B 1 228 ? 7.82 -91.375 -40.75 1 79.06 228 LEU B N 1
ATOM 3871 C CA . LEU B 1 228 ? 8.68 -91.688 -41.875 1 79.06 228 LEU B CA 1
ATOM 3872 C C . LEU B 1 228 ? 9.602 -92.875 -41.594 1 79.06 228 LEU B C 1
ATOM 3874 O O . LEU B 1 228 ? 9.82 -93.688 -42.469 1 79.06 228 LEU B O 1
ATOM 3878 N N . ALA B 1 229 ? 10.078 -93 -40.344 1 83.44 229 ALA B N 1
ATOM 3879 C CA . ALA B 1 229 ? 10.938 -94.062 -39.938 1 83.44 229 ALA B CA 1
ATOM 3880 C C . ALA B 1 229 ? 10.164 -95.375 -39.938 1 83.44 229 ALA B C 1
ATOM 3882 O O . ALA B 1 229 ? 10.688 -96.438 -40.344 1 83.44 229 ALA B O 1
ATOM 3883 N N . SER B 1 230 ? 8.883 -95.312 -39.562 1 85.56 230 SER B N 1
ATOM 3884 C CA . SER B 1 230 ? 8.023 -96.5 -39.531 1 85.56 230 SER B CA 1
ATOM 3885 C C . SER B 1 230 ? 7.699 -97 -40.938 1 85.56 230 SER B C 1
ATOM 3887 O O . SER B 1 230 ? 7.73 -98.188 -41.219 1 85.56 230 SER B O 1
ATOM 3889 N N . LEU B 1 231 ? 7.438 -96.062 -41.812 1 77.19 231 LEU B N 1
ATOM 3890 C CA . LEU B 1 231 ? 7.117 -96.375 -43.188 1 77.19 231 LEU B CA 1
ATOM 3891 C C . LEU B 1 231 ? 8.344 -96.938 -43.906 1 77.19 231 LEU B C 1
ATOM 3893 O O . LEU B 1 231 ? 8.227 -97.875 -44.719 1 77.19 231 LEU B O 1
ATOM 3897 N N . LYS B 1 232 ? 9.492 -96.375 -43.562 1 80.25 232 LYS B N 1
ATOM 3898 C CA . LYS B 1 232 ? 10.727 -96.875 -44.156 1 80.25 232 LYS B CA 1
ATOM 3899 C C . LYS B 1 232 ? 11.031 -98.312 -43.656 1 80.25 232 LYS B C 1
ATOM 3901 O O . LYS B 1 232 ? 11.477 -99.125 -44.406 1 80.25 232 LYS B O 1
ATOM 3906 N N . LYS B 1 233 ? 10.727 -98.562 -42.406 1 84.25 233 LYS B N 1
ATOM 3907 C CA . LYS B 1 233 ? 10.922 -99.875 -41.844 1 84.25 233 LYS B CA 1
ATOM 3908 C C . LYS B 1 233 ? 9.961 -100.875 -42.469 1 84.25 233 LYS B C 1
ATOM 3910 O O . LYS B 1 233 ? 10.344 -102.062 -42.781 1 84.25 233 LYS B O 1
ATOM 3915 N N . SER B 1 234 ? 8.758 -100.438 -42.719 1 80.38 234 SER B N 1
ATOM 3916 C CA . SER B 1 234 ? 7.758 -101.312 -43.312 1 80.38 234 SER B CA 1
ATOM 3917 C C . SER B 1 234 ? 8.117 -101.625 -44.781 1 80.38 234 SER B C 1
ATOM 3919 O O . SER B 1 234 ? 7.957 -102.75 -45.219 1 80.38 234 SER B O 1
ATOM 3921 N N . ASN B 1 235 ? 8.609 -100.688 -45.5 1 75.69 235 ASN B N 1
ATOM 3922 C CA . ASN B 1 235 ? 9.023 -100.875 -46.875 1 75.69 235 ASN B CA 1
ATOM 3923 C C . ASN B 1 235 ? 10.227 -101.812 -46.969 1 75.69 235 ASN B C 1
ATOM 3925 O O . ASN B 1 235 ? 10.312 -102.625 -47.875 1 75.69 235 ASN B O 1
ATOM 3929 N N . GLN B 1 236 ? 11.125 -101.688 -45.906 1 80.75 236 GLN B N 1
ATOM 3930 C CA . GLN B 1 236 ? 12.281 -102.562 -45.906 1 80.75 236 GLN B CA 1
ATOM 3931 C C . GLN B 1 236 ? 11.852 -104 -45.625 1 80.75 236 GLN B C 1
ATOM 3933 O O . GLN B 1 236 ? 12.391 -104.938 -46.219 1 80.75 236 GLN B O 1
ATOM 3938 N N . LEU B 1 237 ? 10.82 -104.125 -44.875 1 81.75 237 LEU B N 1
ATOM 3939 C CA . LEU B 1 237 ? 10.297 -105.438 -44.562 1 81.75 237 LEU B CA 1
ATOM 3940 C C . LEU B 1 237 ? 9.594 -106.062 -45.75 1 81.75 237 LEU B C 1
ATOM 3942 O O . LEU B 1 237 ? 9.773 -107.25 -46.031 1 81.75 237 LEU B O 1
ATOM 3946 N N . ILE B 1 238 ? 8.883 -105.312 -46.469 1 76.31 238 ILE B N 1
ATOM 3947 C CA . ILE B 1 238 ? 8.18 -105.75 -47.656 1 76.31 238 ILE B CA 1
ATOM 3948 C C . ILE B 1 238 ? 9.188 -106.125 -48.719 1 76.31 238 ILE B C 1
ATOM 3950 O O . ILE B 1 238 ? 9.008 -107.125 -49.438 1 76.31 238 ILE B O 1
ATOM 3954 N N . LYS B 1 239 ? 10.25 -105.312 -48.781 1 76.25 239 LYS B N 1
ATOM 3955 C CA . LYS B 1 239 ? 11.297 -105.625 -49.75 1 76.25 239 LYS B CA 1
ATOM 3956 C C . LYS B 1 239 ? 12.008 -106.938 -49.438 1 76.25 239 LYS B C 1
ATOM 3958 O O . LYS B 1 239 ? 12.281 -107.75 -50.312 1 76.25 239 LYS B O 1
ATOM 3963 N N . ILE B 1 240 ? 12.273 -107.188 -48.125 1 81.38 240 ILE B N 1
ATOM 3964 C CA . ILE B 1 240 ? 12.93 -108.438 -47.719 1 81.38 240 ILE B CA 1
ATOM 3965 C C . ILE B 1 240 ? 12.016 -109.625 -47.969 1 81.38 240 ILE B C 1
ATOM 3967 O O . ILE B 1 240 ? 12.477 -110.688 -48.406 1 81.38 240 ILE B O 1
ATOM 3971 N N . GLN B 1 241 ? 10.766 -109.438 -47.812 1 79.5 241 GLN B N 1
ATOM 3972 C CA . GLN B 1 241 ? 9.805 -110.562 -48.031 1 79.5 241 GLN B CA 1
ATOM 3973 C C . GLN B 1 241 ? 9.664 -110.875 -49.5 1 79.5 241 GLN B C 1
ATOM 3975 O O . GLN B 1 241 ? 9.578 -112.062 -49.875 1 79.5 241 GLN B O 1
ATOM 3980 N N . LEU B 1 242 ? 9.703 -109.875 -50.344 1 75.94 242 LEU B N 1
ATOM 3981 C CA . LEU B 1 242 ? 9.609 -110.062 -51.781 1 75.94 242 LEU B CA 1
ATOM 3982 C C . LEU B 1 242 ? 10.875 -110.75 -52.312 1 75.94 242 LEU B C 1
ATOM 3984 O O . LEU B 1 242 ? 10.812 -111.625 -53.188 1 75.94 242 LEU B O 1
ATOM 3988 N N . GLU B 1 243 ? 11.984 -110.375 -51.75 1 78.75 243 GLU B N 1
ATOM 3989 C CA . GLU B 1 243 ? 13.242 -110.938 -52.188 1 78.75 243 GLU B CA 1
ATOM 3990 C C . GLU B 1 243 ? 13.328 -112.438 -51.75 1 78.75 243 GLU B C 1
ATOM 3992 O O . GLU B 1 243 ? 13.891 -113.25 -52.438 1 78.75 243 GLU B O 1
ATOM 3997 N N . SER B 1 244 ? 12.68 -112.75 -50.719 1 78.75 244 SER B N 1
ATOM 3998 C CA . SER B 1 244 ? 12.68 -114.125 -50.219 1 78.75 244 SER B CA 1
ATOM 3999 C C . SER B 1 244 ? 11.758 -115 -51.062 1 78.75 244 SER B C 1
ATOM 4001 O O . SER B 1 244 ? 12 -116.188 -51.188 1 78.75 244 SER B O 1
ATOM 4003 N N . ILE B 1 245 ? 10.82 -114.562 -51.688 1 69 245 ILE B N 1
ATOM 4004 C CA . ILE B 1 245 ? 9.883 -115.312 -52.531 1 69 245 ILE B CA 1
ATOM 4005 C C . ILE B 1 245 ? 10.453 -115.5 -53.906 1 69 245 ILE B C 1
ATOM 4007 O O . ILE B 1 245 ? 10.32 -116.562 -54.531 1 69 245 ILE B O 1
ATOM 4011 N N . ILE B 1 246 ? 11.07 -114.75 -54.469 1 68.19 246 ILE B N 1
ATOM 4012 C CA . ILE B 1 246 ? 11.602 -114.812 -55.812 1 68.19 246 ILE B CA 1
ATOM 4013 C C . ILE B 1 246 ? 12.891 -115.625 -55.812 1 68.19 246 ILE B C 1
ATOM 4015 O O . ILE B 1 246 ? 13.156 -116.375 -56.75 1 68.19 246 ILE B O 1
ATOM 4019 N N . SER B 1 247 ? 13.789 -115.625 -55.062 1 58.81 247 SER B N 1
ATOM 4020 C CA . SER B 1 247 ? 14.984 -116.5 -55.094 1 58.81 247 SER B CA 1
ATOM 4021 C C . SER B 1 247 ? 14.836 -117.688 -54.156 1 58.81 247 SER B C 1
ATOM 4023 O O . SER B 1 247 ? 15 -117.562 -52.938 1 58.81 247 SER B O 1
ATOM 4025 N N . PRO B 1 248 ? 14.031 -118.688 -54.5 1 55.94 248 PRO B N 1
ATOM 4026 C CA . PRO B 1 248 ? 14.039 -119.875 -53.656 1 55.94 248 PRO B CA 1
ATOM 4027 C C . PRO B 1 248 ? 15.453 -120.375 -53.344 1 55.94 248 PRO B C 1
ATOM 4029 O O . PRO B 1 248 ? 16.375 -120.188 -54.156 1 55.94 248 PRO B O 1
ATOM 4032 N N . LYS B 1 249 ? 15.906 -120.25 -52.094 1 50.5 249 LYS B N 1
ATOM 4033 C CA . LYS B 1 249 ? 17.156 -121 -51.844 1 50.5 249 LYS B CA 1
ATOM 4034 C C . LYS B 1 249 ? 17.203 -122.25 -52.656 1 50.5 249 LYS B C 1
ATOM 4036 O O . LYS B 1 249 ? 16.25 -123.062 -52.656 1 50.5 249 LYS B O 1
ATOM 4041 N N . ARG B 1 250 ? 17.969 -122.375 -53.781 1 44.75 250 ARG B N 1
ATOM 4042 C CA . ARG B 1 250 ? 18.484 -123.75 -54.062 1 44.75 250 ARG B CA 1
ATOM 4043 C C . ARG B 1 250 ? 18.875 -124.438 -52.812 1 44.75 250 ARG B C 1
ATOM 4045 O O . ARG B 1 250 ? 19.859 -124.125 -52.156 1 44.75 250 ARG B O 1
ATOM 4052 N N . VAL B 1 251 ? 17.891 -124.812 -51.938 1 33.47 251 VAL B N 1
ATOM 4053 C CA . VAL B 1 251 ? 18.344 -126.125 -51.469 1 33.47 251 VAL B CA 1
ATOM 4054 C C . VAL B 1 251 ? 18.359 -127.125 -52.625 1 33.47 251 VAL B C 1
ATOM 4056 O O . VAL B 1 251 ? 17.422 -127.125 -53.406 1 33.47 251 VAL B O 1
#

Organism: Acyrthosiphon pisum (NCBI:txid7029)

Sequence (502 aa):
MSADEKVLLIRSKVNLVQFENPVLISNQAKQDTYSAKNNAHPMESGDDVDECDRQSCDDVLNSILPPREWEKDGKTFRQCISNKPATEINVKKLNEKFDTLLKQYNAKEVGICPIKQELYRQCFNEVIRQVTLNCTERGHMLIQIREEIQMTIDAYKELYESVLANGIRKLLRREHIKSDLSIRAKQLTSENENLEIELAEIYSMTEKLERDAAEQRDAAIKRQAEELASLKKSNQLIKIQLESIISPKRVMSADEKVLLIRSKVNLVQFENPVLISNQAKQDTYSAKNNAHPMESGDDVDECDRQSCDDVLNSILPPREWEKDGKTFRQCISNKPATEINVKKLNEKFDTLLKQYNAKEVGICPIKQELYRQCFNEVIRQVTLNCTERGHMLIQIREEIQMTIDAYKELYESVLANGIRKLLRREHIKSDLSIRAKQLTSENENLEIELAEIYSMTEKLERDAAEQRDAAIKRQAEELASLKKSNQLIKIQLESIISPKRV